Protein 2OUX (pdb70)

B-factor: mean 40.05, std 13.07, range [13.4, 87.48]

Foldseek 3Di:
DVVLLVVLVVCLVVVHVVNCVSLVVDQVVVNLVSLVVDDLVSVVSVLVVDALLRVVNCLPRPLVVVCLVSLVSPLLRSLNCLNWLLSSLSNLVSDPVSSVSSLVSDDCVSCVQNVVLNPADPQFQSNQGAFEAEEAFQDFLLVCCCVVPNRCGPDDQKYFHAHPQQATQFIDGVVQSVVDDRGDTNNVRTGRPADAEERGHGLVVVLVVCVVVVDQKHFYDHPRRHTGHIHGPVSSVVVVVVVVVD/DVVLLVVLVVCLVVVHVVNCVSLVVDQVVVNLVSLVVDDLVSVVSVLVVDQLLRVVNCLPNDAVPPPLVSLVSDLLRSLVCLNWLLSSLVNLVRDPVVSVSSLVSDDCVSCPSNVVLNPQDPQFQSNQGAQAAEAAQFDFLLVCVSLVVSVVGPDQQKYFYAHPVQAGQFIDGVVQSVPDDRGDTSNVRTGRPADAEERGHGLVVVLVVCVVVVDQKHFYAHPRRHTRHIHGPVSSVVVVVVVPD

Structure (mmCIF, N/CA/C/O backbone):
data_2OUX
#
_entry.id   2OUX
#
_cell.length_a   77.215
_cell.length_b   79.662
_cell.length_c   105.886
_cell.angle_alpha   90.00
_cell.angle_beta   90.00
_cell.angle_gamma   90.00
#
_symmetry.space_group_name_H-M   'P 21 21 21'
#
loop_
_entity.id
_entity.type
_entity.pdbx_description
1 polymer 'Magnesium transporter'
2 non-polymer 'MAGNESIUM ION'
3 water water
#
loop_
_atom_site.group_PDB
_atom_site.id
_atom_site.type_symbol
_atom_site.label_atom_id
_atom_site.label_alt_id
_atom_site.label_comp_id
_atom_site.label_asym_id
_atom_site.label_entity_id
_atom_site.label_seq_id
_atom_site.pdbx_PDB_ins_code
_atom_site.Cartn_x
_atom_site.Cartn_y
_atom_site.Cartn_z
_atom_site.occupancy
_atom_site.B_iso_or_equiv
_atom_site.auth_seq_id
_atom_site.auth_comp_id
_atom_site.auth_asym_id
_atom_site.auth_atom_id
_atom_site.pdbx_PDB_model_num
ATOM 1 N N . GLU A 1 7 ? 84.869 33.011 10.887 1.00 82.00 6 GLU A N 1
ATOM 2 C CA . GLU A 1 7 ? 83.411 32.848 10.622 1.00 82.17 6 GLU A CA 1
ATOM 3 C C . GLU A 1 7 ? 83.004 31.384 10.706 1.00 81.11 6 GLU A C 1
ATOM 4 O O . GLU A 1 7 ? 83.621 30.586 11.415 1.00 80.45 6 GLU A O 1
ATOM 18 N N . GLU A 1 9 ? 83.324 28.930 8.638 1.00 75.73 8 GLU A N 1
ATOM 19 C CA . GLU A 1 9 ? 84.390 28.015 8.270 1.00 73.67 8 GLU A CA 1
ATOM 20 C C . GLU A 1 9 ? 85.256 27.630 9.468 1.00 70.63 8 GLU A C 1
ATOM 21 O O . GLU A 1 9 ? 85.373 26.453 9.801 1.00 69.12 8 GLU A O 1
ATOM 27 N N . GLU A 1 10 ? 85.847 28.627 10.116 1.00 68.10 9 GLU A N 1
ATOM 28 C CA . GLU A 1 10 ? 86.701 28.394 11.273 1.00 65.84 9 GLU A CA 1
ATOM 29 C C . GLU A 1 10 ? 86.058 27.447 12.283 1.00 63.64 9 GLU A C 1
ATOM 30 O O . GLU A 1 10 ? 86.629 26.412 12.627 1.00 63.02 9 GLU A O 1
ATOM 36 N N . GLN A 1 11 ? 84.870 27.807 12.757 1.00 60.35 10 GLN A N 1
ATOM 37 C CA . GLN A 1 11 ? 84.161 26.992 13.736 1.00 56.63 10 GLN A CA 1
ATOM 38 C C . GLN A 1 11 ? 83.951 25.550 13.276 1.00 52.96 10 GLN A C 1
ATOM 39 O O . GLN A 1 11 ? 84.223 24.611 14.025 1.00 52.09 10 GLN A O 1
ATOM 45 N N . PHE A 1 12 ? 83.464 25.377 12.051 1.00 48.18 11 PHE A N 1
ATOM 46 C CA . PHE A 1 12 ? 83.226 24.046 11.510 1.00 45.61 11 PHE A CA 1
ATOM 47 C C . PHE A 1 12 ? 84.504 23.207 11.505 1.00 44.21 11 PHE A C 1
ATOM 48 O O . PHE A 1 12 ? 84.471 22.019 11.818 1.00 42.66 11 PHE A O 1
ATOM 56 N N . ALA A 1 13 ? 85.626 23.836 11.161 1.00 44.01 12 ALA A N 1
ATOM 57 C CA . ALA A 1 13 ? 86.919 23.154 11.113 1.00 44.00 12 ALA A CA 1
ATOM 58 C C . ALA A 1 13 ? 87.309 22.589 12.477 1.00 43.76 12 ALA A C 1
ATOM 59 O O . ALA A 1 13 ? 87.772 21.450 12.575 1.00 44.36 12 ALA A O 1
ATOM 61 N N . LEU A 1 14 ? 87.137 23.393 13.523 1.00 42.60 13 LEU A N 1
ATOM 62 C CA . LEU A 1 14 ? 87.444 22.954 14.879 1.00 42.44 13 LEU A CA 1
ATOM 63 C C . LEU A 1 14 ? 86.502 21.808 15.219 1.00 41.88 13 LEU A C 1
ATOM 64 O O . LEU A 1 14 ? 86.912 20.790 15.775 1.00 40.01 13 LEU A O 1
ATOM 69 N N . LEU A 1 15 ? 85.230 21.991 14.875 1.00 41.63 14 LEU A N 1
ATOM 70 C CA . LEU A 1 15 ? 84.201 20.989 15.126 1.00 41.83 14 LEU A CA 1
ATOM 71 C C . LEU A 1 15 ? 84.550 19.655 14.472 1.00 40.71 14 LEU A C 1
ATOM 72 O O . LEU A 1 15 ? 84.446 18.607 15.105 1.00 39.88 14 LEU A O 1
ATOM 77 N N . LEU A 1 16 ? 84.948 19.698 13.203 1.00 41.24 15 LEU A N 1
ATOM 78 C CA . LEU A 1 16 ? 85.317 18.483 12.466 1.00 44.16 15 LEU A CA 1
ATOM 79 C C . LEU A 1 16 ? 86.459 17.737 13.151 1.00 44.79 15 LEU A C 1
ATOM 80 O O . LEU A 1 16 ? 86.505 16.509 13.148 1.00 42.21 15 LEU A O 1
ATOM 85 N N . GLU A 1 17 ? 87.385 18.491 13.730 1.00 47.02 16 GLU A N 1
ATOM 86 C CA . GLU A 1 17 ? 88.517 17.885 14.406 1.00 49.20 16 GLU A CA 1
ATOM 87 C C . GLU A 1 17 ? 88.120 17.196 15.706 1.00 48.75 16 GLU A C 1
ATOM 88 O O . GLU A 1 17 ? 88.563 16.079 15.970 1.00 48.18 16 GLU A O 1
ATOM 94 N N . THR A 1 18 ? 87.287 17.842 16.515 1.00 48.33 17 THR A N 1
ATOM 95 C CA . THR A 1 18 ? 86.872 17.223 17.767 1.00 49.76 17 THR A CA 1
ATOM 96 C C . THR A 1 18 ? 86.102 15.962 17.411 1.00 51.41 17 THR A C 1
ATOM 97 O O . THR A 1 18 ? 86.106 14.983 18.156 1.00 52.09 17 THR A O 1
ATOM 101 N N . LEU A 1 19 ? 85.446 15.995 16.256 1.00 51.83 18 LEU A N 1
ATOM 102 C CA . LEU A 1 19 ? 84.666 14.864 15.784 1.00 52.31 18 LEU A CA 1
ATOM 103 C C . LEU A 1 19 ? 85.582 13.697 15.448 1.00 53.73 18 LEU A C 1
ATOM 104 O O . LEU A 1 19 ? 85.390 12.583 15.939 1.00 52.62 18 LEU A O 1
ATOM 109 N N . LYS A 1 20 ? 86.583 13.958 14.610 1.00 54.85 19 LYS A N 1
ATOM 110 C CA . LYS A 1 20 ? 87.529 12.921 14.213 1.00 56.09 19 LYS A CA 1
ATOM 111 C C . LYS A 1 20 ? 88.286 12.377 15.427 1.00 56.61 19 LYS A C 1
ATOM 112 O O . LYS A 1 20 ? 88.346 11.165 15.633 1.00 55.82 19 LYS A O 1
ATOM 118 N N . ASN A 1 21 ? 88.848 13.270 16.239 1.00 56.89 20 ASN A N 1
ATOM 119 C CA . ASN A 1 21 ? 89.577 12.852 17.434 1.00 56.80 20 ASN A CA 1
ATOM 120 C C . ASN A 1 21 ? 88.643 12.226 18.460 1.00 56.16 20 ASN A C 1
ATOM 121 O O . ASN A 1 21 ? 89.059 11.902 19.568 1.00 56.27 20 ASN A O 1
ATOM 126 N N . GLN A 1 22 ? 87.380 12.069 18.084 1.00 54.82 21 GLN A N 1
ATOM 127 C CA . GLN A 1 22 ? 86.375 11.484 18.960 1.00 54.21 21 GLN A CA 1
ATOM 128 C C . GLN A 1 22 ? 86.358 12.067 20.372 1.00 54.08 21 GLN A C 1
ATOM 129 O O . GLN A 1 22 ? 86.314 11.337 21.364 1.00 53.56 21 GLN A O 1
ATOM 135 N N . GLN A 1 23 ? 86.380 13.394 20.444 1.00 53.39 22 GLN A N 1
ATOM 136 C CA . GLN A 1 23 ? 86.350 14.122 21.709 1.00 54.60 22 GLN A CA 1
ATOM 137 C C . GLN A 1 23 ? 84.883 14.475 21.976 1.00 54.47 22 GLN A C 1
ATOM 138 O O . GLN A 1 23 ? 84.482 15.635 21.859 1.00 54.72 22 GLN A O 1
ATOM 152 N N . ASN A 1 25 ? 82.740 15.157 24.475 1.00 51.74 24 ASN A N 1
ATOM 153 C CA . ASN A 1 25 ? 82.358 16.344 25.235 1.00 50.01 24 ASN A CA 1
ATOM 154 C C . ASN A 1 25 ? 82.740 17.677 24.583 1.00 47.84 24 ASN A C 1
ATOM 155 O O . ASN A 1 25 ? 81.963 18.639 24.629 1.00 44.14 24 ASN A O 1
ATOM 160 N N . GLU A 1 26 ? 83.925 17.742 23.979 1.00 45.58 25 GLU A N 1
ATOM 161 C CA . GLU A 1 26 ? 84.357 18.969 23.312 1.00 42.93 25 GLU A CA 1
ATOM 162 C C . GLU A 1 26 ? 83.414 19.206 22.132 1.00 40.09 25 GLU A C 1
ATOM 163 O O . GLU A 1 26 ? 82.981 20.329 21.876 1.00 37.22 25 GLU A O 1
ATOM 169 N N . PHE A 1 27 ? 83.106 18.125 21.421 1.00 37.91 26 PHE A N 1
ATOM 170 C CA . PHE A 1 27 ? 82.214 18.169 20.276 1.00 35.77 26 PHE A CA 1
ATOM 171 C C . PHE A 1 27 ? 80.854 18.717 20.687 1.00 35.98 26 PHE A C 1
ATOM 172 O O . PHE A 1 27 ? 80.380 19.704 20.133 1.00 35.78 26 PHE A O 1
ATOM 180 N N . ARG A 1 28 ? 80.233 18.059 21.661 1.00 35.00 27 ARG A N 1
ATOM 181 C CA . ARG A 1 28 ? 78.929 18.461 22.157 1.00 35.36 27 ARG A CA 1
ATOM 182 C C . ARG A 1 28 ? 78.860 19.932 22.519 1.00 36.04 27 ARG A C 1
ATOM 183 O O . ARG A 1 28 ? 77.928 20.626 22.105 1.00 35.31 27 ARG A O 1
ATOM 191 N N . GLU A 1 29 ? 79.838 20.400 23.297 1.00 36.94 28 GLU A N 1
ATOM 192 C CA . GLU A 1 29 ? 79.889 21.805 23.720 1.00 38.30 28 GLU A CA 1
ATOM 193 C C . GLU A 1 29 ? 79.842 22.751 22.530 1.00 37.08 28 GLU A C 1
ATOM 194 O O . GLU A 1 29 ? 79.086 23.721 22.529 1.00 36.81 28 GLU A O 1
ATOM 200 N N . LEU A 1 30 ? 80.680 22.476 21.533 1.00 35.62 29 LEU A N 1
ATOM 201 C CA . LEU A 1 30 ? 80.757 23.306 20.336 1.00 34.76 29 LEU A CA 1
ATOM 202 C C . LEU A 1 30 ? 79.488 23.203 19.491 1.00 32.12 29 LEU A C 1
ATOM 203 O O . LEU A 1 30 ? 78.828 24.204 19.230 1.00 32.39 29 LEU A O 1
ATOM 208 N N . PHE A 1 31 ? 79.155 21.983 19.085 1.00 29.22 30 PHE A N 1
ATOM 209 C CA . PHE A 1 31 ? 77.982 21.721 18.265 1.00 29.01 30 PHE A CA 1
ATOM 210 C C . PHE A 1 31 ? 76.725 22.347 18.859 1.00 28.46 30 PHE A C 1
ATOM 211 O O . PHE A 1 31 ? 76.018 23.097 18.186 1.00 27.82 30 PHE A O 1
ATOM 219 N N . LEU A 1 32 ? 76.461 22.041 20.125 1.00 29.13 31 LEU A N 1
ATOM 220 C CA . LEU A 1 32 ? 75.278 22.542 20.809 1.00 29.07 31 LEU A CA 1
ATOM 221 C C . LEU A 1 32 ? 75.307 24.046 21.053 1.00 28.72 31 LEU A C 1
ATOM 222 O O . LEU A 1 32 ? 74.328 24.616 21.492 1.00 29.89 31 LEU A O 1
ATOM 227 N N . ALA A 1 33 ? 76.433 24.692 20.772 1.00 30.75 32 ALA A N 1
ATOM 228 C CA . ALA A 1 33 ? 76.535 26.142 20.946 1.00 30.32 32 ALA A CA 1
ATOM 229 C C . ALA A 1 33 ? 76.082 26.820 19.646 1.00 29.13 32 ALA A C 1
ATOM 230 O O . ALA A 1 33 ? 75.809 28.019 19.609 1.00 28.27 32 ALA A O 1
ATOM 232 N N . LEU A 1 34 ? 76.023 26.037 18.578 1.00 29.66 33 LEU A N 1
ATOM 233 C CA . LEU A 1 34 ? 75.595 26.538 17.277 1.00 29.25 33 LEU A CA 1
ATOM 234 C C . LEU A 1 34 ? 74.067 26.558 17.211 1.00 26.97 33 LEU A C 1
ATOM 235 O O . LEU A 1 34 ? 73.402 25.729 17.824 1.00 23.68 33 LEU A O 1
ATOM 240 N N . HIS A 1 35 ? 73.531 27.514 16.458 1.00 27.09 34 HIS A N 1
ATOM 241 C CA . HIS A 1 35 ? 72.092 27.637 16.233 1.00 27.10 34 HIS A CA 1
ATOM 242 C C . HIS A 1 35 ? 71.727 26.400 15.397 1.00 24.63 34 HIS A C 1
ATOM 243 O O . HIS A 1 35 ? 72.536 25.950 14.596 1.00 23.94 34 HIS A O 1
ATOM 250 N N . ILE A 1 36 ? 70.527 25.857 15.571 1.00 24.35 35 ILE A N 1
ATOM 251 C CA . ILE A 1 36 ? 70.134 24.663 14.828 1.00 24.49 35 ILE A CA 1
ATOM 252 C C . ILE A 1 36 ? 70.318 24.728 13.313 1.00 25.55 35 ILE A C 1
ATOM 253 O O . ILE A 1 36 ? 70.521 23.697 12.683 1.00 25.53 35 ILE A O 1
ATOM 258 N N . TYR A 1 37 ? 70.252 25.921 12.723 1.00 24.95 36 TYR A N 1
ATOM 259 C CA . TYR A 1 37 ? 70.453 26.043 11.278 1.00 25.75 36 TYR A CA 1
ATOM 260 C C . TYR A 1 37 ? 71.924 25.828 10.930 1.00 25.82 36 TYR A C 1
ATOM 261 O O . TYR A 1 37 ? 72.244 25.259 9.890 1.00 25.55 36 TYR A O 1
ATOM 270 N N . GLU A 1 38 ? 72.813 26.319 11.784 1.00 25.18 37 GLU A N 1
ATOM 271 C CA . GLU A 1 38 ? 74.243 26.140 11.547 1.00 29.11 37 GLU A CA 1
ATOM 272 C C . GLU A 1 38 ? 74.562 24.656 11.784 1.00 28.19 37 GLU A C 1
ATOM 273 O O . GLU A 1 38 ? 75.406 24.065 11.099 1.00 26.53 37 GLU A O 1
ATOM 279 N N . GLN A 1 39 ? 73.869 24.057 12.750 1.00 27.64 38 GLN A N 1
ATOM 280 C CA . GLN A 1 39 ? 74.049 22.637 13.040 1.00 27.33 38 GLN A CA 1
ATOM 281 C C . GLN A 1 39 ? 73.704 21.854 11.776 1.00 28.32 38 GLN A C 1
ATOM 282 O O . GLN A 1 39 ? 74.379 20.884 11.427 1.00 27.77 38 GLN A O 1
ATOM 288 N N . GLY A 1 40 ? 72.649 22.285 11.091 1.00 27.84 39 GLY A N 1
ATOM 289 C CA . GLY A 1 40 ? 72.241 21.609 9.873 1.00 29.31 39 GLY A CA 1
ATOM 290 C C . GLY A 1 40 ? 73.272 21.706 8.758 1.00 30.45 39 GLY A C 1
ATOM 291 O O . GLY A 1 40 ? 73.529 20.734 8.047 1.00 31.69 39 GLY A O 1
ATOM 292 N N . GLN A 1 41 ? 73.866 22.881 8.594 1.00 30.96 40 GLN A N 1
ATOM 293 C CA . GLN A 1 41 ? 74.870 23.074 7.559 1.00 31.54 40 GLN A CA 1
ATOM 294 C C . GLN A 1 41 ? 76.105 22.228 7.848 1.00 32.62 40 GLN A C 1
ATOM 295 O O . GLN A 1 41 ? 76.634 21.563 6.956 1.00 33.16 40 GLN A O 1
ATOM 301 N N . PHE A 1 42 ? 76.564 22.260 9.095 1.00 33.51 41 PHE A N 1
ATOM 302 C CA . PHE A 1 42 ? 77.720 21.471 9.493 1.00 33.80 41 PHE A CA 1
ATOM 303 C C . PHE A 1 42 ? 77.439 20.015 9.146 1.00 34.54 41 PHE A C 1
ATOM 304 O O . PHE A 1 42 ? 78.209 19.384 8.429 1.00 35.79 41 PHE A O 1
ATOM 312 N N . TYR A 1 43 ? 76.318 19.500 9.641 1.00 34.42 42 TYR A N 1
ATOM 313 C CA . TYR A 1 43 ? 75.915 18.116 9.398 1.00 34.29 42 TYR A CA 1
ATOM 314 C C . TYR A 1 43 ? 75.784 17.734 7.927 1.00 36.45 42 TYR A C 1
ATOM 315 O O . TYR A 1 43 ? 76.142 16.624 7.538 1.00 37.37 42 TYR A O 1
ATOM 324 N N . GLN A 1 44 ? 75.270 18.645 7.111 1.00 37.97 43 GLN A N 1
ATOM 325 C CA . GLN A 1 44 ? 75.098 18.364 5.691 1.00 40.48 43 GLN A CA 1
ATOM 326 C C . GLN A 1 44 ? 76.408 18.448 4.910 1.00 41.07 43 GLN A C 1
ATOM 327 O O . GLN A 1 44 ? 76.423 18.268 3.696 1.00 40.96 43 GLN A O 1
ATOM 333 N N . SER A 1 45 ? 77.505 18.726 5.607 1.00 41.60 44 SER A N 1
ATOM 334 C CA . SER A 1 45 ? 78.805 18.815 4.954 1.00 42.64 44 SER A CA 1
ATOM 335 C C . SER A 1 45 ? 79.582 17.526 5.210 1.00 43.02 44 SER A C 1
ATOM 336 O O . SER A 1 45 ? 80.449 17.142 4.427 1.00 44.47 44 SER A O 1
ATOM 339 N N . LEU A 1 46 ? 79.250 16.858 6.310 1.00 42.30 45 LEU A N 1
ATOM 340 C CA . LEU A 1 46 ? 79.922 15.627 6.705 1.00 41.35 45 LEU A CA 1
ATOM 341 C C . LEU A 1 46 ? 79.736 14.461 5.743 1.00 42.55 45 LEU A C 1
ATOM 342 O O . LEU A 1 46 ? 78.681 14.318 5.116 1.00 43.01 45 LEU A O 1
ATOM 347 N N . ASP A 1 47 ? 80.773 13.628 5.641 1.00 42.03 46 ASP A N 1
ATOM 348 C CA . ASP A 1 47 ? 80.726 12.439 4.803 1.00 40.87 46 ASP A CA 1
ATOM 349 C C . ASP A 1 47 ? 79.939 11.417 5.614 1.00 41.12 46 ASP A C 1
ATOM 350 O O . ASP A 1 47 ? 79.616 11.667 6.773 1.00 38.98 46 ASP A O 1
ATOM 355 N N . GLU A 1 48 ? 79.624 10.273 5.023 1.00 42.79 47 GLU A N 1
ATOM 356 C CA . GLU A 1 48 ? 78.852 9.269 5.739 1.00 43.86 47 GLU A CA 1
ATOM 357 C C . GLU A 1 48 ? 79.513 8.793 7.028 1.00 43.69 47 GLU A C 1
ATOM 358 O O . GLU A 1 48 ? 78.831 8.451 7.997 1.00 42.31 47 GLU A O 1
ATOM 364 N N . LYS A 1 49 ? 80.839 8.778 7.041 1.00 43.78 48 LYS A N 1
ATOM 365 C CA . LYS A 1 49 ? 81.578 8.322 8.213 1.00 46.03 48 LYS A CA 1
ATOM 366 C C . LYS A 1 49 ? 81.363 9.244 9.410 1.00 44.12 48 LYS A C 1
ATOM 367 O O . LYS A 1 49 ? 80.995 8.799 10.499 1.00 42.04 48 LYS A O 1
ATOM 373 N N . ASP A 1 50 ? 81.588 10.535 9.203 1.00 43.40 49 ASP A N 1
ATOM 374 C CA . ASP A 1 50 ? 81.423 11.502 10.273 1.00 41.81 49 ASP A CA 1
ATOM 375 C C . ASP A 1 50 ? 79.974 11.625 10.754 1.00 40.62 49 ASP A C 1
ATOM 376 O O . ASP A 1 50 ? 79.734 11.926 11.920 1.00 40.54 49 ASP A O 1
ATOM 381 N N . ARG A 1 51 ? 79.006 11.379 9.875 1.00 40.35 50 ARG A N 1
ATOM 382 C CA . ARG A 1 51 ? 77.605 11.459 10.288 1.00 40.08 50 ARG A CA 1
ATOM 383 C C . ARG A 1 51 ? 77.358 10.401 11.352 1.00 39.00 50 ARG A C 1
ATOM 384 O O . ARG A 1 51 ? 76.680 10.647 12.351 1.00 36.53 50 ARG A O 1
ATOM 392 N N . GLN A 1 52 ? 77.918 9.218 11.123 1.00 40.22 51 GLN A N 1
ATOM 393 C CA . GLN A 1 52 ? 77.772 8.104 12.049 1.00 40.81 51 GLN A CA 1
ATOM 394 C C . GLN A 1 52 ? 78.260 8.458 13.453 1.00 40.97 51 GLN A C 1
ATOM 395 O O . GLN A 1 52 ? 77.568 8.194 14.442 1.00 41.04 51 GLN A O 1
ATOM 401 N N . HIS A 1 53 ? 79.452 9.046 13.539 1.00 40.21 52 HIS A N 1
ATOM 402 C CA . HIS A 1 53 ? 80.009 9.446 14.830 1.00 40.91 52 HIS A CA 1
ATOM 403 C C . HIS A 1 53 ? 79.039 10.404 15.478 1.00 39.56 52 HIS A C 1
ATOM 404 O O . HIS A 1 53 ? 78.743 10.306 16.670 1.00 39.70 52 HIS A O 1
ATOM 411 N N . LEU A 1 54 ? 78.549 11.338 14.669 1.00 38.18 53 LEU A N 1
ATOM 412 C CA . LEU A 1 54 ? 77.628 12.350 15.147 1.00 36.56 53 LEU A CA 1
ATOM 413 C C . LEU A 1 54 ? 76.389 11.746 15.792 1.00 36.59 53 LEU A C 1
ATOM 414 O O . LEU A 1 54 ? 75.900 12.267 16.794 1.00 36.57 53 LEU A O 1
ATOM 419 N N . TYR A 1 55 ? 75.895 10.644 15.234 1.00 36.55 54 TYR A N 1
ATOM 420 C CA . TYR A 1 55 ? 74.722 9.968 15.786 1.00 36.93 54 TYR A CA 1
ATOM 421 C C . TYR A 1 55 ? 75.050 9.392 17.160 1.00 38.80 54 TYR A C 1
ATOM 422 O O . TYR A 1 55 ? 74.166 9.219 17.998 1.00 38.15 54 TYR A O 1
ATOM 431 N N . ASN A 1 56 ? 76.327 9.099 17.391 1.00 40.17 55 ASN A N 1
ATOM 432 C CA . ASN A 1 56 ? 76.752 8.539 18.670 1.00 41.45 55 ASN A CA 1
ATOM 433 C C . ASN A 1 56 ? 76.908 9.587 19.779 1.00 42.03 55 ASN A C 1
ATOM 434 O O . ASN A 1 56 ? 76.880 9.249 20.961 1.00 42.43 55 ASN A O 1
ATOM 439 N N . TYR A 1 57 ? 77.067 10.854 19.411 1.00 41.78 56 TYR A N 1
ATOM 440 C CA . TYR A 1 57 ? 77.246 11.900 20.413 1.00 42.12 56 TYR A CA 1
ATOM 441 C C . TYR A 1 57 ? 76.007 12.742 20.682 1.00 40.90 56 TYR A C 1
ATOM 442 O O . TYR A 1 57 ? 76.005 13.577 21.587 1.00 40.07 56 TYR A O 1
ATOM 451 N N . LEU A 1 58 ? 74.955 12.529 19.901 1.00 39.38 57 LEU A N 1
ATOM 452 C CA . LEU A 1 58 ? 73.729 13.295 20.076 1.00 39.01 57 LEU A CA 1
ATOM 453 C C . LEU A 1 58 ? 72.535 12.393 20.318 1.00 38.55 57 LEU A C 1
ATOM 454 O O . LEU A 1 58 ? 72.398 11.347 19.692 1.00 39.09 57 LEU A O 1
ATOM 459 N N . SER A 1 59 ? 71.683 12.807 21.245 1.00 38.15 58 SER A N 1
ATOM 460 C CA . SER A 1 59 ? 70.486 12.055 21.578 1.00 38.06 58 SER A CA 1
ATOM 461 C C . SER A 1 59 ? 69.453 12.279 20.478 1.00 38.01 58 SER A C 1
ATOM 462 O O . SER A 1 59 ? 69.585 13.196 19.673 1.00 39.11 58 SER A O 1
ATOM 465 N N . PRO A 1 60 ? 68.418 11.431 20.424 1.00 37.10 59 PRO A N 1
ATOM 466 C CA . PRO A 1 60 ? 67.393 11.608 19.396 1.00 37.00 59 PRO A CA 1
ATOM 467 C C . PRO A 1 60 ? 66.736 12.984 19.503 1.00 36.62 59 PRO A C 1
ATOM 468 O O . PRO A 1 60 ? 66.416 13.599 18.485 1.00 38.71 59 PRO A O 1
ATOM 472 N N . LYS A 1 61 ? 66.535 13.464 20.729 1.00 35.48 60 LYS A N 1
ATOM 473 C CA . LYS A 1 61 ? 65.939 14.782 20.926 1.00 35.05 60 LYS A CA 1
ATOM 474 C C . LYS A 1 61 ? 66.843 15.831 20.307 1.00 32.47 60 LYS A C 1
ATOM 475 O O . LYS A 1 61 ? 66.393 16.666 19.529 1.00 34.21 60 LYS A O 1
ATOM 481 N N . GLU A 1 62 ? 68.121 15.788 20.657 1.00 27.69 61 GLU A N 1
ATOM 482 C CA . GLU A 1 62 ? 69.076 16.751 20.128 1.00 28.03 61 GLU A CA 1
ATOM 483 C C . GLU A 1 62 ? 69.176 16.705 18.598 1.00 27.55 61 GLU A C 1
ATOM 484 O O . GLU A 1 62 ? 69.282 17.738 17.941 1.00 26.43 61 GLU A O 1
ATOM 490 N N . LEU A 1 63 ? 69.134 15.511 18.023 1.00 27.42 62 LEU A N 1
ATOM 491 C CA . LEU A 1 63 ? 69.221 15.408 16.574 1.00 26.92 62 LEU A CA 1
ATOM 492 C C . LEU A 1 63 ? 67.932 15.932 15.937 1.00 24.35 62 LEU A C 1
ATOM 493 O O . LEU A 1 63 ? 67.948 16.494 14.849 1.00 25.72 62 LEU A O 1
ATOM 498 N N . ALA A 1 64 ? 66.822 15.752 16.632 1.00 23.93 63 ALA A N 1
ATOM 499 C CA . ALA A 1 64 ? 65.534 16.222 16.137 1.00 26.28 63 ALA A CA 1
ATOM 500 C C . ALA A 1 64 ? 65.488 17.757 16.068 1.00 24.92 63 ALA A C 1
ATOM 501 O O . ALA A 1 64 ? 64.914 18.326 15.143 1.00 25.21 63 ALA A O 1
ATOM 503 N N . ASP A 1 65 ? 66.095 18.425 17.042 1.00 26.57 64 ASP A N 1
ATOM 504 C CA . ASP A 1 65 ? 66.096 19.884 17.042 1.00 28.50 64 ASP A CA 1
ATOM 505 C C . ASP A 1 65 ? 66.716 20.390 15.746 1.00 28.09 64 ASP A C 1
ATOM 506 O O . ASP A 1 65 ? 66.322 21.427 15.207 1.00 25.90 64 ASP A O 1
ATOM 519 N N . PHE A 1 67 ? 67.056 18.447 12.762 1.00 29.94 66 PHE A N 1
ATOM 520 C CA . PHE A 1 67 ? 66.268 18.032 11.608 1.00 30.78 66 PHE A CA 1
ATOM 521 C C . PHE A 1 67 ? 65.065 18.930 11.370 1.00 31.23 66 PHE A C 1
ATOM 522 O O . PHE A 1 67 ? 64.729 19.211 10.222 1.00 32.72 66 PHE A O 1
ATOM 530 N N . ASP A 1 68 ? 64.434 19.397 12.445 1.00 29.97 67 ASP A N 1
ATOM 531 C CA . ASP A 1 68 ? 63.294 20.298 12.316 1.00 28.50 67 ASP A CA 1
ATOM 532 C C . ASP A 1 68 ? 63.555 21.346 11.238 1.00 27.42 67 ASP A C 1
ATOM 533 O O . ASP A 1 68 ? 62.636 21.780 10.562 1.00 28.79 67 ASP A O 1
ATOM 538 N N . VAL A 1 69 ? 64.801 21.768 11.070 1.00 26.67 68 VAL A N 1
ATOM 539 C CA . VAL A 1 69 ? 65.053 22.802 10.080 1.00 26.89 68 VAL A CA 1
ATOM 540 C C . VAL A 1 69 ? 65.736 22.394 8.787 1.00 28.83 68 VAL A C 1
ATOM 541 O O . VAL A 1 69 ? 65.856 23.206 7.871 1.00 28.72 68 VAL A O 1
ATOM 545 N N . ILE A 1 70 ? 66.195 21.150 8.706 1.00 29.54 69 ILE A N 1
ATOM 546 C CA . ILE A 1 70 ? 66.821 20.672 7.481 1.00 31.44 69 ILE A CA 1
ATOM 547 C C . ILE A 1 70 ? 65.672 20.549 6.465 1.00 30.93 69 ILE A C 1
ATOM 548 O O . ILE A 1 70 ? 64.599 20.032 6.789 1.00 27.95 69 ILE A O 1
ATOM 553 N N . GLU A 1 71 ? 65.886 21.030 5.248 1.00 34.75 70 GLU A N 1
ATOM 554 C CA . GLU A 1 71 ? 64.847 20.955 4.225 1.00 41.54 70 GLU A CA 1
ATOM 555 C C . GLU A 1 71 ? 64.477 19.504 3.932 1.00 43.30 70 GLU A C 1
ATOM 556 O O . GLU A 1 71 ? 65.287 18.752 3.405 1.00 44.07 70 GLU A O 1
ATOM 562 N N . GLU A 1 72 ? 63.251 19.118 4.282 1.00 46.33 71 GLU A N 1
ATOM 563 C CA . GLU A 1 72 ? 62.784 17.746 4.080 1.00 50.01 71 GLU A CA 1
ATOM 564 C C . GLU A 1 72 ? 62.768 17.322 2.613 1.00 53.15 71 GLU A C 1
ATOM 565 O O . GLU A 1 72 ? 62.605 16.142 2.300 1.00 52.97 71 GLU A O 1
ATOM 571 N N . ASP A 1 73 ? 62.917 18.289 1.718 1.00 56.79 72 ASP A N 1
ATOM 572 C CA . ASP A 1 73 ? 62.928 18.015 0.290 1.00 61.06 72 ASP A CA 1
ATOM 573 C C . ASP A 1 73 ? 64.370 17.805 -0.138 1.00 63.51 72 ASP A C 1
ATOM 574 O O . ASP A 1 73 ? 64.645 17.428 -1.275 1.00 63.54 72 ASP A O 1
ATOM 579 N N . ASN A 1 74 ? 65.276 18.084 0.795 1.00 66.59 73 ASN A N 1
ATOM 580 C CA . ASN A 1 74 ? 66.719 17.920 0.621 1.00 69.81 73 ASN A CA 1
ATOM 581 C C . ASN A 1 74 ? 66.944 16.884 -0.472 1.00 72.52 73 ASN A C 1
ATOM 582 O O . ASN A 1 74 ? 67.615 17.134 -1.475 1.00 72.78 73 ASN A O 1
ATOM 587 N N . GLU A 1 75 ? 66.369 15.711 -0.221 1.00 74.72 74 GLU A N 1
ATOM 588 C CA . GLU A 1 75 ? 66.384 14.546 -1.095 1.00 76.95 74 GLU A CA 1
ATOM 589 C C . GLU A 1 75 ? 67.421 13.529 -0.684 1.00 76.72 74 GLU A C 1
ATOM 590 O O . GLU A 1 75 ? 67.325 12.354 -1.066 1.00 76.32 74 GLU A O 1
ATOM 596 N N . ASN A 1 76 ? 68.404 13.968 0.102 1.00 76.45 75 ASN A N 1
ATOM 597 C CA . ASN A 1 76 ? 69.396 13.026 0.571 1.00 76.08 75 ASN A CA 1
ATOM 598 C C . ASN A 1 76 ? 68.789 12.444 1.835 1.00 75.06 75 ASN A C 1
ATOM 599 O O . ASN A 1 76 ? 69.467 11.734 2.592 1.00 74.44 75 ASN A O 1
ATOM 612 N N . LYS A 1 78 ? 65.747 10.001 3.195 1.00 68.55 77 LYS A N 1
ATOM 613 C CA . LYS A 1 78 ? 65.707 8.589 2.852 1.00 66.33 77 LYS A CA 1
ATOM 614 C C . LYS A 1 78 ? 66.941 7.882 3.427 1.00 63.41 77 LYS A C 1
ATOM 615 O O . LYS A 1 78 ? 66.830 7.110 4.385 1.00 62.45 77 LYS A O 1
ATOM 621 N N . ASP A 1 79 ? 68.114 8.137 2.844 1.00 60.11 78 ASP A N 1
ATOM 622 C CA . ASP A 1 79 ? 69.330 7.512 3.345 1.00 57.99 78 ASP A CA 1
ATOM 623 C C . ASP A 1 79 ? 69.893 8.127 4.629 1.00 54.95 78 ASP A C 1
ATOM 624 O O . ASP A 1 79 ? 70.627 7.443 5.346 1.00 55.07 78 ASP A O 1
ATOM 629 N N . TYR A 1 80 ? 69.586 9.393 4.935 1.00 49.44 79 TYR A N 1
ATOM 630 C CA . TYR A 1 80 ? 70.074 9.945 6.205 1.00 44.98 79 TYR A CA 1
ATOM 631 C C . TYR A 1 80 ? 69.428 9.044 7.242 1.00 43.78 79 TYR A C 1
ATOM 632 O O . TYR A 1 80 ? 70.081 8.534 8.150 1.00 41.92 79 TYR A O 1
ATOM 641 N N . LEU A 1 81 ? 68.124 8.845 7.081 1.00 43.03 80 LEU A N 1
ATOM 642 C CA . LEU A 1 81 ? 67.365 8.010 7.994 1.00 44.54 80 LEU A CA 1
ATOM 643 C C . LEU A 1 81 ? 67.747 6.534 7.889 1.00 44.59 80 LEU A C 1
ATOM 644 O O . LEU A 1 81 ? 67.802 5.831 8.897 1.00 43.55 80 LEU A O 1
ATOM 649 N N . ALA A 1 82 ? 68.006 6.071 6.669 1.00 44.70 81 ALA A N 1
ATOM 650 C CA . ALA A 1 82 ? 68.375 4.679 6.441 1.00 45.20 81 ALA A CA 1
ATOM 651 C C . ALA A 1 82 ? 69.647 4.300 7.194 1.00 44.48 81 ALA A C 1
ATOM 652 O O . ALA A 1 82 ? 69.684 3.273 7.871 1.00 43.15 81 ALA A O 1
ATOM 654 N N . GLU A 1 83 ? 70.680 5.134 7.081 1.00 44.59 82 GLU A N 1
ATOM 655 C CA . GLU A 1 83 ? 71.949 4.870 7.752 1.00 44.23 82 GLU A CA 1
ATOM 656 C C . GLU A 1 83 ? 71.803 4.843 9.272 1.00 45.79 82 GLU A C 1
ATOM 657 O O . GLU A 1 83 ? 72.671 4.335 9.979 1.00 46.76 82 GLU A O 1
ATOM 671 N N . ARG A 1 85 ? 70.070 3.685 12.898 1.00 48.65 84 ARG A N 1
ATOM 672 C CA . ARG A 1 85 ? 69.473 2.464 13.403 1.00 48.88 84 ARG A CA 1
ATOM 673 C C . ARG A 1 85 ? 67.990 2.777 13.500 1.00 48.96 84 ARG A C 1
ATOM 674 O O . ARG A 1 85 ? 67.595 3.738 14.165 1.00 49.37 84 ARG A O 1
ATOM 682 N N . PRO A 1 86 ? 67.153 1.977 12.828 1.00 47.79 85 PRO A N 1
ATOM 683 C CA . PRO A 1 86 ? 65.702 2.159 12.826 1.00 47.35 85 PRO A CA 1
ATOM 684 C C . PRO A 1 86 ? 65.138 2.674 14.145 1.00 46.57 85 PRO A C 1
ATOM 685 O O . PRO A 1 86 ? 64.340 3.607 14.156 1.00 46.99 85 PRO A O 1
ATOM 689 N N . SER A 1 87 ? 65.550 2.076 15.256 1.00 44.85 86 SER A N 1
ATOM 690 C CA . SER A 1 87 ? 65.053 2.506 16.555 1.00 45.14 86 SER A CA 1
ATOM 691 C C . SER A 1 87 ? 65.455 3.950 16.855 1.00 44.56 86 SER A C 1
ATOM 692 O O . SER A 1 87 ? 64.660 4.729 17.379 1.00 45.94 86 SER A O 1
ATOM 695 N N . TYR A 1 88 ? 66.693 4.298 16.522 1.00 42.73 87 TYR A N 1
ATOM 696 C CA . TYR A 1 88 ? 67.205 5.643 16.753 1.00 41.66 87 TYR A CA 1
ATOM 697 C C . TYR A 1 88 ? 66.430 6.651 15.900 1.00 41.86 87 TYR A C 1
ATOM 698 O O . TYR A 1 88 ? 66.019 7.703 16.394 1.00 41.08 87 TYR A O 1
ATOM 707 N N . ALA A 1 89 ? 66.236 6.325 14.623 1.00 40.42 88 ALA A N 1
ATOM 708 C CA . ALA A 1 89 ? 65.502 7.197 13.706 1.00 39.93 88 ALA A CA 1
ATOM 709 C C . ALA A 1 89 ? 64.092 7.460 14.222 1.00 40.67 88 ALA A C 1
ATOM 710 O O . ALA A 1 89 ? 63.635 8.608 14.270 1.00 38.79 88 ALA A O 1
ATOM 712 N N . ALA A 1 90 ? 63.409 6.392 14.620 1.00 40.48 89 ALA A N 1
ATOM 713 C CA . ALA A 1 90 ? 62.051 6.508 15.129 1.00 41.81 89 ALA A CA 1
ATOM 714 C C . ALA A 1 90 ? 61.977 7.449 16.332 1.00 41.63 89 ALA A C 1
ATOM 715 O O . ALA A 1 90 ? 61.111 8.320 16.394 1.00 42.15 89 ALA A O 1
ATOM 717 N N . ASP A 1 91 ? 62.879 7.274 17.290 1.00 41.45 90 ASP A N 1
ATOM 718 C CA . ASP A 1 91 ? 62.880 8.131 18.470 1.00 41.01 90 ASP A CA 1
ATOM 719 C C . ASP A 1 91 ? 63.089 9.594 18.090 1.00 40.03 90 ASP A C 1
ATOM 720 O O . ASP A 1 91 ? 62.535 10.506 18.717 1.00 37.97 90 ASP A O 1
ATOM 733 N N . LEU A 1 93 ? 62.251 10.929 15.127 1.00 35.33 92 LEU A N 1
ATOM 734 C CA . LEU A 1 93 ? 61.064 11.423 14.436 1.00 34.20 92 LEU A CA 1
ATOM 735 C C . LEU A 1 93 ? 60.020 11.802 15.476 1.00 32.79 92 LEU A C 1
ATOM 736 O O . LEU A 1 93 ? 59.280 12.770 15.301 1.00 30.25 92 LEU A O 1
ATOM 741 N N . ALA A 1 94 ? 59.983 11.040 16.564 1.00 30.37 93 ALA A N 1
ATOM 742 C CA . ALA A 1 94 ? 59.035 11.282 17.642 1.00 30.79 93 ALA A CA 1
ATOM 743 C C . ALA A 1 94 ? 59.369 12.533 18.455 1.00 31.26 93 ALA A C 1
ATOM 744 O O . ALA A 1 94 ? 58.536 13.020 19.218 1.00 31.25 93 ALA A O 1
ATOM 746 N N . GLU A 1 95 ? 60.581 13.054 18.294 1.00 32.47 94 GLU A N 1
ATOM 747 C CA . GLU A 1 95 ? 60.995 14.242 19.036 1.00 34.00 94 GLU A CA 1
ATOM 748 C C . GLU A 1 95 ? 60.901 15.531 18.228 1.00 32.49 94 GLU A C 1
ATOM 749 O O . GLU A 1 95 ? 60.913 16.616 18.794 1.00 33.94 94 GLU A O 1
ATOM 763 N N . TYR A 1 97 ? 59.197 18.462 15.797 1.00 23.78 96 TYR A N 1
ATOM 764 C CA . TYR A 1 97 ? 57.881 19.082 15.894 1.00 23.84 96 TYR A CA 1
ATOM 765 C C . TYR A 1 97 ? 57.032 18.338 14.877 1.00 23.41 96 TYR A C 1
ATOM 766 O O . TYR A 1 97 ? 57.488 18.039 13.765 1.00 23.00 96 TYR A O 1
ATOM 775 N N . THR A 1 98 ? 55.807 18.021 15.268 1.00 24.08 97 THR A N 1
ATOM 776 C CA . THR A 1 98 ? 54.905 17.280 14.408 1.00 22.50 97 THR A CA 1
ATOM 777 C C . THR A 1 98 ? 54.840 17.738 12.952 1.00 24.54 97 THR A C 1
ATOM 778 O O . THR A 1 98 ? 54.923 16.925 12.044 1.00 26.46 97 THR A O 1
ATOM 782 N N . ASP A 1 99 ? 54.706 19.029 12.706 1.00 25.81 98 ASP A N 1
ATOM 783 C CA . ASP A 1 99 ? 54.621 19.464 11.322 1.00 27.25 98 ASP A CA 1
ATOM 784 C C . ASP A 1 99 ? 55.843 18.988 10.539 1.00 28.63 98 ASP A C 1
ATOM 785 O O . ASP A 1 99 ? 55.719 18.508 9.408 1.00 28.36 98 ASP A O 1
ATOM 790 N N . ASN A 1 100 ? 57.018 19.092 11.151 1.00 28.21 99 ASN A N 1
ATOM 791 C CA . ASN A 1 100 ? 58.246 18.675 10.495 1.00 28.11 99 ASN A CA 1
ATOM 792 C C . ASN A 1 100 ? 58.326 17.163 10.360 1.00 28.32 99 ASN A C 1
ATOM 793 O O . ASN A 1 100 ? 58.856 16.656 9.375 1.00 29.31 99 ASN A O 1
ATOM 798 N N . ALA A 1 101 ? 57.808 16.443 11.347 1.00 27.21 100 ALA A N 1
ATOM 799 C CA . ALA A 1 101 ? 57.833 14.988 11.288 1.00 29.51 100 ALA A CA 1
ATOM 800 C C . ALA A 1 101 ? 56.968 14.508 10.117 1.00 28.23 100 ALA A C 1
ATOM 801 O O . ALA A 1 101 ? 57.423 13.723 9.282 1.00 27.72 100 ALA A O 1
ATOM 803 N N . VAL A 1 102 ? 55.726 14.986 10.066 1.00 28.51 101 VAL A N 1
ATOM 804 C CA . VAL A 1 102 ? 54.808 14.616 8.997 1.00 28.52 101 VAL A CA 1
ATOM 805 C C . VAL A 1 102 ? 55.445 14.872 7.630 1.00 29.20 101 VAL A C 1
ATOM 806 O O . VAL A 1 102 ? 55.346 14.037 6.731 1.00 28.97 101 VAL A O 1
ATOM 810 N N . ASP A 1 103 ? 56.111 16.012 7.472 1.00 28.96 102 ASP A N 1
ATOM 811 C CA . ASP A 1 103 ? 56.746 16.321 6.199 1.00 29.77 102 ASP A CA 1
ATOM 812 C C . ASP A 1 103 ? 57.836 15.316 5.851 1.00 32.07 102 ASP A C 1
ATOM 813 O O . ASP A 1 103 ? 57.907 14.834 4.717 1.00 34.54 102 ASP A O 1
ATOM 818 N N . LEU A 1 104 ? 58.694 15.010 6.818 1.00 32.63 103 LEU A N 1
ATOM 819 C CA . LEU A 1 104 ? 59.777 14.065 6.595 1.00 32.35 103 LEU A CA 1
ATOM 820 C C . LEU A 1 104 ? 59.160 12.759 6.096 1.00 33.28 103 LEU A C 1
ATOM 821 O O . LEU A 1 104 ? 59.518 12.254 5.033 1.00 33.15 103 LEU A O 1
ATOM 826 N N . LEU A 1 105 ? 58.222 12.223 6.865 1.00 33.46 104 LEU A N 1
ATOM 827 C CA . LEU A 1 105 ? 57.564 10.977 6.504 1.00 34.82 104 LEU A CA 1
ATOM 828 C C . LEU A 1 105 ? 56.982 10.975 5.093 1.00 37.47 104 LEU A C 1
ATOM 829 O O . LEU A 1 105 ? 57.175 10.017 4.343 1.00 38.75 104 LEU A O 1
ATOM 834 N N . ASN A 1 106 ? 56.287 12.043 4.719 1.00 38.76 105 ASN A N 1
ATOM 835 C CA . ASN A 1 106 ? 55.708 12.116 3.383 1.00 41.25 105 ASN A CA 1
ATOM 836 C C . ASN A 1 106 ? 56.762 12.180 2.286 1.00 43.69 105 ASN A C 1
ATOM 837 O O . ASN A 1 106 ? 56.436 12.110 1.103 1.00 43.23 105 ASN A O 1
ATOM 850 N N . LEU A 1 108 ? 59.821 10.218 2.588 1.00 56.29 107 LEU A N 1
ATOM 851 C CA . LEU A 1 108 ? 60.406 8.889 2.517 1.00 57.44 107 LEU A CA 1
ATOM 852 C C . LEU A 1 108 ? 59.522 8.018 1.638 1.00 58.92 107 LEU A C 1
ATOM 853 O O . LEU A 1 108 ? 58.362 8.352 1.390 1.00 59.41 107 LEU A O 1
ATOM 858 N N . ASP A 1 109 ? 60.077 6.906 1.164 1.00 60.24 108 ASP A N 1
ATOM 859 C CA . ASP A 1 109 ? 59.333 5.972 0.327 1.00 60.15 108 ASP A CA 1
ATOM 860 C C . ASP A 1 109 ? 58.186 5.400 1.155 1.00 59.64 108 ASP A C 1
ATOM 861 O O . ASP A 1 109 ? 58.290 5.294 2.375 1.00 59.34 108 ASP A O 1
ATOM 866 N N . LYS A 1 110 ? 57.093 5.038 0.494 1.00 59.70 109 LYS A N 1
ATOM 867 C CA . LYS A 1 110 ? 55.932 4.499 1.193 1.00 60.60 109 LYS A CA 1
ATOM 868 C C . LYS A 1 110 ? 56.276 3.405 2.206 1.00 60.63 109 LYS A C 1
ATOM 869 O O . LYS A 1 110 ? 55.570 3.243 3.202 1.00 60.39 109 LYS A O 1
ATOM 875 N N . SER A 1 111 ? 57.358 2.668 1.954 1.00 59.94 110 SER A N 1
ATOM 876 C CA . SER A 1 111 ? 57.792 1.595 2.853 1.00 59.14 110 SER A CA 1
ATOM 877 C C . SER A 1 111 ? 58.399 2.125 4.151 1.00 57.84 110 SER A C 1
ATOM 878 O O . SER A 1 111 ? 57.942 1.777 5.243 1.00 56.36 110 SER A O 1
ATOM 881 N N . GLN A 1 112 ? 59.434 2.956 4.027 1.00 57.43 111 GLN A N 1
ATOM 882 C CA . GLN A 1 112 ? 60.095 3.533 5.197 1.00 56.15 111 GLN A CA 1
ATOM 883 C C . GLN A 1 112 ? 59.072 4.178 6.124 1.00 53.98 111 GLN A C 1
ATOM 884 O O . GLN A 1 112 ? 59.065 3.928 7.329 1.00 52.51 111 GLN A O 1
ATOM 890 N N . LYS A 1 113 ? 58.202 4.998 5.543 1.00 52.16 112 LYS A N 1
ATOM 891 C CA . LYS A 1 113 ? 57.164 5.704 6.285 1.00 51.05 112 LYS A CA 1
ATOM 892 C C . LYS A 1 113 ? 56.382 4.806 7.250 1.00 49.73 112 LYS A C 1
ATOM 893 O O . LYS A 1 113 ? 56.143 5.179 8.398 1.00 47.79 112 LYS A O 1
ATOM 899 N N . ALA A 1 114 ? 55.989 3.620 6.795 1.00 48.60 113 ALA A N 1
ATOM 900 C CA . ALA A 1 114 ? 55.242 2.711 7.659 1.00 48.23 113 ALA A CA 1
ATOM 901 C C . ALA A 1 114 ? 56.163 2.030 8.658 1.00 47.16 113 ALA A C 1
ATOM 902 O O . ALA A 1 114 ? 55.804 1.842 9.820 1.00 46.54 113 ALA A O 1
ATOM 904 N N . LYS A 1 115 ? 57.356 1.666 8.203 1.00 46.67 114 LYS A N 1
ATOM 905 C CA . LYS A 1 115 ? 58.311 0.988 9.067 1.00 48.17 114 LYS A CA 1
ATOM 906 C C . LYS A 1 115 ? 58.710 1.853 10.270 1.00 47.53 114 LYS A C 1
ATOM 907 O O . LYS A 1 115 ? 58.680 1.383 11.408 1.00 47.75 114 LYS A O 1
ATOM 913 N N . TYR A 1 116 ? 59.073 3.113 10.025 1.00 46.40 115 TYR A N 1
ATOM 914 C CA . TYR A 1 116 ? 59.461 4.005 11.116 1.00 44.90 115 TYR A CA 1
ATOM 915 C C . TYR A 1 116 ? 58.255 4.277 11.993 1.00 44.25 115 TYR A C 1
ATOM 916 O O . TYR A 1 116 ? 58.352 4.317 13.216 1.00 44.48 115 TYR A O 1
ATOM 925 N N . LEU A 1 117 ? 57.115 4.457 11.346 1.00 44.99 116 LEU A N 1
ATOM 926 C CA . LEU A 1 117 ? 55.867 4.723 12.038 1.00 45.75 116 LEU A CA 1
ATOM 927 C C . LEU A 1 117 ? 55.495 3.530 12.917 1.00 46.40 116 LEU A C 1
ATOM 928 O O . LEU A 1 117 ? 54.915 3.689 13.989 1.00 47.43 116 LEU A O 1
ATOM 933 N N . SER A 1 118 ? 55.840 2.331 12.461 1.00 45.89 117 SER A N 1
ATOM 934 C CA . SER A 1 118 ? 55.539 1.125 13.217 1.00 46.41 117 SER A CA 1
ATOM 935 C C . SER A 1 118 ? 56.395 1.048 14.480 1.00 46.35 117 SER A C 1
ATOM 936 O O . SER A 1 118 ? 55.964 0.514 15.500 1.00 45.96 117 SER A O 1
ATOM 939 N N . LEU A 1 119 ? 57.605 1.592 14.405 1.00 45.60 118 LEU A N 1
ATOM 940 C CA . LEU A 1 119 ? 58.534 1.573 15.533 1.00 45.25 118 LEU A CA 1
ATOM 941 C C . LEU A 1 119 ? 58.127 2.483 16.691 1.00 45.37 118 LEU A C 1
ATOM 942 O O . LEU A 1 119 ? 58.770 2.475 17.744 1.00 44.26 118 LEU A O 1
ATOM 947 N N . LEU A 1 120 ? 57.058 3.257 16.501 1.00 45.99 119 LEU A N 1
ATOM 948 C CA . LEU A 1 120 ? 56.589 4.181 17.532 1.00 45.44 119 LEU A CA 1
ATOM 949 C C . LEU A 1 120 ? 55.402 3.653 18.316 1.00 45.78 119 LEU A C 1
ATOM 950 O O . LEU A 1 120 ? 54.544 2.961 17.772 1.00 45.96 119 LEU A O 1
ATOM 955 N N . SER A 1 121 ? 55.346 4.005 19.596 1.00 47.06 120 SER A N 1
ATOM 956 C CA . SER A 1 121 ? 54.240 3.587 20.447 1.00 47.63 120 SER A CA 1
ATOM 957 C C . SER A 1 121 ? 52.998 4.366 20.017 1.00 50.06 120 SER A C 1
ATOM 958 O O . SER A 1 121 ? 53.054 5.194 19.102 1.00 50.01 120 SER A O 1
ATOM 961 N N . SER A 1 122 ? 51.883 4.110 20.691 1.00 50.80 121 SER A N 1
ATOM 962 C CA . SER A 1 122 ? 50.635 4.780 20.369 1.00 52.52 121 SER A CA 1
ATOM 963 C C . SER A 1 122 ? 50.701 6.274 20.675 1.00 52.52 121 SER A C 1
ATOM 964 O O . SER A 1 122 ? 50.268 7.101 19.875 1.00 52.16 121 SER A O 1
ATOM 967 N N . GLU A 1 123 ? 51.242 6.611 21.839 1.00 52.33 122 GLU A N 1
ATOM 968 C CA . GLU A 1 123 ? 51.357 8.003 22.248 1.00 52.26 122 GLU A CA 1
ATOM 969 C C . GLU A 1 123 ? 52.383 8.776 21.418 1.00 50.05 122 GLU A C 1
ATOM 970 O O . GLU A 1 123 ? 52.218 9.967 21.167 1.00 48.95 122 GLU A O 1
ATOM 976 N N . GLU A 1 124 ? 53.443 8.094 20.998 1.00 48.12 123 GLU A N 1
ATOM 977 C CA . GLU A 1 124 ? 54.499 8.727 20.216 1.00 45.99 123 GLU A CA 1
ATOM 978 C C . GLU A 1 124 ? 54.077 9.070 18.793 1.00 43.90 123 GLU A C 1
ATOM 979 O O . GLU A 1 124 ? 54.575 10.029 18.205 1.00 41.73 123 GLU A O 1
ATOM 985 N N . ALA A 1 125 ? 53.161 8.289 18.236 1.00 42.52 124 ALA A N 1
ATOM 986 C CA . ALA A 1 125 ? 52.720 8.529 16.870 1.00 41.09 124 ALA A CA 1
ATOM 987 C C . ALA A 1 125 ? 51.388 9.266 16.782 1.00 40.66 124 ALA A C 1
ATOM 988 O O . ALA A 1 125 ? 51.008 9.740 15.707 1.00 41.30 124 ALA A O 1
ATOM 990 N N . GLY A 1 126 ? 50.692 9.368 17.911 1.00 39.53 125 GLY A N 1
ATOM 991 C CA . GLY A 1 126 ? 49.395 10.030 17.950 1.00 38.92 125 GLY A CA 1
ATOM 992 C C . GLY A 1 126 ? 49.205 11.303 17.138 1.00 39.04 125 GLY A C 1
ATOM 993 O O . GLY A 1 126 ? 48.421 11.320 16.191 1.00 37.31 125 GLY A O 1
ATOM 994 N N . GLU A 1 127 ? 49.905 12.375 17.506 1.00 40.39 126 GLU A N 1
ATOM 995 C CA . GLU A 1 127 ? 49.775 13.645 16.794 1.00 41.38 126 GLU A CA 1
ATOM 996 C C . GLU A 1 127 ? 50.220 13.546 15.338 1.00 40.13 126 GLU A C 1
ATOM 997 O O . GLU A 1 127 ? 49.613 14.149 14.453 1.00 38.74 126 GLU A O 1
ATOM 1003 N N . ILE A 1 128 ? 51.284 12.789 15.093 1.00 38.53 127 ILE A N 1
ATOM 1004 C CA . ILE A 1 128 ? 51.788 12.622 13.737 1.00 38.05 127 ILE A CA 1
ATOM 1005 C C . ILE A 1 128 ? 50.706 11.979 12.857 1.00 39.68 127 ILE A C 1
ATOM 1006 O O . ILE A 1 128 ? 50.551 12.325 11.675 1.00 37.47 127 ILE A O 1
ATOM 1011 N N . LYS A 1 129 ? 49.961 11.038 13.430 1.00 39.57 128 LYS A N 1
ATOM 1012 C CA . LYS A 1 129 ? 48.926 10.356 12.667 1.00 42.04 128 LYS A CA 1
ATOM 1013 C C . LYS A 1 129 ? 47.745 11.248 12.321 1.00 40.97 128 LYS A C 1
ATOM 1014 O O . LYS A 1 129 ? 47.171 11.118 11.242 1.00 39.86 128 LYS A O 1
ATOM 1020 N N . GLU A 1 130 ? 47.392 12.166 13.214 1.00 41.17 129 GLU A N 1
ATOM 1021 C CA . GLU A 1 130 ? 46.277 13.065 12.943 1.00 40.50 129 GLU A CA 1
ATOM 1022 C C . GLU A 1 130 ? 46.597 13.979 11.766 1.00 39.82 129 GLU A C 1
ATOM 1023 O O . GLU A 1 130 ? 45.890 13.992 10.755 1.00 39.39 129 GLU A O 1
ATOM 1029 N N . LEU A 1 131 ? 47.683 14.732 11.898 1.00 39.23 130 LEU A N 1
ATOM 1030 C CA . LEU A 1 131 ? 48.072 15.693 10.874 1.00 37.16 130 LEU A CA 1
ATOM 1031 C C . LEU A 1 131 ? 48.433 15.132 9.506 1.00 36.58 130 LEU A C 1
ATOM 1032 O O . LEU A 1 131 ? 48.499 15.881 8.531 1.00 35.01 130 LEU A O 1
ATOM 1037 N N . LEU A 1 132 ? 48.675 13.828 9.429 1.00 38.54 131 LEU A N 1
ATOM 1038 C CA . LEU A 1 132 ? 49.003 13.198 8.150 1.00 40.86 131 LEU A CA 1
ATOM 1039 C C . LEU A 1 132 ? 47.764 13.165 7.269 1.00 41.61 131 LEU A C 1
ATOM 1040 O O . LEU A 1 132 ? 47.863 13.083 6.046 1.00 41.45 131 LEU A O 1
ATOM 1045 N N . HIS A 1 133 ? 46.602 13.232 7.911 1.00 44.39 132 HIS A N 1
ATOM 1046 C CA . HIS A 1 133 ? 45.310 13.201 7.227 1.00 46.93 132 HIS A CA 1
ATOM 1047 C C . HIS A 1 133 ? 45.011 14.443 6.401 1.00 46.11 132 HIS A C 1
ATOM 1048 O O . HIS A 1 133 ? 44.289 14.371 5.409 1.00 46.69 132 HIS A O 1
ATOM 1055 N N . TYR A 1 134 ? 45.557 15.582 6.814 1.00 44.53 133 TYR A N 1
ATOM 1056 C CA . TYR A 1 134 ? 45.308 16.841 6.120 1.00 41.55 133 TYR A CA 1
ATOM 1057 C C . TYR A 1 134 ? 45.905 16.941 4.730 1.00 41.70 133 TYR A C 1
ATOM 1058 O O . TYR A 1 134 ? 47.050 16.554 4.498 1.00 39.69 133 TYR A O 1
ATOM 1067 N N . GLU A 1 135 ? 45.100 17.470 3.813 1.00 43.32 134 GLU A N 1
ATOM 1068 C CA . GLU A 1 135 ? 45.478 17.647 2.415 1.00 43.64 134 GLU A CA 1
ATOM 1069 C C . GLU A 1 135 ? 46.636 18.621 2.285 1.00 42.40 134 GLU A C 1
ATOM 1070 O O . GLU A 1 135 ? 46.666 19.661 2.939 1.00 42.07 134 GLU A O 1
ATOM 1076 N N . ASP A 1 136 ? 47.580 18.287 1.421 1.00 40.97 135 ASP A N 1
ATOM 1077 C CA . ASP A 1 136 ? 48.722 19.140 1.189 1.00 41.24 135 ASP A CA 1
ATOM 1078 C C . ASP A 1 136 ? 48.274 20.556 0.800 1.00 41.19 135 ASP A C 1
ATOM 1079 O O . ASP A 1 136 ? 47.335 20.731 0.020 1.00 41.30 135 ASP A O 1
ATOM 1084 N N . GLU A 1 137 ? 48.948 21.552 1.370 1.00 38.33 136 GLU A N 1
ATOM 1085 C CA . GLU A 1 137 ? 48.701 22.965 1.102 1.00 35.71 136 GLU A CA 1
ATOM 1086 C C . GLU A 1 137 ? 47.538 23.611 1.836 1.00 34.51 136 GLU A C 1
ATOM 1087 O O . GLU A 1 137 ? 47.146 24.732 1.517 1.00 31.89 136 GLU A O 1
ATOM 1093 N N . THR A 1 138 ? 46.999 22.904 2.825 1.00 34.91 137 THR A N 1
ATOM 1094 C CA . THR A 1 138 ? 45.920 23.425 3.658 1.00 34.02 137 THR A CA 1
ATOM 1095 C C . THR A 1 138 ? 46.527 23.709 5.035 1.00 35.26 137 THR A C 1
ATOM 1096 O O . THR A 1 138 ? 47.584 23.178 5.376 1.00 34.09 137 THR A O 1
ATOM 1100 N N . ALA A 1 139 ? 45.845 24.525 5.830 1.00 34.19 138 ALA A N 1
ATOM 1101 C CA . ALA A 1 139 ? 46.323 24.864 7.162 1.00 31.42 138 ALA A CA 1
ATOM 1102 C C . ALA A 1 139 ? 46.721 23.639 7.981 1.00 32.08 138 ALA A C 1
ATOM 1103 O O . ALA A 1 139 ? 47.726 23.665 8.693 1.00 32.51 138 ALA A O 1
ATOM 1105 N N . GLY A 1 140 ? 45.928 22.575 7.899 1.00 30.08 139 GLY A N 1
ATOM 1106 C CA . GLY A 1 140 ? 46.241 21.382 8.664 1.00 30.60 139 GLY A CA 1
ATOM 1107 C C . GLY A 1 140 ? 47.567 20.776 8.247 1.00 29.80 139 GLY A C 1
ATOM 1108 O O . GLY A 1 140 ? 48.254 20.144 9.041 1.00 31.47 139 GLY A O 1
ATOM 1109 N N . ALA A 1 141 ? 47.923 20.990 6.988 1.00 30.34 140 ALA A N 1
ATOM 1110 C CA . ALA A 1 141 ? 49.151 20.468 6.441 1.00 29.20 140 ALA A CA 1
ATOM 1111 C C . ALA A 1 141 ? 50.368 21.294 6.825 1.00 29.09 140 ALA A C 1
ATOM 1112 O O . ALA A 1 141 ? 51.470 20.795 6.746 1.00 29.05 140 ALA A O 1
ATOM 1114 N N . ILE A 1 142 ? 50.195 22.549 7.235 1.00 27.09 141 ILE A N 1
ATOM 1115 C CA . ILE A 1 142 ? 51.363 23.345 7.602 1.00 27.08 141 ILE A CA 1
ATOM 1116 C C . ILE A 1 142 ? 51.362 23.781 9.064 1.00 26.20 141 ILE A C 1
ATOM 1117 O O . ILE A 1 142 ? 52.258 24.493 9.500 1.00 23.69 141 ILE A O 1
ATOM 1130 N N . THR A 1 144 ? 51.149 22.954 13.363 1.00 24.34 143 THR A N 1
ATOM 1131 C CA . THR A 1 144 ? 51.805 22.015 14.258 1.00 22.08 143 THR A CA 1
ATOM 1132 C C . THR A 1 144 ? 51.064 22.032 15.587 1.00 22.78 143 THR A C 1
ATOM 1133 O O . THR A 1 144 ? 50.368 22.995 15.913 1.00 21.03 143 THR A O 1
ATOM 1137 N N . THR A 1 145 ? 51.220 20.962 16.351 1.00 21.29 144 THR A N 1
ATOM 1138 C CA . THR A 1 145 ? 50.490 20.790 17.599 1.00 22.06 144 THR A CA 1
ATOM 1139 C C . THR A 1 145 ? 51.065 21.316 18.909 1.00 23.90 144 THR A C 1
ATOM 1140 O O . THR A 1 145 ? 50.356 21.385 19.909 1.00 24.17 144 THR A O 1
ATOM 1144 N N . GLU A 1 146 ? 52.336 21.684 18.926 1.00 25.49 145 GLU A N 1
ATOM 1145 C CA . GLU A 1 146 ? 52.931 22.130 20.174 1.00 26.14 145 GLU A CA 1
ATOM 1146 C C . GLU A 1 146 ? 52.688 23.594 20.537 1.00 25.77 145 GLU A C 1
ATOM 1147 O O . GLU A 1 146 ? 53.589 24.420 20.447 1.00 27.33 145 GLU A O 1
ATOM 1153 N N . PHE A 1 147 ? 51.462 23.894 20.957 1.00 26.20 146 PHE A N 1
ATOM 1154 C CA . PHE A 1 147 ? 51.063 25.248 21.346 1.00 28.00 146 PHE A CA 1
ATOM 1155 C C . PHE A 1 147 ? 50.680 25.260 22.829 1.00 29.54 146 PHE A C 1
ATOM 1156 O O . PHE A 1 147 ? 50.444 24.209 23.430 1.00 29.72 146 PHE A O 1
ATOM 1164 N N . VAL A 1 148 ? 50.603 26.452 23.408 1.00 28.91 147 VAL A N 1
ATOM 1165 C CA . VAL A 1 148 ? 50.241 26.578 24.812 1.00 29.45 147 VAL A CA 1
ATOM 1166 C C . VAL A 1 148 ? 48.792 27.013 24.985 1.00 28.05 147 VAL A C 1
ATOM 1167 O O . VAL A 1 148 ? 48.379 28.046 24.466 1.00 28.22 147 VAL A O 1
ATOM 1171 N N . SER A 1 149 ? 48.023 26.230 25.726 1.00 27.09 148 SER A N 1
ATOM 1172 C CA . SER A 1 149 ? 46.635 26.586 25.976 1.00 29.02 148 SER A CA 1
ATOM 1173 C C . SER A 1 149 ? 46.322 26.498 27.470 1.00 28.70 148 SER A C 1
ATOM 1174 O O . SER A 1 149 ? 46.851 25.641 28.178 1.00 29.48 148 SER A O 1
ATOM 1177 N N . ILE A 1 150 ? 45.475 27.401 27.944 1.00 27.80 149 ILE A N 1
ATOM 1178 C CA . ILE A 1 150 ? 45.079 27.432 29.347 1.00 28.78 149 ILE A CA 1
ATOM 1179 C C . ILE A 1 150 ? 43.593 27.753 29.427 1.00 29.49 149 ILE A C 1
ATOM 1180 O O . ILE A 1 150 ? 42.967 28.075 28.414 1.00 27.65 149 ILE A O 1
ATOM 1185 N N . VAL A 1 151 ? 43.034 27.656 30.631 1.00 32.52 150 VAL A N 1
ATOM 1186 C CA . VAL A 1 151 ? 41.625 27.971 30.844 1.00 34.25 150 VAL A CA 1
ATOM 1187 C C . VAL A 1 151 ? 41.540 29.386 31.384 1.00 35.84 150 VAL A C 1
ATOM 1188 O O . VAL A 1 151 ? 42.494 29.887 31.987 1.00 35.70 150 VAL A O 1
ATOM 1192 N N . ALA A 1 152 ? 40.385 30.010 31.180 1.00 36.65 151 ALA A N 1
ATOM 1193 C CA . ALA A 1 152 ? 40.138 31.378 31.618 1.00 38.43 151 ALA A CA 1
ATOM 1194 C C . ALA A 1 152 ? 40.200 31.653 33.126 1.00 40.75 151 ALA A C 1
ATOM 1195 O O . ALA A 1 152 ? 40.920 32.554 33.552 1.00 41.33 151 ALA A O 1
ATOM 1197 N N . ASN A 1 153 ? 39.444 30.894 33.923 1.00 41.90 152 ASN A N 1
ATOM 1198 C CA . ASN A 1 153 ? 39.389 31.099 35.375 1.00 42.49 152 ASN A CA 1
ATOM 1199 C C . ASN A 1 153 ? 40.651 30.672 36.105 1.00 42.55 152 ASN A C 1
ATOM 1200 O O . ASN A 1 153 ? 40.614 29.938 37.084 1.00 44.01 152 ASN A O 1
ATOM 1205 N N . GLN A 1 154 ? 41.777 31.160 35.617 1.00 43.70 153 GLN A N 1
ATOM 1206 C CA . GLN A 1 154 ? 43.072 30.860 36.192 1.00 42.14 153 GLN A CA 1
ATOM 1207 C C . GLN A 1 154 ? 43.787 32.195 36.375 1.00 41.43 153 GLN A C 1
ATOM 1208 O O . GLN A 1 154 ? 43.432 33.183 35.734 1.00 39.72 153 GLN A O 1
ATOM 1214 N N . THR A 1 155 ? 44.778 32.231 37.257 1.00 40.72 154 THR A N 1
ATOM 1215 C CA . THR A 1 155 ? 45.533 33.454 37.495 1.00 39.01 154 THR A CA 1
ATOM 1216 C C . THR A 1 155 ? 46.773 33.485 36.605 1.00 38.38 154 THR A C 1
ATOM 1217 O O . THR A 1 155 ? 47.201 32.448 36.092 1.00 36.29 154 THR A O 1
ATOM 1221 N N . VAL A 1 156 ? 47.362 34.670 36.438 1.00 36.88 155 VAL A N 1
ATOM 1222 C CA . VAL A 1 156 ? 48.556 34.790 35.611 1.00 35.54 155 VAL A CA 1
ATOM 1223 C C . VAL A 1 156 ? 49.671 34.010 36.303 1.00 35.43 155 VAL A C 1
ATOM 1224 O O . VAL A 1 156 ? 50.514 33.384 35.651 1.00 33.50 155 VAL A O 1
ATOM 1228 N N . ARG A 1 157 ? 49.663 34.041 37.631 1.00 34.12 156 ARG A N 1
ATOM 1229 C CA . ARG A 1 157 ? 50.660 33.320 38.408 1.00 35.99 156 ARG A CA 1
ATOM 1230 C C . ARG A 1 157 ? 50.639 31.852 37.994 1.00 35.25 156 ARG A C 1
ATOM 1231 O O . ARG A 1 157 ? 51.679 31.217 37.838 1.00 34.79 156 ARG A O 1
ATOM 1239 N N . SER A 1 158 ? 49.432 31.328 37.818 1.00 34.97 157 SER A N 1
ATOM 1240 C CA . SER A 1 158 ? 49.226 29.945 37.426 1.00 34.74 157 SER A CA 1
ATOM 1241 C C . SER A 1 158 ? 49.614 29.728 35.959 1.00 34.45 157 SER A C 1
ATOM 1242 O O . SER A 1 158 ? 50.231 28.724 35.608 1.00 34.66 157 SER A O 1
ATOM 1245 N N . ALA A 1 159 ? 49.249 30.671 35.102 1.00 34.97 158 ALA A N 1
ATOM 1246 C CA . ALA A 1 159 ? 49.587 30.575 33.687 1.00 35.19 158 ALA A CA 1
ATOM 1247 C C . ALA A 1 159 ? 51.109 30.629 33.533 1.00 36.57 158 ALA A C 1
ATOM 1248 O O . ALA A 1 159 ? 51.702 29.871 32.756 1.00 35.57 158 ALA A O 1
ATOM 1258 N N . TYR A 1 161 ? 53.236 29.665 35.560 1.00 43.71 160 TYR A N 1
ATOM 1259 C CA . TYR A 1 161 ? 53.881 28.478 36.107 1.00 43.16 160 TYR A CA 1
ATOM 1260 C C . TYR A 1 161 ? 54.019 27.449 34.996 1.00 43.55 160 TYR A C 1
ATOM 1261 O O . TYR A 1 161 ? 55.044 26.770 34.884 1.00 41.93 160 TYR A O 1
ATOM 1270 N N . VAL A 1 162 ? 52.977 27.333 34.177 1.00 43.99 161 VAL A N 1
ATOM 1271 C CA . VAL A 1 162 ? 53.000 26.397 33.064 1.00 45.22 161 VAL A CA 1
ATOM 1272 C C . VAL A 1 162 ? 54.168 26.774 32.163 1.00 45.75 161 VAL A C 1
ATOM 1273 O O . VAL A 1 162 ? 54.989 25.937 31.798 1.00 46.52 161 VAL A O 1
ATOM 1277 N N . LEU A 1 163 ? 54.237 28.051 31.818 1.00 45.86 162 LEU A N 1
ATOM 1278 C CA . LEU A 1 163 ? 55.287 28.549 30.950 1.00 46.13 162 LEU A CA 1
ATOM 1279 C C . LEU A 1 163 ? 56.683 28.228 31.456 1.00 46.29 162 LEU A C 1
ATOM 1280 O O . LEU A 1 163 ? 57.492 27.655 30.731 1.00 47.16 162 LEU A O 1
ATOM 1285 N N . LYS A 1 164 ? 56.966 28.586 32.705 1.00 46.89 163 LYS A N 1
ATOM 1286 C CA . LYS A 1 164 ? 58.284 28.343 33.272 1.00 47.49 163 LYS A CA 1
ATOM 1287 C C . LYS A 1 164 ? 58.661 26.880 33.483 1.00 48.99 163 LYS A C 1
ATOM 1288 O O . LYS A 1 164 ? 59.783 26.481 33.165 1.00 48.06 163 LYS A O 1
ATOM 1294 N N . ASN A 1 165 ? 57.739 26.084 34.018 1.00 49.21 164 ASN A N 1
ATOM 1295 C CA . ASN A 1 165 ? 58.038 24.684 34.305 1.00 50.31 164 ASN A CA 1
ATOM 1296 C C . ASN A 1 165 ? 57.324 23.636 33.456 1.00 50.81 164 ASN A C 1
ATOM 1297 O O . ASN A 1 165 ? 57.596 22.443 33.606 1.00 51.40 164 ASN A O 1
ATOM 1302 N N . GLN A 1 166 ? 56.428 24.056 32.568 1.00 49.39 165 GLN A N 1
ATOM 1303 C CA . GLN A 1 166 ? 55.698 23.085 31.757 1.00 48.69 165 GLN A CA 1
ATOM 1304 C C . GLN A 1 166 ? 55.488 23.475 30.291 1.00 47.58 165 GLN A C 1
ATOM 1305 O O . GLN A 1 166 ? 54.509 23.050 29.676 1.00 47.60 165 GLN A O 1
ATOM 1311 N N . ALA A 1 167 ? 56.395 24.262 29.723 1.00 46.47 166 ALA A N 1
ATOM 1312 C CA . ALA A 1 167 ? 56.255 24.680 28.331 1.00 44.91 166 ALA A CA 1
ATOM 1313 C C . ALA A 1 167 ? 57.537 24.502 27.521 1.00 45.15 166 ALA A C 1
ATOM 1314 O O . ALA A 1 167 ? 57.811 25.265 26.603 1.00 44.77 166 ALA A O 1
ATOM 1316 N N . ASP A 1 168 ? 58.326 23.492 27.861 1.00 46.78 167 ASP A N 1
ATOM 1317 C CA . ASP A 1 168 ? 59.578 23.247 27.153 1.00 45.60 167 ASP A CA 1
ATOM 1318 C C . ASP A 1 168 ? 59.323 22.583 25.805 1.00 43.49 167 ASP A C 1
ATOM 1319 O O . ASP A 1 168 ? 60.123 22.701 24.886 1.00 40.05 167 ASP A O 1
ATOM 1332 N N . ALA A 1 170 ? 56.634 23.221 23.840 1.00 34.46 169 ALA A N 1
ATOM 1333 C CA . ALA A 1 170 ? 55.947 24.146 22.935 1.00 32.05 169 ALA A CA 1
ATOM 1334 C C . ALA A 1 170 ? 56.757 24.802 21.820 1.00 30.57 169 ALA A C 1
ATOM 1335 O O . ALA A 1 170 ? 57.899 25.208 22.031 1.00 29.87 169 ALA A O 1
ATOM 1337 N N . GLU A 1 171 ? 56.152 24.900 20.632 1.00 30.60 170 GLU A N 1
ATOM 1338 C CA . GLU A 1 171 ? 56.781 25.559 19.475 1.00 30.72 170 GLU A CA 1
ATOM 1339 C C . GLU A 1 171 ? 57.095 26.975 19.941 1.00 29.46 170 GLU A C 1
ATOM 1340 O O . GLU A 1 171 ? 58.234 27.426 19.903 1.00 32.99 170 GLU A O 1
ATOM 1346 N N . THR A 1 172 ? 56.054 27.674 20.370 1.00 26.57 171 THR A N 1
ATOM 1347 C CA . THR A 1 172 ? 56.195 29.038 20.843 1.00 25.72 171 THR A CA 1
ATOM 1348 C C . THR A 1 172 ? 55.279 29.253 22.040 1.00 26.25 171 THR A C 1
ATOM 1349 O O . THR A 1 172 ? 54.243 28.603 22.167 1.00 28.12 171 THR A O 1
ATOM 1353 N N . ILE A 1 173 ? 55.671 30.169 22.913 1.00 25.37 172 ILE A N 1
ATOM 1354 C CA . ILE A 1 173 ? 54.887 30.491 24.086 1.00 23.08 172 ILE A CA 1
ATOM 1355 C C . ILE A 1 173 ? 54.570 31.972 24.026 1.00 20.80 172 ILE A C 1
ATOM 1356 O O . ILE A 1 173 ? 54.003 32.520 24.957 1.00 20.22 172 ILE A O 1
ATOM 1361 N N . TYR A 1 174 ? 54.933 32.620 22.923 1.00 20.06 173 TYR A N 1
ATOM 1362 C CA . TYR A 1 174 ? 54.702 34.052 22.802 1.00 21.00 173 TYR A CA 1
ATOM 1363 C C . TYR A 1 174 ? 53.246 34.435 22.653 1.00 22.62 173 TYR A C 1
ATOM 1364 O O . TYR A 1 174 ? 52.887 35.605 22.714 1.00 23.38 173 TYR A O 1
ATOM 1373 N N . TYR A 1 175 ? 52.408 33.426 22.465 1.00 24.73 174 TYR A N 1
ATOM 1374 C CA . TYR A 1 175 ? 50.970 33.621 22.405 1.00 26.43 174 TYR A CA 1
ATOM 1375 C C . TYR A 1 175 ? 50.443 32.496 23.272 1.00 25.91 174 TYR A C 1
ATOM 1376 O O . TYR A 1 175 ? 50.906 31.360 23.163 1.00 27.36 174 TYR A O 1
ATOM 1385 N N . VAL A 1 176 ? 49.504 32.807 24.153 1.00 27.02 175 VAL A N 1
ATOM 1386 C CA . VAL A 1 176 ? 48.912 31.782 25.006 1.00 26.36 175 VAL A CA 1
ATOM 1387 C C . VAL A 1 176 ? 47.435 31.734 24.662 1.00 27.01 175 VAL A C 1
ATOM 1388 O O . VAL A 1 176 ? 46.723 32.724 24.812 1.00 26.43 175 VAL A O 1
ATOM 1392 N N . TYR A 1 177 ? 46.973 30.585 24.191 1.00 27.15 176 TYR A N 1
ATOM 1393 C CA . TYR A 1 177 ? 45.571 30.451 23.819 1.00 27.62 176 TYR A CA 1
ATOM 1394 C C . TYR A 1 177 ? 44.704 30.009 24.993 1.00 27.36 176 TYR A C 1
ATOM 1395 O O . TYR A 1 177 ? 45.127 29.217 25.833 1.00 29.27 176 TYR A O 1
ATOM 1404 N N . VAL A 1 178 ? 43.492 30.546 25.061 1.00 27.29 177 VAL A N 1
ATOM 1405 C CA . VAL A 1 178 ? 42.587 30.203 26.144 1.00 26.67 177 VAL A CA 1
ATOM 1406 C C . VAL A 1 178 ? 41.459 29.348 25.599 1.00 27.36 177 VAL A C 1
ATOM 1407 O O . VAL A 1 178 ? 40.813 29.725 24.634 1.00 30.37 177 VAL A O 1
ATOM 1411 N N . VAL A 1 179 ? 41.240 28.188 26.205 1.00 28.09 178 VAL A N 1
ATOM 1412 C CA . VAL A 1 179 ? 40.169 27.294 25.772 1.00 28.78 178 VAL A CA 1
ATOM 1413 C C . VAL A 1 179 ? 39.285 26.942 26.957 1.00 30.17 178 VAL A C 1
ATOM 1414 O O . VAL A 1 179 ? 39.644 27.203 28.099 1.00 29.90 178 VAL A O 1
ATOM 1418 N N . ASP A 1 180 ? 38.124 26.361 26.675 1.00 34.04 179 ASP A N 1
ATOM 1419 C CA . ASP A 1 180 ? 37.224 25.922 27.734 1.00 34.93 179 ASP A CA 1
ATOM 1420 C C . ASP A 1 180 ? 37.490 24.428 27.911 1.00 36.64 179 ASP A C 1
ATOM 1421 O O . ASP A 1 180 ? 38.450 23.908 27.342 1.00 36.29 179 ASP A O 1
ATOM 1426 N N . GLN A 1 181 ? 36.654 23.735 28.682 1.00 39.89 180 GLN A N 1
ATOM 1427 C CA . GLN A 1 181 ? 36.855 22.304 28.918 1.00 42.15 180 GLN A CA 1
ATOM 1428 C C . GLN A 1 181 ? 36.841 21.463 27.652 1.00 42.72 180 GLN A C 1
ATOM 1429 O O . GLN A 1 181 ? 37.625 20.523 27.510 1.00 44.89 180 GLN A O 1
ATOM 1435 N N . GLU A 1 182 ? 35.940 21.794 26.736 1.00 43.53 181 GLU A N 1
ATOM 1436 C CA . GLU A 1 182 ? 35.818 21.054 25.488 1.00 44.08 181 GLU A CA 1
ATOM 1437 C C . GLU A 1 182 ? 36.877 21.440 24.466 1.00 42.89 181 GLU A C 1
ATOM 1438 O O . GLU A 1 182 ? 36.800 21.061 23.300 1.00 42.45 181 GLU A O 1
ATOM 1444 N N . ASN A 1 183 ? 37.876 22.184 24.919 1.00 41.32 182 ASN A N 1
ATOM 1445 C CA . ASN A 1 183 ? 38.958 22.622 24.054 1.00 38.98 182 ASN A CA 1
ATOM 1446 C C . ASN A 1 183 ? 38.489 23.573 22.957 1.00 37.55 182 ASN A C 1
ATOM 1447 O O . ASN A 1 183 ? 39.019 23.574 21.843 1.00 37.03 182 ASN A O 1
ATOM 1452 N N . HIS A 1 184 ? 37.476 24.366 23.279 1.00 35.99 183 HIS A N 1
ATOM 1453 C CA . HIS A 1 184 ? 36.950 25.369 22.363 1.00 36.16 183 HIS A CA 1
ATOM 1454 C C . HIS A 1 184 ? 37.853 26.591 22.527 1.00 35.80 183 HIS A C 1
ATOM 1455 O O . HIS A 1 184 ? 38.162 26.982 23.659 1.00 35.44 183 HIS A O 1
ATOM 1462 N N . LEU A 1 185 ? 38.288 27.177 21.411 1.00 33.63 184 LEU A N 1
ATOM 1463 C CA . LEU A 1 185 ? 39.142 28.364 21.453 1.00 30.48 184 LEU A CA 1
ATOM 1464 C C . LEU A 1 185 ? 38.264 29.553 21.805 1.00 28.34 184 LEU A C 1
ATOM 1465 O O . LEU A 1 185 ? 37.410 29.955 21.015 1.00 24.38 184 LEU A O 1
ATOM 1470 N N . VAL A 1 186 ? 38.470 30.119 22.988 1.00 29.97 185 VAL A N 1
ATOM 1471 C CA . VAL A 1 186 ? 37.651 31.247 23.426 1.00 29.15 185 VAL A CA 1
ATOM 1472 C C . VAL A 1 186 ? 38.399 32.552 23.689 1.00 29.34 185 VAL A C 1
ATOM 1473 O O . VAL A 1 186 ? 37.787 33.558 24.037 1.00 29.11 185 VAL A O 1
ATOM 1477 N N . GLY A 1 187 ? 39.717 32.546 23.525 1.00 29.03 186 GLY A N 1
ATOM 1478 C CA . GLY A 1 187 ? 40.468 33.760 23.776 1.00 27.31 186 GLY A CA 1
ATOM 1479 C C . GLY A 1 187 ? 41.957 33.606 23.569 1.00 28.72 186 GLY A C 1
ATOM 1480 O O . GLY A 1 187 ? 42.449 32.519 23.249 1.00 25.95 186 GLY A O 1
ATOM 1481 N N . VAL A 1 188 ? 42.683 34.701 23.758 1.00 28.41 187 VAL A N 1
ATOM 1482 C CA . VAL A 1 188 ? 44.129 34.690 23.581 1.00 26.42 187 VAL A CA 1
ATOM 1483 C C . VAL A 1 188 ? 44.767 35.847 24.340 1.00 27.01 187 VAL A C 1
ATOM 1484 O O . VAL A 1 188 ? 44.115 36.864 24.594 1.00 26.85 187 VAL A O 1
ATOM 1488 N N . ILE A 1 189 ? 46.033 35.672 24.713 1.00 26.46 188 ILE A N 1
ATOM 1489 C CA . ILE A 1 189 ? 46.792 36.710 25.396 1.00 26.14 188 ILE A CA 1
ATOM 1490 C C . ILE A 1 189 ? 48.258 36.548 25.018 1.00 23.79 188 ILE A C 1
ATOM 1491 O O . ILE A 1 189 ? 48.804 35.457 25.100 1.00 24.18 188 ILE A O 1
ATOM 1496 N N . SER A 1 190 ? 48.879 37.632 24.567 1.00 22.15 189 SER A N 1
ATOM 1497 C CA . SER A 1 190 ? 50.285 37.595 24.183 1.00 22.99 189 SER A CA 1
ATOM 1498 C C . SER A 1 190 ? 51.115 37.527 25.452 1.00 23.47 189 SER A C 1
ATOM 1499 O O . SER A 1 190 ? 50.681 37.982 26.510 1.00 23.46 189 SER A O 1
ATOM 1502 N N . LEU A 1 191 ? 52.307 36.959 25.356 1.00 22.26 190 LEU A N 1
ATOM 1503 C CA . LEU A 1 191 ? 53.148 36.858 26.535 1.00 24.58 190 LEU A CA 1
ATOM 1504 C C . LEU A 1 191 ? 53.529 38.254 27.032 1.00 26.50 190 LEU A C 1
ATOM 1505 O O . LEU A 1 191 ? 53.620 38.490 28.241 1.00 24.57 190 LEU A O 1
ATOM 1510 N N . ARG A 1 192 ? 53.735 39.179 26.098 1.00 25.99 191 ARG A N 1
ATOM 1511 C CA . ARG A 1 192 ? 54.101 40.538 26.466 1.00 30.21 191 ARG A CA 1
ATOM 1512 C C . ARG A 1 192 ? 53.003 41.270 27.245 1.00 30.07 191 ARG A C 1
ATOM 1513 O O . ARG A 1 192 ? 53.291 42.212 27.973 1.00 31.35 191 ARG A O 1
ATOM 1521 N N . ASP A 1 193 ? 51.752 40.851 27.089 1.00 31.24 192 ASP A N 1
ATOM 1522 C CA . ASP A 1 193 ? 50.659 41.480 27.831 1.00 31.96 192 ASP A CA 1
ATOM 1523 C C . ASP A 1 193 ? 50.569 40.781 29.167 1.00 32.88 192 ASP A C 1
ATOM 1524 O O . ASP A 1 193 ? 50.261 41.384 30.198 1.00 33.24 192 ASP A O 1
ATOM 1529 N N . LEU A 1 194 ? 50.864 39.491 29.131 1.00 31.97 193 LEU A N 1
ATOM 1530 C CA . LEU A 1 194 ? 50.833 38.659 30.315 1.00 32.20 193 LEU A CA 1
ATOM 1531 C C . LEU A 1 194 ? 51.838 39.093 31.381 1.00 32.76 193 LEU A C 1
ATOM 1532 O O . LEU A 1 194 ? 51.461 39.350 32.523 1.00 33.85 193 LEU A O 1
ATOM 1537 N N . ILE A 1 195 ? 53.112 39.186 31.015 1.00 30.89 194 ILE A N 1
ATOM 1538 C CA . ILE A 1 195 ? 54.139 39.540 31.988 1.00 32.10 194 ILE A CA 1
ATOM 1539 C C . ILE A 1 195 ? 53.979 40.877 32.704 1.00 32.24 194 ILE A C 1
ATOM 1540 O O . ILE A 1 195 ? 54.605 41.091 33.751 1.00 35.04 194 ILE A O 1
ATOM 1545 N N . VAL A 1 196 ? 53.159 41.776 32.168 1.00 30.08 195 VAL A N 1
ATOM 1546 C CA . VAL A 1 196 ? 52.979 43.070 32.821 1.00 29.86 195 VAL A CA 1
ATOM 1547 C C . VAL A 1 196 ? 51.739 43.085 33.713 1.00 31.93 195 VAL A C 1
ATOM 1548 O O . VAL A 1 196 ? 51.295 44.142 34.149 1.00 31.98 195 VAL A O 1
ATOM 1552 N N . ASN A 1 197 ? 51.169 41.916 33.976 1.00 29.83 196 ASN A N 1
ATOM 1553 C CA . ASN A 1 197 ? 49.987 41.860 34.819 1.00 31.08 196 ASN A CA 1
ATOM 1554 C C . ASN A 1 197 ? 50.326 41.276 36.185 1.00 31.53 196 ASN A C 1
ATOM 1555 O O . ASN A 1 197 ? 51.310 40.546 36.333 1.00 30.44 196 ASN A O 1
ATOM 1560 N N . ASP A 1 198 ? 49.517 41.607 37.185 1.00 33.96 197 ASP A N 1
ATOM 1561 C CA . ASP A 1 198 ? 49.761 41.120 38.536 1.00 37.98 197 ASP A CA 1
ATOM 1562 C C . ASP A 1 198 ? 49.532 39.627 38.681 1.00 38.37 197 ASP A C 1
ATOM 1563 O O . ASP A 1 198 ? 48.666 39.055 38.029 1.00 38.10 197 ASP A O 1
ATOM 1568 N N . ASP A 1 199 ? 50.309 39.007 39.559 1.00 40.81 198 ASP A N 1
ATOM 1569 C CA . ASP A 1 199 ? 50.204 37.574 39.809 1.00 43.29 198 ASP A CA 1
ATOM 1570 C C . ASP A 1 199 ? 48.778 37.114 40.072 1.00 42.90 198 ASP A C 1
ATOM 1571 O O . ASP A 1 199 ? 48.351 36.087 39.556 1.00 44.10 198 ASP A O 1
ATOM 1576 N N . ASP A 1 200 ? 48.045 37.879 40.871 1.00 42.04 199 ASP A N 1
ATOM 1577 C CA . ASP A 1 200 ? 46.678 37.521 41.229 1.00 40.05 199 ASP A CA 1
ATOM 1578 C C . ASP A 1 200 ? 45.605 37.780 40.170 1.00 39.44 199 ASP A C 1
ATOM 1579 O O . ASP A 1 200 ? 44.504 37.242 40.254 1.00 38.90 199 ASP A O 1
ATOM 1584 N N . THR A 1 201 ? 45.912 38.587 39.168 1.00 38.85 200 THR A N 1
ATOM 1585 C CA . THR A 1 201 ? 44.925 38.871 38.133 1.00 39.03 200 THR A CA 1
ATOM 1586 C C . THR A 1 201 ? 44.423 37.592 37.448 1.00 37.64 200 THR A C 1
ATOM 1587 O O . THR A 1 201 ? 45.184 36.645 37.226 1.00 36.80 200 THR A O 1
ATOM 1591 N N . LEU A 1 202 ? 43.138 37.569 37.116 1.00 36.34 201 LEU A N 1
ATOM 1592 C CA . LEU A 1 202 ? 42.551 36.410 36.452 1.00 37.00 201 LEU A CA 1
ATOM 1593 C C . LEU A 1 202 ? 42.670 36.501 34.936 1.00 36.03 201 LEU A C 1
ATOM 1594 O O . LEU A 1 202 ? 42.267 37.496 34.328 1.00 36.16 201 LEU A O 1
ATOM 1599 N N . ILE A 1 203 ? 43.227 35.450 34.338 1.00 33.65 202 ILE A N 1
ATOM 1600 C CA . ILE A 1 203 ? 43.415 35.377 32.897 1.00 32.88 202 ILE A CA 1
ATOM 1601 C C . ILE A 1 203 ? 42.167 35.875 32.180 1.00 33.01 202 ILE A C 1
ATOM 1602 O O . ILE A 1 203 ? 42.255 36.635 31.220 1.00 31.46 202 ILE A O 1
ATOM 1607 N N . ALA A 1 204 ? 41.003 35.450 32.667 1.00 34.04 203 ALA A N 1
ATOM 1608 C CA . ALA A 1 204 ? 39.723 35.827 32.076 1.00 34.34 203 ALA A CA 1
ATOM 1609 C C . ALA A 1 204 ? 39.495 37.329 32.056 1.00 35.00 203 ALA A C 1
ATOM 1610 O O . ALA A 1 204 ? 38.704 37.832 31.256 1.00 34.49 203 ALA A O 1
ATOM 1612 N N . ASP A 1 205 ? 40.184 38.051 32.932 1.00 35.35 204 ASP A N 1
ATOM 1613 C CA . ASP A 1 205 ? 40.015 39.494 32.989 1.00 36.63 204 ASP A CA 1
ATOM 1614 C C . ASP A 1 205 ? 40.929 40.283 32.063 1.00 37.02 204 ASP A C 1
ATOM 1615 O O . ASP A 1 205 ? 40.652 41.445 31.772 1.00 37.30 204 ASP A O 1
ATOM 1620 N N . ILE A 1 206 ? 42.005 39.661 31.593 1.00 34.01 205 ILE A N 1
ATOM 1621 C CA . ILE A 1 206 ? 42.927 40.359 30.714 1.00 34.94 205 ILE A CA 1
ATOM 1622 C C . ILE A 1 206 ? 43.082 39.736 29.327 1.00 35.05 205 ILE A C 1
ATOM 1623 O O . ILE A 1 206 ? 43.783 40.288 28.478 1.00 36.95 205 ILE A O 1
ATOM 1628 N N . LEU A 1 207 ? 42.421 38.602 29.094 1.00 32.02 206 LEU A N 1
ATOM 1629 C CA . LEU A 1 207 ? 42.502 37.913 27.807 1.00 29.61 206 LEU A CA 1
ATOM 1630 C C . LEU A 1 207 ? 41.797 38.702 26.704 1.00 29.04 206 LEU A C 1
ATOM 1631 O O . LEU A 1 207 ? 40.974 39.575 26.980 1.00 27.06 206 LEU A O 1
ATOM 1636 N N . ASN A 1 208 ? 42.124 38.407 25.449 1.00 30.01 207 ASN A N 1
ATOM 1637 C CA . ASN A 1 208 ? 41.479 39.098 24.337 1.00 30.38 207 ASN A CA 1
ATOM 1638 C C . ASN A 1 208 ? 40.383 38.198 23.799 1.00 31.30 207 ASN A C 1
ATOM 1639 O O . ASN A 1 208 ? 40.644 37.052 23.433 1.00 31.19 207 ASN A O 1
ATOM 1644 N N . GLU A 1 209 ? 39.160 38.714 23.744 1.00 35.06 208 GLU A N 1
ATOM 1645 C CA . GLU A 1 209 ? 38.035 37.934 23.238 1.00 37.87 208 GLU A CA 1
ATOM 1646 C C . GLU A 1 209 ? 38.053 37.836 21.726 1.00 37.03 208 GLU A C 1
ATOM 1647 O O . GLU A 1 209 ? 37.584 36.850 21.170 1.00 39.36 208 GLU A O 1
ATOM 1653 N N . ARG A 1 210 ? 38.578 38.858 21.058 1.00 36.61 209 ARG A N 1
ATOM 1654 C CA . ARG A 1 210 ? 38.632 38.859 19.596 1.00 35.82 209 ARG A CA 1
ATOM 1655 C C . ARG A 1 210 ? 39.852 38.120 19.042 1.00 34.63 209 ARG A C 1
ATOM 1656 O O . ARG A 1 210 ? 40.680 38.696 18.337 1.00 35.75 209 ARG A O 1
ATOM 1664 N N . VAL A 1 211 ? 39.957 36.836 19.362 1.00 33.37 210 VAL A N 1
ATOM 1665 C CA . VAL A 1 211 ? 41.071 36.037 18.881 1.00 34.31 210 VAL A CA 1
ATOM 1666 C C . VAL A 1 211 ? 40.856 35.661 17.419 1.00 33.17 210 VAL A C 1
ATOM 1667 O O . VAL A 1 211 ? 39.791 35.187 17.036 1.00 33.30 210 VAL A O 1
ATOM 1671 N N . ILE A 1 212 ? 41.877 35.914 16.610 1.00 34.29 211 ILE A N 1
ATOM 1672 C CA . ILE A 1 212 ? 41.858 35.627 15.182 1.00 31.76 211 ILE A CA 1
ATOM 1673 C C . ILE A 1 212 ? 42.388 34.211 14.966 1.00 33.15 211 ILE A C 1
ATOM 1674 O O . ILE A 1 212 ? 43.411 33.828 15.538 1.00 30.39 211 ILE A O 1
ATOM 1679 N N . SER A 1 213 ? 41.687 33.439 14.142 1.00 31.95 212 SER A N 1
ATOM 1680 C CA . SER A 1 213 ? 42.094 32.075 13.847 1.00 32.44 212 SER A CA 1
ATOM 1681 C C . SER A 1 213 ? 41.685 31.723 12.428 1.00 31.47 212 SER A C 1
ATOM 1682 O O . SER A 1 213 ? 40.959 32.479 11.781 1.00 30.27 212 SER A O 1
ATOM 1685 N N . VAL A 1 214 ? 42.164 30.575 11.957 1.00 31.14 213 VAL A N 1
ATOM 1686 C CA . VAL A 1 214 ? 41.864 30.083 10.620 1.00 29.68 213 VAL A CA 1
ATOM 1687 C C . VAL A 1 214 ? 41.306 28.672 10.756 1.00 31.00 213 VAL A C 1
ATOM 1688 O O . VAL A 1 214 ? 41.483 28.028 11.797 1.00 30.46 213 VAL A O 1
ATOM 1692 N N . HIS A 1 215 ? 40.634 28.198 9.708 1.00 31.32 214 HIS A N 1
ATOM 1693 C CA . HIS A 1 215 ? 40.041 26.863 9.704 1.00 32.56 214 HIS A CA 1
ATOM 1694 C C . HIS A 1 215 ? 41.060 25.872 9.150 1.00 31.20 214 HIS A C 1
ATOM 1695 O O . HIS A 1 215 ? 41.795 26.189 8.223 1.00 31.95 214 HIS A O 1
ATOM 1702 N N . VAL A 1 216 ? 41.093 24.670 9.708 1.00 31.45 215 VAL A N 1
ATOM 1703 C CA . VAL A 1 216 ? 42.061 23.666 9.275 1.00 33.63 215 VAL A CA 1
ATOM 1704 C C . VAL A 1 216 ? 42.082 23.376 7.761 1.00 33.88 215 VAL A C 1
ATOM 1705 O O . VAL A 1 216 ? 43.106 22.959 7.211 1.00 32.11 215 VAL A O 1
ATOM 1709 N N . GLY A 1 217 ? 40.966 23.628 7.083 1.00 34.54 216 GLY A N 1
ATOM 1710 C CA . GLY A 1 217 ? 40.910 23.374 5.655 1.00 34.46 216 GLY A CA 1
ATOM 1711 C C . GLY A 1 217 ? 41.205 24.573 4.771 1.00 35.64 216 GLY A C 1
ATOM 1712 O O . GLY A 1 217 ? 41.189 24.448 3.546 1.00 35.06 216 GLY A O 1
ATOM 1713 N N . ASP A 1 218 ? 41.482 25.731 5.368 1.00 35.22 217 ASP A N 1
ATOM 1714 C CA . ASP A 1 218 ? 41.758 26.922 4.574 1.00 35.32 217 ASP A CA 1
ATOM 1715 C C . ASP A 1 218 ? 43.035 26.788 3.770 1.00 35.71 217 ASP A C 1
ATOM 1716 O O . ASP A 1 218 ? 43.932 26.034 4.133 1.00 37.20 217 ASP A O 1
ATOM 1721 N N . ASP A 1 219 ? 43.109 27.536 2.676 1.00 36.19 218 ASP A N 1
ATOM 1722 C CA . ASP A 1 219 ? 44.263 27.501 1.794 1.00 37.07 218 ASP A CA 1
ATOM 1723 C C . ASP A 1 219 ? 45.458 28.263 2.341 1.00 37.45 218 ASP A C 1
ATOM 1724 O O . ASP A 1 219 ? 45.339 29.431 2.707 1.00 37.50 218 ASP A O 1
ATOM 1729 N N . GLN A 1 220 ? 46.619 27.613 2.356 1.00 35.41 219 GLN A N 1
ATOM 1730 C CA . GLN A 1 220 ? 47.822 28.251 2.874 1.00 35.15 219 GLN A CA 1
ATOM 1731 C C . GLN A 1 220 ? 47.974 29.706 2.437 1.00 34.28 219 GLN A C 1
ATOM 1732 O O . GLN A 1 220 ? 48.376 30.550 3.229 1.00 35.71 219 GLN A O 1
ATOM 1738 N N . GLU A 1 221 ? 47.650 30.022 1.191 1.00 35.59 220 GLU A N 1
ATOM 1739 C CA . GLU A 1 221 ? 47.783 31.409 0.756 1.00 36.57 220 GLU A CA 1
ATOM 1740 C C . GLU A 1 221 ? 46.917 32.345 1.599 1.00 34.53 220 GLU A C 1
ATOM 1741 O O . GLU A 1 221 ? 47.316 33.474 1.896 1.00 32.68 220 GLU A O 1
ATOM 1747 N N . ASP A 1 222 ? 45.733 31.879 1.987 1.00 33.83 221 ASP A N 1
ATOM 1748 C CA . ASP A 1 222 ? 44.845 32.701 2.801 1.00 34.04 221 ASP A CA 1
ATOM 1749 C C . ASP A 1 222 ? 45.442 32.833 4.193 1.00 32.03 221 ASP A C 1
ATOM 1750 O O . ASP A 1 222 ? 45.391 33.902 4.805 1.00 30.96 221 ASP A O 1
ATOM 1755 N N . VAL A 1 223 ? 46.016 31.739 4.680 1.00 29.61 222 VAL A N 1
ATOM 1756 C CA . VAL A 1 223 ? 46.639 31.737 5.989 1.00 28.33 222 VAL A CA 1
ATOM 1757 C C . VAL A 1 223 ? 47.780 32.737 5.973 1.00 26.98 222 VAL A C 1
ATOM 1758 O O . VAL A 1 223 ? 47.902 33.566 6.868 1.00 27.33 222 VAL A O 1
ATOM 1762 N N . ALA A 1 224 ? 48.605 32.665 4.938 1.00 25.59 223 ALA A N 1
ATOM 1763 C CA . ALA A 1 224 ? 49.733 33.571 4.791 1.00 23.24 223 ALA A CA 1
ATOM 1764 C C . ALA A 1 224 ? 49.252 35.020 4.786 1.00 25.07 223 ALA A C 1
ATOM 1765 O O . ALA A 1 224 ? 49.899 35.895 5.365 1.00 24.99 223 ALA A O 1
ATOM 1767 N N . GLN A 1 225 ? 48.115 35.273 4.137 1.00 24.06 224 GLN A N 1
ATOM 1768 C CA . GLN A 1 225 ? 47.587 36.633 4.056 1.00 25.13 224 GLN A CA 1
ATOM 1769 C C . GLN A 1 225 ? 47.200 37.153 5.439 1.00 26.40 224 GLN A C 1
ATOM 1770 O O . GLN A 1 225 ? 47.398 38.330 5.749 1.00 28.25 224 GLN A O 1
ATOM 1776 N N . THR A 1 226 ? 46.646 36.271 6.266 1.00 26.63 225 THR A N 1
ATOM 1777 C CA . THR A 1 226 ? 46.252 36.640 7.615 1.00 25.50 225 THR A CA 1
ATOM 1778 C C . THR A 1 226 ? 47.497 37.022 8.413 1.00 25.92 225 THR A C 1
ATOM 1779 O O . THR A 1 226 ? 47.500 38.000 9.160 1.00 27.68 225 THR A O 1
ATOM 1783 N N . ILE A 1 227 ? 48.565 36.254 8.235 1.00 26.74 226 ILE A N 1
ATOM 1784 C CA . ILE A 1 227 ? 49.805 36.504 8.956 1.00 25.58 226 ILE A CA 1
ATOM 1785 C C . ILE A 1 227 ? 50.409 37.816 8.494 1.00 25.74 226 ILE A C 1
ATOM 1786 O O . ILE A 1 227 ? 51.003 38.564 9.272 1.00 24.07 226 ILE A O 1
ATOM 1791 N N . ARG A 1 228 ? 50.250 38.078 7.204 1.00 26.54 227 ARG A N 1
ATOM 1792 C CA . ARG A 1 228 ? 50.767 39.277 6.565 1.00 28.03 227 ARG A CA 1
ATOM 1793 C C . ARG A 1 228 ? 49.999 40.493 7.067 1.00 27.12 227 ARG A C 1
ATOM 1794 O O . ARG A 1 228 ? 50.583 41.486 7.459 1.00 25.31 227 ARG A O 1
ATOM 1802 N N . ASP A 1 229 ? 48.677 40.407 7.076 1.00 27.66 228 ASP A N 1
ATOM 1803 C CA . ASP A 1 229 ? 47.856 41.528 7.536 1.00 27.63 228 ASP A CA 1
ATOM 1804 C C . ASP A 1 229 ? 47.953 41.841 9.026 1.00 27.57 228 ASP A C 1
ATOM 1805 O O . ASP A 1 229 ? 48.104 42.992 9.409 1.00 28.36 228 ASP A O 1
ATOM 1810 N N . TYR A 1 230 ? 47.851 40.817 9.866 1.00 27.81 229 TYR A N 1
ATOM 1811 C CA . TYR A 1 230 ? 47.887 41.021 11.316 1.00 27.34 229 TYR A CA 1
ATOM 1812 C C . TYR A 1 230 ? 49.275 41.046 11.944 1.00 26.17 229 TYR A C 1
ATOM 1813 O O . TYR A 1 230 ? 49.407 41.256 13.142 1.00 23.70 229 TYR A O 1
ATOM 1822 N N . ASP A 1 231 ? 50.308 40.837 11.132 1.00 28.43 230 ASP A N 1
ATOM 1823 C CA . ASP A 1 231 ? 51.682 40.824 11.634 1.00 26.63 230 ASP A CA 1
ATOM 1824 C C . ASP A 1 231 ? 51.834 39.886 12.845 1.00 26.43 230 ASP A C 1
ATOM 1825 O O . ASP A 1 231 ? 52.470 40.239 13.838 1.00 26.27 230 ASP A O 1
ATOM 1830 N N . PHE A 1 232 ? 51.235 38.699 12.766 1.00 26.08 231 PHE A N 1
ATOM 1831 C CA . PHE A 1 232 ? 51.316 37.722 13.852 1.00 25.74 231 PHE A CA 1
ATOM 1832 C C . PHE A 1 232 ? 52.502 36.789 13.628 1.00 27.45 231 PHE A C 1
ATOM 1833 O O . PHE A 1 232 ? 52.882 36.532 12.481 1.00 28.31 231 PHE A O 1
ATOM 1841 N N . LEU A 1 233 ? 53.070 36.269 14.715 1.00 25.17 232 LEU A N 1
ATOM 1842 C CA . LEU A 1 233 ? 54.190 35.340 14.606 1.00 23.78 232 LEU A CA 1
ATOM 1843 C C . LEU A 1 233 ? 53.619 33.926 14.616 1.00 23.45 232 LEU A C 1
ATOM 1844 O O . LEU A 1 233 ? 54.332 32.945 14.417 1.00 23.38 232 LEU A O 1
ATOM 1849 N N . ALA A 1 234 ? 52.313 33.835 14.843 1.00 23.86 233 ALA A N 1
ATOM 1850 C CA . ALA A 1 234 ? 51.617 32.553 14.843 1.00 25.14 233 ALA A CA 1
ATOM 1851 C C . ALA A 1 234 ? 50.111 32.791 14.782 1.00 24.86 233 ALA A C 1
ATOM 1852 O O . ALA A 1 234 ? 49.634 33.872 15.134 1.00 24.33 233 ALA A O 1
ATOM 1854 N N . VAL A 1 235 ? 49.368 31.787 14.319 1.00 24.43 234 VAL A N 1
ATOM 1855 C CA . VAL A 1 235 ? 47.922 31.892 14.236 1.00 23.88 234 VAL A CA 1
ATOM 1856 C C . VAL A 1 235 ? 47.287 30.541 14.521 1.00 24.71 234 VAL A C 1
ATOM 1857 O O . VAL A 1 235 ? 47.697 29.521 13.970 1.00 25.56 234 VAL A O 1
ATOM 1861 N N . PRO A 1 236 ? 46.280 30.515 15.409 1.00 25.69 235 PRO A N 1
ATOM 1862 C CA . PRO A 1 236 ? 45.600 29.268 15.766 1.00 27.65 235 PRO A CA 1
ATOM 1863 C C . PRO A 1 236 ? 44.730 28.678 14.666 1.00 28.29 235 PRO A C 1
ATOM 1864 O O . PRO A 1 236 ? 44.213 29.391 13.809 1.00 27.22 235 PRO A O 1
ATOM 1868 N N . VAL A 1 237 ? 44.591 27.357 14.704 1.00 30.20 236 VAL A N 1
ATOM 1869 C CA . VAL A 1 237 ? 43.812 26.615 13.723 1.00 32.09 236 VAL A CA 1
ATOM 1870 C C . VAL A 1 237 ? 42.717 25.817 14.424 1.00 32.47 236 VAL A C 1
ATOM 1871 O O . VAL A 1 237 ? 42.960 25.182 15.447 1.00 31.89 236 VAL A O 1
ATOM 1875 N N . THR A 1 238 ? 41.511 25.842 13.868 1.00 34.68 237 THR A N 1
ATOM 1876 C CA . THR A 1 238 ? 40.389 25.124 14.472 1.00 35.91 237 THR A CA 1
ATOM 1877 C C . THR A 1 238 ? 39.557 24.398 13.424 1.00 37.58 237 THR A C 1
ATOM 1878 O O . THR A 1 238 ? 39.800 24.523 12.223 1.00 37.10 237 THR A O 1
ATOM 1882 N N . ASP A 1 239 ? 38.581 23.625 13.892 1.00 38.78 238 ASP A N 1
ATOM 1883 C CA . ASP A 1 239 ? 37.662 22.940 12.994 1.00 41.06 238 ASP A CA 1
ATOM 1884 C C . ASP A 1 239 ? 36.422 23.836 12.958 1.00 42.86 238 ASP A C 1
ATOM 1885 O O . ASP A 1 239 ? 36.409 24.900 13.576 1.00 41.01 238 ASP A O 1
ATOM 1890 N N . TYR A 1 240 ? 35.379 23.422 12.247 1.00 45.70 239 TYR A N 1
ATOM 1891 C CA . TYR A 1 240 ? 34.178 24.246 12.181 1.00 47.90 239 TYR A CA 1
ATOM 1892 C C . TYR A 1 240 ? 33.553 24.462 13.555 1.00 47.07 239 TYR A C 1
ATOM 1893 O O . TYR A 1 240 ? 32.805 25.412 13.755 1.00 46.81 239 TYR A O 1
ATOM 1902 N N . ASP A 1 241 ? 33.873 23.589 14.502 1.00 47.79 240 ASP A N 1
ATOM 1903 C CA . ASP A 1 241 ? 33.328 23.695 15.849 1.00 48.20 240 ASP A CA 1
ATOM 1904 C C . ASP A 1 241 ? 34.174 24.566 16.771 1.00 48.50 240 ASP A C 1
ATOM 1905 O O . ASP A 1 241 ? 33.868 24.712 17.959 1.00 47.39 240 ASP A O 1
ATOM 1910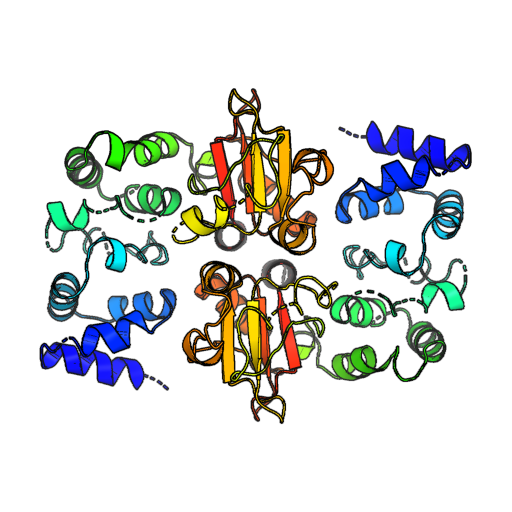 N N . ASP A 1 242 ? 35.241 25.136 16.221 1.00 47.61 241 ASP A N 1
ATOM 1911 C CA . ASP A 1 242 ? 36.133 25.997 16.987 1.00 47.42 241 ASP A CA 1
ATOM 1912 C C . ASP A 1 242 ? 37.001 25.280 18.013 1.00 45.80 241 ASP A C 1
ATOM 1913 O O . ASP A 1 242 ? 37.321 25.839 19.061 1.00 47.07 241 ASP A O 1
ATOM 1918 N N . HIS A 1 243 ? 37.371 24.041 17.716 1.00 43.35 242 HIS A N 1
ATOM 1919 C CA . HIS A 1 243 ? 38.245 23.280 18.597 1.00 41.31 242 HIS A CA 1
ATOM 1920 C C . HIS A 1 243 ? 39.664 23.642 18.168 1.00 38.79 242 HIS A C 1
ATOM 1921 O O . HIS A 1 243 ? 39.987 23.579 16.978 1.00 38.58 242 HIS A O 1
ATOM 1928 N N . LEU A 1 244 ? 40.502 24.027 19.125 1.00 34.79 243 LEU A N 1
ATOM 1929 C CA . LEU A 1 244 ? 41.883 24.406 18.820 1.00 32.50 243 LEU A CA 1
ATOM 1930 C C . LEU A 1 244 ? 42.700 23.182 18.412 1.00 29.87 243 LEU A C 1
ATOM 1931 O O . LEU A 1 244 ? 42.981 22.311 19.237 1.00 28.63 243 LEU A O 1
ATOM 1936 N N . LEU A 1 245 ? 43.088 23.124 17.142 1.00 29.47 244 LEU A N 1
ATOM 1937 C CA . LEU A 1 245 ? 43.847 21.986 16.637 1.00 29.58 244 LEU A CA 1
ATOM 1938 C C . LEU A 1 245 ? 45.345 22.209 16.563 1.00 29.59 244 LEU A C 1
ATOM 1939 O O . LEU A 1 245 ? 46.128 21.285 16.785 1.00 28.96 244 LEU A O 1
ATOM 1944 N N . GLY A 1 246 ? 45.748 23.428 16.231 1.00 27.94 245 GLY A N 1
ATOM 1945 C CA . GLY A 1 246 ? 47.165 23.709 16.136 1.00 25.29 245 GLY A CA 1
ATOM 1946 C C 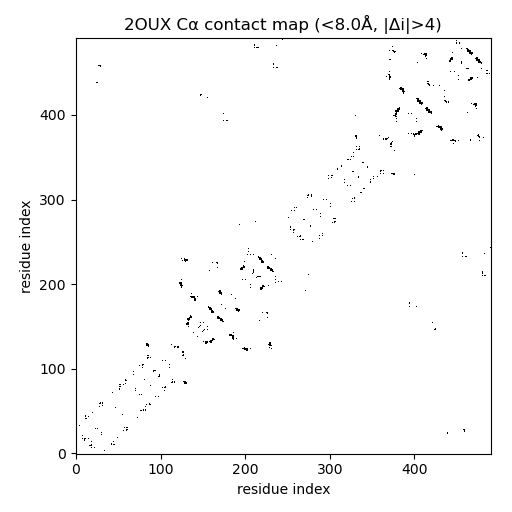. GLY A 1 246 ? 47.450 25.158 15.798 1.00 25.45 245 GLY A C 1
ATOM 1947 O O . GLY A 1 246 ? 46.565 26.018 15.861 1.00 24.11 245 GLY A O 1
ATOM 1948 N N . ILE A 1 247 ? 48.700 25.429 15.447 1.00 23.63 246 ILE A N 1
ATOM 1949 C CA . ILE A 1 247 ? 49.114 26.771 15.088 1.00 22.65 246 ILE A CA 1
ATOM 1950 C C . ILE A 1 247 ? 50.011 26.725 13.874 1.00 19.93 246 ILE A C 1
ATOM 1951 O O . ILE A 1 247 ? 50.702 25.735 13.637 1.00 19.28 246 ILE A O 1
ATOM 1956 N N . VAL A 1 248 ? 49.996 27.812 13.119 1.00 18.73 247 VAL A N 1
ATOM 1957 C CA . VAL A 1 248 ? 50.830 27.956 11.939 1.00 18.25 247 VAL A CA 1
ATOM 1958 C C . VAL A 1 248 ? 51.736 29.132 12.289 1.00 17.72 247 VAL A C 1
ATOM 1959 O O . VAL A 1 248 ? 51.252 30.213 12.610 1.00 17.28 247 VAL A O 1
ATOM 1963 N N . THR A 1 249 ? 53.045 28.912 12.222 1.00 19.01 248 THR A N 1
ATOM 1964 C CA . THR A 1 249 ? 54.024 29.927 12.575 1.00 18.89 248 THR A CA 1
ATOM 1965 C C . THR A 1 249 ? 54.565 30.731 11.402 1.00 18.59 248 THR A C 1
ATOM 1966 O O . THR A 1 249 ? 54.629 30.239 10.284 1.00 21.64 248 THR A O 1
ATOM 1970 N N . VAL A 1 250 ? 54.978 31.968 11.673 1.00 17.93 249 VAL A N 1
ATOM 1971 C CA . VAL A 1 250 ? 55.474 32.838 10.619 1.00 21.02 249 VAL A CA 1
ATOM 1972 C C . VAL A 1 250 ? 56.672 32.296 9.847 1.00 22.51 249 VAL A C 1
ATOM 1973 O O . VAL A 1 250 ? 56.828 32.587 8.665 1.00 24.92 249 VAL A O 1
ATOM 1977 N N . ASP A 1 251 ? 57.529 31.522 10.502 1.00 22.78 250 ASP A N 1
ATOM 1978 C CA . ASP A 1 251 ? 58.697 30.992 9.803 1.00 23.14 250 ASP A CA 1
ATOM 1979 C C . ASP A 1 251 ? 58.301 30.024 8.691 1.00 22.02 250 ASP A C 1
ATOM 1980 O O . ASP A 1 251 ? 58.943 29.992 7.640 1.00 21.49 250 ASP A O 1
ATOM 1985 N N . ASP A 1 252 ? 57.252 29.238 8.920 1.00 19.87 251 ASP A N 1
ATOM 1986 C CA . ASP A 1 252 ? 56.789 28.307 7.897 1.00 22.11 251 ASP A CA 1
ATOM 1987 C C . ASP A 1 252 ? 56.006 29.048 6.811 1.00 24.16 251 ASP A C 1
ATOM 1988 O O . ASP A 1 252 ? 56.054 28.682 5.637 1.00 23.79 251 ASP A O 1
ATOM 1993 N N . ILE A 1 253 ? 55.294 30.099 7.204 1.00 24.63 252 ILE A N 1
ATOM 1994 C CA . ILE A 1 253 ? 54.535 30.877 6.239 1.00 25.86 252 ILE A CA 1
ATOM 1995 C C . ILE A 1 253 ? 55.483 31.514 5.245 1.00 24.46 252 ILE A C 1
ATOM 1996 O O . ILE A 1 253 ? 55.154 31.668 4.073 1.00 24.27 252 ILE A O 1
ATOM 2001 N N . ILE A 1 254 ? 56.667 31.890 5.706 1.00 23.58 253 ILE A N 1
ATOM 2002 C CA . ILE A 1 254 ? 57.616 32.480 4.793 1.00 24.72 253 ILE A CA 1
ATOM 2003 C C . ILE A 1 254 ? 57.979 31.461 3.713 1.00 26.21 253 ILE A C 1
ATOM 2004 O O . ILE A 1 254 ? 58.088 31.817 2.538 1.00 24.80 253 ILE A O 1
ATOM 2009 N N . ASP A 1 255 ? 58.148 30.196 4.101 1.00 25.82 254 ASP A N 1
ATOM 2010 C CA . ASP A 1 255 ? 58.486 29.160 3.124 1.00 28.18 254 ASP A CA 1
ATOM 2011 C C . ASP A 1 255 ? 57.317 28.986 2.165 1.00 30.06 254 ASP A C 1
ATOM 2012 O O . ASP A 1 255 ? 57.504 28.806 0.966 1.00 32.23 254 ASP A O 1
ATOM 2017 N N . VAL A 1 256 ? 56.108 29.026 2.707 1.00 30.91 255 VAL A N 1
ATOM 2018 C CA . VAL A 1 256 ? 54.918 28.910 1.890 1.00 29.72 255 VAL A CA 1
ATOM 2019 C C . VAL A 1 256 ? 54.923 30.054 0.878 1.00 29.76 255 VAL A C 1
ATOM 2020 O O . VAL A 1 256 ? 54.723 29.834 -0.315 1.00 29.21 255 VAL A O 1
ATOM 2024 N N . ILE A 1 257 ? 55.166 31.270 1.359 1.00 30.37 256 ILE A N 1
ATOM 2025 C CA . ILE A 1 257 ? 55.206 32.442 0.484 1.00 30.67 256 ILE A CA 1
ATOM 2026 C C . ILE A 1 257 ? 56.284 32.259 -0.584 1.00 32.24 256 ILE A C 1
ATOM 2027 O O . ILE A 1 257 ? 56.091 32.630 -1.745 1.00 32.89 256 ILE A O 1
ATOM 2032 N N . ASP A 1 258 ? 57.423 31.695 -0.192 1.00 32.66 257 ASP A N 1
ATOM 2033 C CA . ASP A 1 258 ? 58.505 31.475 -1.139 1.00 32.60 257 ASP A CA 1
ATOM 2034 C C . ASP A 1 258 ? 58.043 30.517 -2.233 1.00 33.64 257 ASP A C 1
ATOM 2035 O O . ASP A 1 258 ? 58.375 30.696 -3.409 1.00 32.73 257 ASP A O 1
ATOM 2040 N N . ASP A 1 259 ? 57.272 29.507 -1.844 1.00 33.88 258 ASP A N 1
ATOM 2041 C CA . ASP A 1 259 ? 56.775 28.530 -2.798 1.00 36.81 258 ASP A CA 1
ATOM 2042 C C . ASP A 1 259 ? 55.760 29.130 -3.767 1.00 38.83 258 ASP A C 1
ATOM 2043 O O . ASP A 1 259 ? 55.862 28.947 -4.977 1.00 40.80 258 ASP A O 1
ATOM 2048 N N . GLU A 1 260 ? 54.781 29.851 -3.242 1.00 39.82 259 GLU A N 1
ATOM 2049 C CA . GLU A 1 260 ? 53.771 30.462 -4.093 1.00 40.55 259 GLU A CA 1
ATOM 2050 C C . GLU A 1 260 ? 54.378 31.374 -5.157 1.00 42.07 259 GLU A C 1
ATOM 2051 O O . GLU A 1 260 ? 53.910 31.414 -6.302 1.00 43.61 259 GLU A O 1
ATOM 2057 N N . ALA A 1 261 ? 55.418 32.106 -4.780 1.00 43.42 260 ALA A N 1
ATOM 2058 C CA . ALA A 1 261 ? 56.091 33.012 -5.703 1.00 44.88 260 ALA A CA 1
ATOM 2059 C C . ALA A 1 261 ? 56.771 32.229 -6.818 1.00 48.02 260 ALA A C 1
ATOM 2060 O O . ALA A 1 261 ? 56.473 32.425 -7.999 1.00 48.93 260 ALA A O 1
ATOM 2062 N N . ALA A 1 262 ? 57.687 31.343 -6.439 1.00 49.78 261 ALA A N 1
ATOM 2063 C CA . ALA A 1 262 ? 58.413 30.532 -7.411 1.00 51.77 261 ALA A CA 1
ATOM 2064 C C . ALA A 1 262 ? 57.434 29.813 -8.335 1.00 52.19 261 ALA A C 1
ATOM 2065 O O . ALA A 1 262 ? 57.736 29.556 -9.504 1.00 53.82 261 ALA A O 1
ATOM 2067 N N . SER A 1 263 ? 56.257 29.494 -7.805 1.00 51.37 262 SER A N 1
ATOM 2068 C CA . SER A 1 263 ? 55.236 28.814 -8.591 1.00 54.88 262 SER A CA 1
ATOM 2069 C C . SER A 1 263 ? 54.814 29.660 -9.784 1.00 55.59 262 SER A C 1
ATOM 2070 O O . SER A 1 263 ? 54.995 29.180 -10.922 1.00 58.86 262 SER A O 1
ATOM 2073 N N . GLU B 1 7 ? 29.753 39.844 9.812 1.00 80.43 6 GLU B N 1
ATOM 2074 C CA . GLU B 1 7 ? 30.669 39.481 10.932 1.00 80.77 6 GLU B CA 1
ATOM 2075 C C . GLU B 1 7 ? 31.630 40.636 11.170 1.00 80.27 6 GLU B C 1
ATOM 2076 O O . GLU B 1 7 ? 31.763 41.140 12.287 1.00 80.70 6 GLU B O 1
ATOM 2090 N N . GLU B 1 9 ? 31.554 43.066 8.722 1.00 76.27 8 GLU B N 1
ATOM 2091 C CA . GLU B 1 9 ? 30.702 44.072 8.110 1.00 74.92 8 GLU B CA 1
ATOM 2092 C C . GLU B 1 9 ? 29.744 44.617 9.163 1.00 72.74 8 GLU B C 1
ATOM 2093 O O . GLU B 1 9 ? 29.335 45.774 9.106 1.00 71.73 8 GLU B O 1
ATOM 2099 N N . GLU B 1 10 ? 29.386 43.770 10.123 1.00 70.84 9 GLU B N 1
ATOM 2100 C CA . GLU B 1 10 ? 28.480 44.170 11.190 1.00 69.06 9 GLU B CA 1
ATOM 2101 C C . GLU B 1 10 ? 29.189 45.101 12.171 1.00 66.19 9 GLU B C 1
ATOM 2102 O O . GLU B 1 10 ? 28.700 46.192 12.458 1.00 65.66 9 GLU B O 1
ATOM 2108 N N . GLN B 1 11 ? 30.338 44.663 12.682 1.00 62.87 10 GLN B N 1
ATOM 2109 C CA . GLN B 1 11 ? 31.118 45.459 13.621 1.00 59.19 10 GLN B CA 1
ATOM 2110 C C . GLN B 1 11 ? 31.313 46.867 13.072 1.00 57.08 10 GLN B C 1
ATOM 2111 O O . GLN B 1 11 ? 31.125 47.853 13.784 1.00 55.71 10 GLN B O 1
ATOM 2117 N N . PHE B 1 12 ? 31.682 46.951 11.797 1.00 54.07 11 PHE B N 1
ATOM 2118 C CA . PHE B 1 12 ? 31.902 48.238 11.148 1.00 52.13 11 PHE B CA 1
ATOM 2119 C C . PHE B 1 12 ? 30.635 49.091 11.118 1.00 51.09 11 PHE B C 1
ATOM 2120 O O . PHE B 1 12 ? 30.701 50.318 11.218 1.00 50.50 11 PHE B O 1
ATOM 2128 N N . ALA B 1 13 ? 29.485 48.436 10.981 1.00 50.73 12 ALA B N 1
ATOM 2129 C CA . ALA B 1 13 ? 28.197 49.126 10.944 1.00 49.97 12 ALA B CA 1
ATOM 2130 C C . ALA B 1 13 ? 27.924 49.792 12.290 1.00 49.13 12 ALA B C 1
ATOM 2131 O O . ALA B 1 13 ? 27.517 50.951 12.351 1.00 49.48 12 ALA B O 1
ATOM 2133 N N . LEU B 1 14 ? 28.157 49.055 13.369 1.00 48.16 13 LEU B N 1
ATOM 2134 C CA . LEU B 1 14 ? 27.946 49.583 14.706 1.00 47.92 13 LEU B CA 1
ATOM 2135 C C . LEU B 1 14 ? 28.919 50.716 14.994 1.00 48.07 13 LEU B C 1
ATOM 2136 O O . LEU B 1 14 ? 28.638 51.593 15.814 1.00 46.95 13 LEU B O 1
ATOM 2141 N N . LEU B 1 15 ? 30.066 50.692 14.321 1.00 47.71 14 LEU B N 1
ATOM 2142 C CA . LEU B 1 15 ? 31.066 51.733 14.502 1.00 49.13 14 LEU B CA 1
ATOM 2143 C C . LEU B 1 15 ? 30.654 52.980 13.746 1.00 50.74 14 LEU B C 1
ATOM 2144 O O . LEU B 1 15 ? 30.536 54.061 14.324 1.00 50.55 14 LEU B O 1
ATOM 2149 N N . LEU B 1 16 ? 30.431 52.820 12.447 1.00 53.06 15 LEU B N 1
ATOM 2150 C CA . LEU B 1 16 ? 30.023 53.929 11.606 1.00 55.22 15 LEU B CA 1
ATOM 2151 C C . LEU B 1 16 ? 28.826 54.612 12.268 1.00 57.29 15 LEU B C 1
ATOM 2152 O O . LEU B 1 16 ? 28.693 55.835 12.228 1.00 57.58 15 LEU B O 1
ATOM 2157 N N . GLU B 1 17 ? 27.963 53.818 12.895 1.00 58.82 16 GLU B N 1
ATOM 2158 C CA . GLU B 1 17 ? 26.795 54.366 13.573 1.00 60.55 16 GLU B CA 1
ATOM 2159 C C . GLU B 1 17 ? 27.174 55.294 14.721 1.00 60.02 16 GLU B C 1
ATOM 2160 O O . GLU B 1 17 ? 26.619 56.385 14.849 1.00 59.59 16 GLU B O 1
ATOM 2166 N N . THR B 1 18 ? 28.117 54.869 15.556 1.00 59.68 17 THR B N 1
ATOM 2167 C CA . THR B 1 18 ? 28.534 55.703 16.679 1.00 60.97 17 THR B CA 1
ATOM 2168 C C . THR B 1 18 ? 29.120 57.015 16.173 1.00 61.14 17 THR B C 1
ATOM 2169 O O . THR B 1 18 ? 29.238 57.978 16.930 1.00 61.26 17 THR B O 1
ATOM 2173 N N . LEU B 1 19 ? 29.485 57.046 14.893 1.00 61.08 18 LEU B N 1
ATOM 2174 C CA . LEU B 1 19 ? 30.049 58.249 14.287 1.00 60.96 18 LEU B CA 1
ATOM 2175 C C . LEU B 1 19 ? 28.939 59.189 13.842 1.00 61.38 18 LEU B C 1
ATOM 2176 O O . LEU B 1 19 ? 28.981 60.387 14.118 1.00 61.33 18 LEU B O 1
ATOM 2181 N N . LYS B 1 20 ? 27.949 58.642 13.142 1.00 61.67 19 LYS B N 1
ATOM 2182 C CA . LYS B 1 20 ? 26.825 59.439 12.675 1.00 61.50 19 LYS B CA 1
ATOM 2183 C C . LYS B 1 20 ? 26.058 59.966 13.886 1.00 61.29 19 LYS B C 1
ATOM 2184 O O . LYS B 1 20 ? 25.281 60.912 13.778 1.00 60.78 19 LYS B O 1
ATOM 2190 N N . ASN B 1 21 ? 26.299 59.344 15.039 1.00 60.74 20 ASN B N 1
ATOM 2191 C CA . ASN B 1 21 ? 25.663 59.722 16.299 1.00 59.93 20 ASN B CA 1
ATOM 2192 C C . ASN B 1 21 ? 26.605 60.536 17.168 1.00 59.54 20 ASN B C 1
ATOM 2193 O O . ASN B 1 21 ? 26.181 61.181 18.125 1.00 58.98 20 ASN B O 1
ATOM 2198 N N . GLN B 1 22 ? 27.891 60.481 16.845 1.00 58.46 21 GLN B N 1
ATOM 2199 C CA . GLN B 1 22 ? 28.898 61.209 17.597 1.00 58.30 21 GLN B CA 1
ATOM 2200 C C . GLN B 1 22 ? 28.946 60.826 19.077 1.00 58.22 21 GLN B C 1
ATOM 2201 O O . GLN B 1 22 ? 28.951 61.692 19.954 1.00 57.50 21 GLN B O 1
ATOM 2207 N N . GLN B 1 23 ? 28.996 59.521 19.339 1.00 58.47 22 GLN B N 1
ATOM 2208 C CA . GLN B 1 23 ? 29.068 58.989 20.700 1.00 59.59 22 GLN B CA 1
ATOM 2209 C C . GLN B 1 23 ? 30.508 58.556 20.962 1.00 59.77 22 GLN B C 1
ATOM 2210 O O . GLN B 1 23 ? 30.806 57.362 21.033 1.00 60.56 22 GLN B O 1
ATOM 2224 N N . ASN B 1 25 ? 32.583 58.000 23.380 1.00 56.43 24 ASN B N 1
ATOM 2225 C CA . ASN B 1 25 ? 32.891 56.893 24.277 1.00 55.85 24 ASN B CA 1
ATOM 2226 C C . ASN B 1 25 ? 32.551 55.510 23.731 1.00 54.19 24 ASN B C 1
ATOM 2227 O O . ASN B 1 25 ? 33.361 54.585 23.829 1.00 54.35 24 ASN B O 1
ATOM 2232 N N . GLU B 1 26 ? 31.361 55.363 23.161 1.00 51.89 25 GLU B N 1
ATOM 2233 C CA . GLU B 1 26 ? 30.960 54.080 22.604 1.00 49.46 25 GLU B CA 1
ATOM 2234 C C . GLU B 1 26 ? 31.869 53.712 21.431 1.00 47.50 25 GLU B C 1
ATOM 2235 O O . GLU B 1 26 ? 32.299 52.566 21.310 1.00 44.84 25 GLU B O 1
ATOM 2241 N N . PHE B 1 27 ? 32.162 54.694 20.579 1.00 44.89 26 PHE B N 1
ATOM 2242 C CA . PHE B 1 27 ? 33.035 54.493 19.425 1.00 42.79 26 PHE B CA 1
ATOM 2243 C C . PHE B 1 27 ? 34.408 53.966 19.849 1.00 41.28 26 PHE B C 1
ATOM 2244 O O . PHE B 1 27 ? 34.899 52.971 19.321 1.00 41.83 26 PHE B O 1
ATOM 2252 N N . ARG B 1 28 ? 35.026 54.645 20.806 1.00 39.87 27 ARG B N 1
ATOM 2253 C CA . ARG B 1 28 ? 36.349 54.260 21.281 1.00 38.83 27 ARG B CA 1
ATOM 2254 C C . ARG B 1 28 ? 36.435 52.861 21.880 1.00 40.17 27 ARG B C 1
ATOM 2255 O O . ARG B 1 28 ? 37.446 52.170 21.723 1.00 39.84 27 ARG B O 1
ATOM 2263 N N . GLU B 1 29 ? 35.383 52.442 22.570 1.00 40.36 28 GLU B N 1
ATOM 2264 C CA . GLU B 1 29 ? 35.387 51.131 23.197 1.00 42.10 28 GLU B CA 1
ATOM 2265 C C . GLU B 1 29 ? 35.296 50.016 22.154 1.00 40.43 28 GLU B C 1
ATOM 2266 O O . GLU B 1 29 ? 35.875 48.940 22.322 1.00 39.34 28 GLU B O 1
ATOM 2272 N N . LEU B 1 30 ? 34.579 50.277 21.069 1.00 38.14 29 LEU B N 1
ATOM 2273 C CA . LEU B 1 30 ? 34.444 49.284 20.017 1.00 38.30 29 LEU B CA 1
ATOM 2274 C C . LEU B 1 30 ? 35.661 49.314 19.106 1.00 36.71 29 LEU B C 1
ATOM 2275 O O . LEU B 1 30 ? 36.169 48.270 18.702 1.00 35.70 29 LEU B O 1
ATOM 2280 N N . PHE B 1 31 ? 36.121 50.523 18.796 1.00 35.19 30 PHE B N 1
ATOM 2281 C CA . PHE B 1 31 ? 37.261 50.721 17.912 1.00 34.70 30 PHE B CA 1
ATOM 2282 C C . PHE B 1 31 ? 38.565 50.200 18.487 1.00 34.37 30 PHE B C 1
ATOM 2283 O O . PHE B 1 31 ? 39.316 49.504 17.809 1.00 33.05 30 PHE B O 1
ATOM 2291 N N . LEU B 1 32 ? 38.837 50.544 19.739 1.00 35.04 31 LEU B N 1
ATOM 2292 C CA . LEU B 1 32 ? 40.079 50.130 20.378 1.00 34.51 31 LEU B CA 1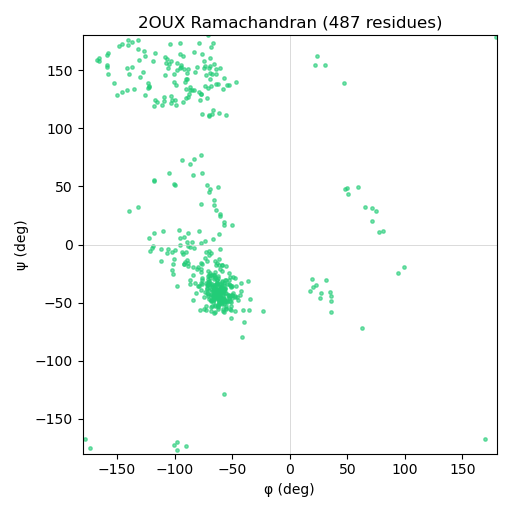
ATOM 2293 C C . LEU B 1 32 ? 40.103 48.646 20.717 1.00 35.78 31 LEU B C 1
ATOM 2294 O O . LEU B 1 32 ? 41.126 48.119 21.160 1.00 32.80 31 LEU B O 1
ATOM 2299 N N . ALA B 1 33 ? 38.972 47.975 20.510 1.00 35.78 32 ALA B N 1
ATOM 2300 C CA . ALA B 1 33 ? 38.889 46.546 20.789 1.00 36.16 32 ALA B CA 1
ATOM 2301 C C . ALA B 1 33 ? 39.413 45.786 19.579 1.00 35.43 32 ALA B C 1
ATOM 2302 O O . ALA B 1 33 ? 39.786 44.618 19.678 1.00 38.46 32 ALA B O 1
ATOM 2304 N N . LEU B 1 34 ? 39.445 46.466 18.439 1.00 34.59 33 LEU B N 1
ATOM 2305 C CA . LEU B 1 34 ? 39.914 45.868 17.195 1.00 31.73 33 LEU B CA 1
ATOM 2306 C C . LEU B 1 34 ? 41.435 45.852 17.099 1.00 30.58 33 LEU B C 1
ATOM 2307 O O . LEU B 1 34 ? 42.130 46.688 17.677 1.00 28.25 33 LEU B O 1
ATOM 2312 N N . HIS B 1 35 ? 41.940 44.888 16.346 1.00 29.03 34 HIS B N 1
ATOM 2313 C CA . HIS B 1 35 ? 43.364 44.767 16.117 1.00 28.24 34 HIS B CA 1
ATOM 2314 C C . HIS B 1 35 ? 43.676 45.929 15.169 1.00 27.11 34 HIS B C 1
ATOM 2315 O O . HIS B 1 35 ? 42.846 46.283 14.342 1.00 26.38 34 HIS B O 1
ATOM 2322 N N . ILE B 1 36 ? 44.856 46.525 15.283 1.00 25.84 35 ILE B N 1
ATOM 2323 C CA . ILE B 1 36 ? 45.194 47.654 14.428 1.00 26.68 35 ILE B CA 1
ATOM 2324 C C . ILE B 1 36 ? 44.956 47.464 12.934 1.00 26.08 35 ILE B C 1
ATOM 2325 O O . ILE B 1 36 ? 44.704 48.437 12.231 1.00 26.17 35 ILE B O 1
ATOM 2330 N N . TYR B 1 37 ? 45.028 46.233 12.438 1.00 23.77 36 TYR B N 1
ATOM 2331 C CA . TYR B 1 37 ? 44.788 46.013 11.020 1.00 24.12 36 TYR B CA 1
ATOM 2332 C C . TYR B 1 37 ? 43.327 46.280 10.679 1.00 25.93 36 TYR B C 1
ATOM 2333 O O . TYR B 1 37 ? 43.022 46.875 9.645 1.00 24.58 36 TYR B O 1
ATOM 2342 N N . GLU B 1 38 ? 42.424 45.818 11.537 1.00 25.55 37 GLU B N 1
ATOM 2343 C CA . GLU B 1 38 ? 41.010 46.028 11.283 1.00 30.08 37 GLU B CA 1
ATOM 2344 C C . GLU B 1 38 ? 40.683 47.504 11.492 1.00 30.42 37 GLU B C 1
ATOM 2345 O O . GLU B 1 38 ? 39.757 48.040 10.881 1.00 30.63 37 GLU B O 1
ATOM 2351 N N . GLN B 1 39 ? 41.460 48.159 12.348 1.00 30.15 38 GLN B N 1
ATOM 2352 C CA . GLN B 1 39 ? 41.273 49.584 12.578 1.00 31.07 38 GLN B CA 1
ATOM 2353 C C . GLN B 1 39 ? 41.596 50.286 11.263 1.00 32.30 38 GLN B C 1
ATOM 2354 O O . GLN B 1 39 ? 40.860 51.165 10.810 1.00 32.37 38 GLN B O 1
ATOM 2360 N N . GLY B 1 40 ? 42.699 49.869 10.646 1.00 32.51 39 GLY B N 1
ATOM 2361 C CA . GLY B 1 40 ? 43.115 50.451 9.386 1.00 32.90 39 GLY B CA 1
ATOM 2362 C C . GLY B 1 40 ? 42.086 50.306 8.285 1.00 33.63 39 GLY B C 1
ATOM 2363 O O . GLY B 1 40 ? 41.823 51.263 7.566 1.00 35.04 39 GLY B O 1
ATOM 2364 N N . GLN B 1 41 ? 41.511 49.115 8.133 1.00 35.57 40 GLN B N 1
ATOM 2365 C CA . GLN B 1 41 ? 40.500 48.906 7.101 1.00 36.10 40 GLN B CA 1
ATOM 2366 C C . GLN B 1 41 ? 39.295 49.813 7.356 1.00 37.51 40 GLN B C 1
ATOM 2367 O O . GLN B 1 41 ? 38.818 50.507 6.451 1.00 37.98 40 GLN B O 1
ATOM 2373 N N . PHE B 1 42 ? 38.795 49.802 8.588 1.00 37.52 41 PHE B N 1
ATOM 2374 C CA . PHE B 1 42 ? 37.646 50.634 8.923 1.00 39.08 41 PHE B CA 1
ATOM 2375 C C . PHE B 1 42 ? 37.912 52.077 8.487 1.00 38.61 41 PHE B C 1
ATOM 2376 O O . PHE B 1 42 ? 37.137 52.664 7.734 1.00 39.77 41 PHE B O 1
ATOM 2384 N N . TYR B 1 43 ? 39.020 52.630 8.967 1.00 38.04 42 TYR B N 1
ATOM 2385 C CA . TYR B 1 43 ? 39.440 53.990 8.641 1.00 38.50 42 TYR B CA 1
ATOM 2386 C C . TYR B 1 43 ? 39.440 54.241 7.132 1.00 40.25 42 TYR B C 1
ATOM 2387 O O . TYR B 1 43 ? 38.795 55.168 6.640 1.00 39.70 42 TYR B O 1
ATOM 2396 N N . GLN B 1 44 ? 40.175 53.404 6.409 1.00 41.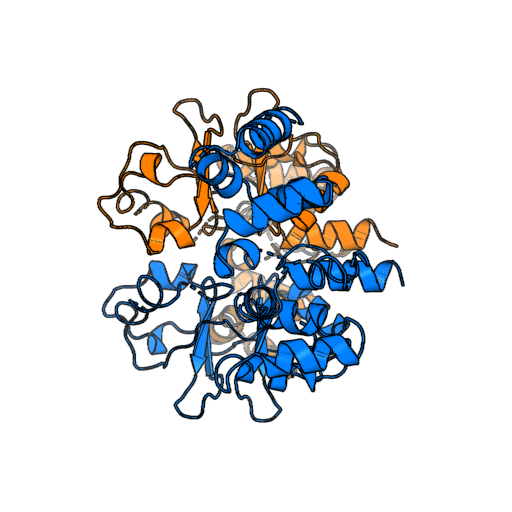41 43 GLN B N 1
ATOM 2397 C CA . GLN B 1 44 ? 40.303 53.525 4.961 1.00 42.97 43 GLN B CA 1
ATOM 2398 C C . GLN B 1 44 ? 39.019 53.405 4.140 1.00 43.22 43 GLN B C 1
ATOM 2399 O O . GLN B 1 44 ? 39.054 53.575 2.927 1.00 43.98 43 GLN B O 1
ATOM 2405 N N . SER B 1 45 ? 37.891 53.118 4.781 1.00 43.94 44 SER B N 1
ATOM 2406 C CA . SER B 1 45 ? 36.633 53.015 4.044 1.00 45.08 44 SER B CA 1
ATOM 2407 C C . SER B 1 45 ? 35.711 54.184 4.396 1.00 46.86 44 SER B C 1
ATOM 2408 O O . SER B 1 45 ? 34.532 54.184 4.049 1.00 46.35 44 SER B O 1
ATOM 2411 N N . LEU B 1 46 ? 36.259 55.183 5.080 1.00 47.96 45 LEU B N 1
ATOM 2412 C CA . LEU B 1 46 ? 35.481 56.343 5.492 1.00 49.04 45 LEU B CA 1
ATOM 2413 C C . LEU B 1 46 ? 35.594 57.513 4.528 1.00 50.29 45 LEU B C 1
ATOM 2414 O O . LEU B 1 46 ? 36.489 57.562 3.685 1.00 49.35 45 LEU B O 1
ATOM 2419 N N . ASP B 1 47 ? 34.671 58.459 4.655 1.00 51.31 46 ASP B N 1
ATOM 2420 C CA . ASP B 1 47 ? 34.701 59.645 3.816 1.00 51.85 46 ASP B CA 1
ATOM 2421 C C . ASP B 1 47 ? 35.418 60.716 4.625 1.00 50.99 46 ASP B C 1
ATOM 2422 O O . ASP B 1 47 ? 35.734 60.503 5.792 1.00 49.59 46 ASP B O 1
ATOM 2427 N N . GLU B 1 48 ? 35.681 61.858 4.006 1.00 51.60 47 GLU B N 1
ATOM 2428 C CA . GLU B 1 48 ? 36.375 62.951 4.674 1.00 52.28 47 GLU B CA 1
ATOM 2429 C C . GLU B 1 48 ? 35.861 63.316 6.068 1.00 51.49 47 GLU B C 1
ATOM 2430 O O . GLU B 1 48 ? 36.656 63.504 6.991 1.00 51.11 47 GLU B O 1
ATOM 2436 N N . LYS B 1 49 ? 34.544 63.400 6.232 1.00 51.27 48 LYS B N 1
ATOM 2437 C CA . LYS B 1 49 ? 33.981 63.812 7.517 1.00 52.35 48 LYS B CA 1
ATOM 2438 C C . LYS B 1 49 ? 33.944 62.820 8.684 1.00 51.04 48 LYS B C 1
ATOM 2439 O O . LYS B 1 49 ? 34.080 63.229 9.837 1.00 50.27 48 LYS B O 1
ATOM 2445 N N . ASP B 1 50 ? 33.753 61.533 8.423 1.00 50.06 49 ASP B N 1
ATOM 2446 C CA . ASP B 1 50 ? 33.759 60.586 9.537 1.00 48.15 49 ASP B CA 1
ATOM 2447 C C . ASP B 1 50 ? 35.215 60.403 9.934 1.00 46.27 49 ASP B C 1
ATOM 2448 O O . ASP B 1 50 ? 35.544 60.124 11.087 1.00 45.59 49 ASP B O 1
ATOM 2453 N N . ARG B 1 51 ? 36.089 60.571 8.953 1.00 44.01 50 ARG B N 1
ATOM 2454 C CA . ARG B 1 51 ? 37.513 60.455 9.183 1.00 42.96 50 ARG B CA 1
ATOM 2455 C C . ARG B 1 51 ? 37.892 61.585 10.142 1.00 41.77 50 ARG B C 1
ATOM 2456 O O . ARG B 1 51 ? 38.624 61.378 11.109 1.00 40.48 50 ARG B O 1
ATOM 2464 N N . GLN B 1 52 ? 37.374 62.782 9.871 1.00 42.28 51 GLN B N 1
ATOM 2465 C CA . GLN B 1 52 ? 37.641 63.946 10.713 1.00 40.38 51 GLN B CA 1
ATOM 2466 C C . GLN B 1 52 ? 37.131 63.701 12.128 1.00 40.59 51 GLN B C 1
ATOM 2467 O O . GLN B 1 52 ? 37.769 64.097 13.111 1.00 39.73 51 GLN B O 1
ATOM 2473 N N . HIS B 1 53 ? 35.980 63.047 12.232 1.00 41.09 52 HIS B N 1
ATOM 2474 C CA . HIS B 1 53 ? 35.412 62.745 13.541 1.00 43.03 52 HIS B CA 1
ATOM 2475 C C . HIS B 1 53 ? 36.368 61.830 14.284 1.00 43.27 52 HIS B C 1
ATOM 2476 O O . HIS B 1 53 ? 36.588 61.970 15.492 1.00 43.35 52 HIS B O 1
ATOM 2483 N N . LEU B 1 54 ? 36.934 60.895 13.533 1.00 42.57 53 LEU B N 1
ATOM 2484 C CA . LEU B 1 54 ? 37.864 59.923 14.073 1.00 42.29 53 LEU B CA 1
ATOM 2485 C C . LEU B 1 54 ? 39.078 60.610 14.684 1.00 40.52 53 LEU B C 1
ATOM 2486 O O . LEU B 1 54 ? 39.577 60.178 15.714 1.00 41.22 53 LEU B O 1
ATOM 2491 N N . TYR B 1 55 ? 39.543 61.688 14.059 1.00 39.86 54 TYR B N 1
ATOM 2492 C CA . TYR B 1 55 ? 40.696 62.426 14.577 1.00 38.54 54 TYR B CA 1
ATOM 2493 C C . TYR B 1 55 ? 40.345 63.110 15.896 1.00 39.53 54 TYR B C 1
ATOM 2494 O O . TYR B 1 55 ? 41.220 63.371 16.722 1.00 38.88 54 TYR B O 1
ATOM 2503 N N . ASN B 1 56 ? 39.064 63.409 16.092 1.00 39.72 55 ASN B N 1
ATOM 2504 C CA . ASN B 1 56 ? 38.624 64.058 17.324 1.00 39.96 55 ASN B CA 1
ATOM 2505 C C . ASN B 1 56 ? 38.515 63.081 18.489 1.00 40.11 55 ASN B C 1
ATOM 2506 O O . ASN B 1 56 ? 38.802 63.437 19.634 1.00 39.59 55 ASN B O 1
ATOM 2511 N N . TYR B 1 57 ? 38.103 61.852 18.190 1.00 39.59 56 TYR B N 1
ATOM 2512 C CA . TYR B 1 57 ? 37.919 60.839 19.224 1.00 39.89 56 TYR B CA 1
ATOM 2513 C C . TYR B 1 57 ? 39.151 60.001 19.519 1.00 39.12 56 TYR B C 1
ATOM 2514 O O . TYR B 1 57 ? 39.140 59.192 20.446 1.00 37.09 56 TYR B O 1
ATOM 2523 N N . LEU B 1 58 ? 40.209 60.181 18.737 1.00 37.50 57 LEU B N 1
ATOM 2524 C CA . LEU B 1 58 ? 41.427 59.414 18.957 1.00 36.03 57 LEU B CA 1
ATOM 2525 C C . LEU B 1 58 ? 42.656 60.276 19.195 1.00 34.22 57 LEU B C 1
ATOM 2526 O O . LEU B 1 58 ? 42.884 61.259 18.497 1.00 30.41 57 LEU B O 1
ATOM 2531 N N . SER B 1 59 ? 43.443 59.890 20.191 1.00 35.21 58 SER B N 1
ATOM 2532 C CA . SER B 1 59 ? 44.661 60.614 20.525 1.00 38.17 58 SER B CA 1
ATOM 2533 C C . SER B 1 59 ? 45.701 60.298 19.457 1.00 38.19 58 SER B C 1
ATOM 2534 O O . SER B 1 59 ? 45.602 59.278 18.769 1.00 36.98 58 SER B O 1
ATOM 2537 N N . PRO B 1 60 ? 46.706 61.174 19.301 1.00 37.99 59 PRO B N 1
ATOM 2538 C CA . PRO B 1 60 ? 47.755 60.958 18.301 1.00 38.01 59 PRO B CA 1
ATOM 2539 C C . PRO B 1 60 ? 48.436 59.592 18.387 1.00 37.38 59 PRO B C 1
ATOM 2540 O O . PRO B 1 60 ? 48.623 58.928 17.368 1.00 36.71 59 PRO B O 1
ATOM 2544 N N . LYS B 1 61 ? 48.808 59.162 19.590 1.00 37.74 60 LYS B N 1
ATOM 2545 C CA . LYS B 1 61 ? 49.480 57.881 19.695 1.00 38.58 60 LYS B CA 1
ATOM 2546 C C . LYS B 1 61 ? 48.556 56.722 19.399 1.00 37.63 60 LYS B C 1
ATOM 2547 O O . LYS B 1 61 ? 49.012 55.653 19.001 1.00 41.28 60 LYS B O 1
ATOM 2553 N N . GLU B 1 62 ? 47.258 56.924 19.581 1.00 34.26 61 GLU B N 1
ATOM 2554 C CA . GLU B 1 62 ? 46.307 55.870 19.280 1.00 31.81 61 GLU B CA 1
ATOM 2555 C C . GLU B 1 62 ? 46.193 55.787 17.762 1.00 32.20 61 GLU B C 1
ATOM 2556 O O . GLU B 1 62 ? 46.211 54.699 17.192 1.00 29.67 61 GLU B O 1
ATOM 2562 N N . LEU B 1 63 ? 46.077 56.942 17.108 1.00 30.71 62 LEU B N 1
ATOM 2563 C CA . LEU B 1 63 ? 45.989 56.968 15.653 1.00 30.44 62 LEU B CA 1
ATOM 2564 C C . LEU B 1 63 ? 47.305 56.421 15.085 1.00 29.47 62 LEU B C 1
ATOM 2565 O O . LEU B 1 63 ? 47.319 55.771 14.046 1.00 29.59 62 LEU B O 1
ATOM 2570 N N . ALA B 1 64 ? 48.408 56.692 15.775 1.00 27.89 63 ALA B N 1
ATOM 2571 C CA . ALA B 1 64 ? 49.714 56.212 15.339 1.00 26.87 63 ALA B CA 1
ATOM 2572 C C . ALA B 1 64 ? 49.736 54.679 15.354 1.00 29.40 63 ALA B C 1
ATOM 2573 O O . ALA B 1 64 ? 50.208 54.042 14.406 1.00 25.76 63 ALA B O 1
ATOM 2575 N N . ASP B 1 65 ? 49.211 54.086 16.425 1.00 29.75 64 ASP B N 1
ATOM 2576 C CA . ASP B 1 65 ? 49.188 52.633 16.521 1.00 31.00 64 ASP B CA 1
ATOM 2577 C C . ASP B 1 65 ? 48.610 52.031 15.243 1.00 29.65 64 ASP B C 1
ATOM 2578 O O . ASP B 1 65 ? 49.058 50.979 14.785 1.00 29.27 64 ASP B O 1
ATOM 2591 N N . PHE B 1 67 ? 48.255 53.794 12.075 1.00 28.01 66 PHE B N 1
ATOM 2592 C CA . PHE B 1 67 ? 49.023 54.151 10.886 1.00 31.82 66 PHE B CA 1
ATOM 2593 C C . PHE B 1 67 ? 50.259 53.256 10.729 1.00 31.48 66 PHE B C 1
ATOM 2594 O O . PHE B 1 67 ? 50.700 52.989 9.603 1.00 29.56 66 PHE B O 1
ATOM 2602 N N . ASP B 1 68 ? 50.795 52.772 11.853 1.00 29.52 67 ASP B N 1
ATOM 2603 C CA . ASP B 1 68 ? 51.954 51.888 11.815 1.00 29.10 67 ASP B CA 1
ATOM 2604 C C . ASP B 1 68 ? 51.751 50.793 10.767 1.00 28.07 67 ASP B C 1
ATOM 2605 O O . ASP B 1 68 ? 52.700 50.380 10.116 1.00 27.61 67 ASP B O 1
ATOM 2610 N N . VAL B 1 69 ? 50.519 50.323 10.603 1.00 28.51 68 VAL B N 1
ATOM 2611 C CA . VAL B 1 69 ? 50.266 49.258 9.638 1.00 29.91 68 VAL B CA 1
ATOM 2612 C C . VAL B 1 69 ? 49.578 49.713 8.360 1.00 31.15 68 VAL B C 1
ATOM 2613 O O . VAL B 1 69 ? 49.361 48.913 7.451 1.00 30.41 68 VAL B O 1
ATOM 2617 N N . ILE B 1 70 ? 49.220 50.991 8.283 1.00 33.37 69 ILE B N 1
ATOM 2618 C CA . ILE B 1 70 ? 48.612 51.493 7.064 1.00 35.60 69 ILE B CA 1
ATOM 2619 C C . ILE B 1 70 ? 49.745 51.536 6.052 1.00 36.99 69 ILE B C 1
ATOM 2620 O O . ILE B 1 70 ? 50.797 52.129 6.296 1.00 34.44 69 ILE B O 1
ATOM 2625 N N . GLU B 1 71 ? 49.527 50.890 4.921 1.00 41.22 70 GLU B N 1
ATOM 2626 C CA . GLU B 1 71 ? 50.548 50.839 3.904 1.00 47.84 70 GLU B CA 1
ATOM 2627 C C . GLU B 1 71 ? 50.831 52.177 3.277 1.00 50.32 70 GLU B C 1
ATOM 2628 O O . GLU B 1 71 ? 49.948 52.792 2.646 1.00 50.02 70 GLU B O 1
ATOM 2634 N N . GLU B 1 72 ? 52.051 52.675 3.462 1.00 51.86 71 GLU B N 1
ATOM 2635 C CA . GLU B 1 72 ? 52.401 53.939 2.803 1.00 55.26 71 GLU B CA 1
ATOM 2636 C C . GLU B 1 72 ? 52.396 53.370 1.363 1.00 58.58 71 GLU B C 1
ATOM 2637 O O . GLU B 1 72 ? 52.327 52.161 1.212 1.00 60.48 71 GLU B O 1
ATOM 2643 N N . ASP B 1 73 ? 52.473 54.283 0.381 1.00 61.83 72 ASP B N 1
ATOM 2644 C CA . ASP B 1 73 ? 52.486 54.137 -1.065 1.00 64.83 72 ASP B CA 1
ATOM 2645 C C . ASP B 1 73 ? 50.945 54.312 -1.432 1.00 66.36 72 ASP B C 1
ATOM 2646 O O . ASP B 1 73 ? 50.518 54.725 -2.532 1.00 66.90 72 ASP B O 1
ATOM 2651 N N . ASN B 1 74 ? 50.085 54.019 -0.458 1.00 67.99 73 ASN B N 1
ATOM 2652 C CA . ASN B 1 74 ? 48.604 54.199 -0.571 1.00 70.41 73 ASN B CA 1
ATOM 2653 C C . ASN B 1 74 ? 48.555 55.698 -0.961 1.00 72.61 73 ASN B C 1
ATOM 2654 O O . ASN B 1 74 ? 48.928 56.533 -0.128 1.00 72.11 73 ASN B O 1
ATOM 2659 N N . GLU B 1 75 ? 48.154 56.075 -2.183 1.00 75.46 74 GLU B N 1
ATOM 2660 C CA . GLU B 1 75 ? 48.181 57.516 -2.563 1.00 77.59 74 GLU B CA 1
ATOM 2661 C C . GLU B 1 75 ? 47.382 58.466 -1.675 1.00 76.44 74 GLU B C 1
ATOM 2662 O O . GLU B 1 75 ? 47.127 59.635 -2.020 1.00 77.33 74 GLU B O 1
ATOM 2668 N N . ASN B 1 76 ? 47.039 58.005 -0.488 1.00 73.96 75 ASN B N 1
ATOM 2669 C CA . ASN B 1 76 ? 46.258 58.880 0.340 1.00 72.54 75 ASN B CA 1
ATOM 2670 C C . ASN B 1 76 ? 46.952 59.544 1.489 1.00 71.61 75 ASN B C 1
ATOM 2671 O O . ASN B 1 76 ? 46.507 60.597 1.959 1.00 69.11 75 ASN B O 1
ATOM 2684 N N . LYS B 1 78 ? 49.282 61.498 1.585 1.00 63.26 77 LYS B N 1
ATOM 2685 C CA . LYS B 1 78 ? 49.457 62.920 1.298 1.00 61.68 77 LYS B CA 1
ATOM 2686 C C . LYS B 1 78 ? 48.206 63.655 1.713 1.00 59.87 77 LYS B C 1
ATOM 2687 O O . LYS B 1 78 ? 48.244 64.721 2.337 1.00 61.59 77 LYS B O 1
ATOM 2693 N N . ASP B 1 79 ? 47.079 63.064 1.348 1.00 61.31 78 ASP B N 1
ATOM 2694 C CA . ASP B 1 79 ? 45.793 63.660 1.669 1.00 61.65 78 ASP B CA 1
ATOM 2695 C C . ASP B 1 79 ? 45.356 63.407 3.116 1.00 59.52 78 ASP B C 1
ATOM 2696 O O . ASP B 1 79 ? 44.758 64.283 3.753 1.00 60.13 78 ASP B O 1
ATOM 27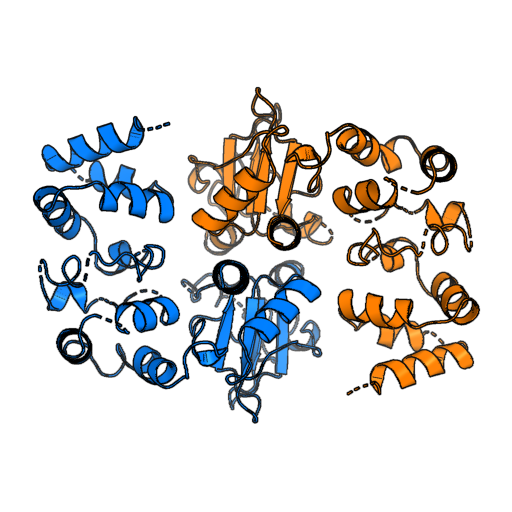01 N N . TYR B 1 80 ? 45.673 62.227 3.642 1.00 55.71 79 TYR B N 1
ATOM 2702 C CA . TYR B 1 80 ? 45.329 61.885 5.021 1.00 50.78 79 TYR B CA 1
ATOM 2703 C C . TYR B 1 80 ? 46.001 62.858 5.986 1.00 48.72 79 TYR B C 1
ATOM 2704 O O . TYR B 1 80 ? 45.358 63.398 6.889 1.00 45.85 79 TYR B O 1
ATOM 2713 N N . LEU B 1 81 ? 47.303 63.060 5.796 1.00 47.56 80 LEU B N 1
ATOM 2714 C CA . LEU B 1 81 ? 48.079 63.961 6.644 1.00 48.77 80 LEU B CA 1
ATOM 2715 C C . LEU B 1 81 ? 47.656 65.411 6.426 1.00 48.95 80 LEU B C 1
ATOM 2716 O O . LEU B 1 81 ? 47.495 66.177 7.377 1.00 46.43 80 LEU B O 1
ATOM 2721 N N . ALA B 1 82 ? 47.474 65.774 5.162 1.00 50.53 81 ALA B N 1
ATOM 2722 C CA . ALA B 1 82 ? 47.075 67.126 4.793 1.00 52.77 81 ALA B CA 1
ATOM 2723 C C . ALA B 1 82 ? 45.766 67.554 5.447 1.00 53.43 81 ALA B C 1
ATOM 2724 O O . ALA B 1 82 ? 45.671 68.653 5.991 1.00 54.01 81 ALA B O 1
ATOM 2726 N N . GLU B 1 83 ? 44.760 66.684 5.391 1.00 53.60 82 GLU B N 1
ATOM 2727 C CA . GLU B 1 83 ? 43.453 66.991 5.961 1.00 53.20 82 GLU B CA 1
ATOM 2728 C C . GLU B 1 83 ? 43.412 67.057 7.481 1.00 53.50 82 GLU B C 1
ATOM 2729 O O . GLU B 1 83 ? 42.406 67.478 8.046 1.00 53.61 82 GLU B O 1
ATOM 2743 N N . ARG B 1 85 ? 44.951 68.380 11.284 1.00 57.76 84 ARG B N 1
ATOM 2744 C CA . ARG B 1 85 ? 45.642 69.504 11.910 1.00 57.97 84 ARG B CA 1
ATOM 2745 C C . ARG B 1 85 ? 47.141 69.257 12.059 1.00 56.60 84 ARG B C 1
ATOM 2746 O O . ARG B 1 85 ? 47.559 68.322 12.735 1.00 57.71 84 ARG B O 1
ATOM 2754 N N . PRO B 1 86 ? 47.968 70.115 11.442 1.00 55.61 85 PRO B N 1
ATOM 2755 C CA . PRO B 1 86 ? 49.432 70.021 11.482 1.00 53.86 85 PRO B CA 1
ATOM 2756 C C . PRO B 1 86 ? 50.018 69.525 12.799 1.00 51.03 85 PRO B C 1
ATOM 2757 O O . PRO B 1 86 ? 50.757 68.544 12.818 1.00 51.73 85 PRO B O 1
ATOM 2761 N N . SER B 1 87 ? 49.702 70.205 13.895 1.00 47.70 86 SER B N 1
ATOM 2762 C CA . SER B 1 87 ? 50.230 69.805 15.194 1.00 45.89 86 SER B CA 1
ATOM 2763 C C . SER B 1 87 ? 49.796 68.385 15.535 1.00 44.88 86 SER B C 1
ATOM 2764 O O . SER B 1 87 ? 50.576 67.595 16.063 1.00 44.90 86 SER B O 1
ATOM 2767 N N . TYR B 1 88 ? 48.543 68.071 15.226 1.00 43.21 87 TYR B N 1
ATOM 2768 C CA . TYR B 1 88 ? 47.998 66.749 15.490 1.00 41.98 87 TYR B CA 1
ATOM 2769 C C . TYR B 1 88 ? 48.779 65.716 14.686 1.00 41.01 87 TYR B C 1
ATOM 2770 O O . TYR B 1 88 ? 49.264 64.729 15.234 1.00 40.61 87 TYR B O 1
ATOM 2779 N N . ALA B 1 89 ? 48.894 65.956 13.383 1.00 40.13 88 ALA B N 1
ATOM 2780 C CA . ALA B 1 89 ? 49.611 65.058 12.487 1.00 39.76 88 ALA B CA 1
ATOM 2781 C C . ALA B 1 89 ? 51.063 64.883 12.919 1.00 40.06 88 ALA B C 1
ATOM 2782 O O . ALA B 1 89 ? 51.595 63.776 12.882 1.00 39.88 88 ALA B O 1
ATOM 2784 N N . ALA B 1 90 ? 51.699 65.974 13.337 1.00 40.77 89 ALA B N 1
ATOM 2785 C CA . ALA B 1 90 ? 53.091 65.915 13.775 1.00 41.70 89 ALA B CA 1
ATOM 2786 C C . ALA B 1 90 ? 53.232 65.043 15.019 1.00 42.26 89 ALA B C 1
ATOM 2787 O O . ALA B 1 90 ? 54.171 64.244 15.133 1.00 41.27 89 ALA B O 1
ATOM 2789 N N . ASP B 1 91 ? 52.307 65.197 15.958 1.00 41.21 90 ASP B N 1
ATOM 2790 C CA . ASP B 1 91 ? 52.373 64.402 17.172 1.00 42.69 90 ASP B CA 1
ATOM 2791 C C . ASP B 1 91 ? 52.156 62.929 16.844 1.00 41.15 90 ASP B C 1
ATOM 2792 O O . ASP B 1 91 ? 52.686 62.047 17.512 1.00 39.03 90 ASP B O 1
ATOM 2805 N N . LEU B 1 93 ? 53.150 61.450 14.096 1.00 40.43 92 LEU B N 1
ATOM 2806 C CA . LEU B 1 93 ? 54.351 60.917 13.469 1.00 40.76 92 LEU B CA 1
ATOM 2807 C C . LEU B 1 93 ? 55.323 60.502 14.563 1.00 39.83 92 LEU B C 1
ATOM 2808 O O . LEU B 1 93 ? 55.959 59.448 14.488 1.00 39.84 92 LEU B O 1
ATOM 2813 N N . ALA B 1 94 ? 55.421 61.349 15.582 1.00 38.01 93 ALA B N 1
ATOM 2814 C CA . ALA B 1 94 ? 56.318 61.123 16.705 1.00 38.59 93 ALA B CA 1
ATOM 2815 C C . ALA B 1 94 ? 55.961 59.900 17.545 1.00 37.88 93 ALA B C 1
ATOM 2816 O O . ALA B 1 94 ? 56.769 59.443 18.356 1.00 37.72 93 ALA B O 1
ATOM 2818 N N . GLU B 1 95 ? 54.758 59.371 17.354 1.00 36.77 94 GLU B N 1
ATOM 2819 C CA . GLU B 1 95 ? 54.325 58.212 18.121 1.00 37.56 94 GLU B CA 1
ATOM 2820 C C . GLU B 1 95 ? 54.444 56.907 17.346 1.00 36.20 94 GLU B C 1
ATOM 2821 O O . GLU B 1 95 ? 54.542 55.838 17.940 1.00 35.23 94 GLU B O 1
ATOM 2835 N N . TYR B 1 97 ? 56.099 53.936 15.097 1.00 29.44 96 TYR B N 1
ATOM 2836 C CA . TYR B 1 97 ? 57.408 53.314 15.244 1.00 28.03 96 TYR B CA 1
ATOM 2837 C C . TYR B 1 97 ? 58.284 53.979 14.188 1.00 27.05 96 TYR B C 1
ATOM 2838 O O . TYR B 1 97 ? 57.830 54.229 13.070 1.00 25.67 96 TYR B O 1
ATOM 2847 N N . THR B 1 98 ? 59.529 54.269 14.555 1.00 25.76 97 THR B N 1
ATOM 2848 C CA . THR B 1 98 ? 60.454 54.961 13.671 1.00 27.16 97 THR B CA 1
ATOM 2849 C C . THR B 1 98 ? 60.539 54.492 12.227 1.00 27.67 97 THR B C 1
ATOM 2850 O O . THR B 1 98 ? 60.540 55.308 11.317 1.00 29.27 97 THR B O 1
ATOM 2854 N N . ASP B 1 99 ? 60.611 53.190 12.000 1.00 29.68 98 ASP B N 1
ATOM 2855 C CA . ASP B 1 99 ? 60.710 52.722 10.627 1.00 30.27 98 ASP B CA 1
ATOM 2856 C C . ASP B 1 99 ? 59.501 53.161 9.809 1.00 31.50 98 ASP B C 1
ATOM 2857 O O . ASP B 1 99 ? 59.650 53.583 8.664 1.00 33.06 98 ASP B O 1
ATOM 2862 N N . ASN B 1 100 ? 58.312 53.089 10.403 1.00 31.21 99 ASN B N 1
ATOM 2863 C CA . ASN B 1 100 ? 57.098 53.489 9.704 1.00 30.36 99 ASN B CA 1
ATOM 2864 C C . ASN B 1 100 ? 57.016 55.007 9.530 1.00 29.40 99 ASN B C 1
ATOM 2865 O O . ASN B 1 100 ? 56.565 55.498 8.495 1.00 29.38 99 ASN B O 1
ATOM 2870 N N . ALA B 1 101 ? 57.441 55.755 10.537 1.00 27.47 100 ALA B N 1
ATOM 2871 C CA . ALA B 1 101 ? 57.387 57.207 10.425 1.00 29.14 100 ALA B CA 1
ATOM 2872 C C . ALA B 1 101 ? 58.268 57.658 9.254 1.00 29.91 100 ALA B C 1
ATOM 2873 O O . ALA B 1 101 ? 57.869 58.515 8.460 1.00 31.81 100 ALA B O 1
ATOM 2875 N N . VAL B 1 102 ? 59.462 57.081 9.148 1.00 30.12 101 VAL B N 1
ATOM 2876 C CA . VAL B 1 102 ? 60.377 57.416 8.061 1.00 29.59 101 VAL B CA 1
ATOM 2877 C C . VAL B 1 102 ? 59.731 57.082 6.715 1.00 29.75 101 VAL B C 1
ATOM 2878 O O . VAL B 1 102 ? 59.792 57.867 5.775 1.00 29.72 101 VAL B O 1
ATOM 2882 N N . ASP B 1 103 ? 59.099 55.920 6.625 1.00 29.10 102 ASP B N 1
ATOM 2883 C CA . ASP B 1 103 ? 58.456 55.524 5.383 1.00 31.15 102 ASP B CA 1
ATOM 2884 C C . ASP B 1 103 ? 57.359 56.484 4.943 1.00 33.80 102 ASP B C 1
ATOM 2885 O O . ASP B 1 103 ? 57.229 56.780 3.753 1.00 34.51 102 ASP B O 1
ATOM 2890 N N . LEU B 1 104 ? 56.569 56.964 5.897 1.00 34.96 103 LEU B N 1
ATOM 2891 C CA . LEU B 1 104 ? 55.472 57.872 5.583 1.00 36.19 103 LEU B CA 1
ATOM 2892 C C . LEU B 1 104 ? 56.044 59.187 5.072 1.00 36.65 103 LEU B C 1
ATOM 2893 O O . LEU B 1 104 ? 55.638 59.689 4.022 1.00 35.78 103 LEU B O 1
ATOM 2898 N N . LEU B 1 105 ? 56.998 59.729 5.817 1.00 38.04 104 LEU B N 1
ATOM 2899 C CA . LEU B 1 105 ? 57.636 60.984 5.448 1.00 40.00 104 LEU B CA 1
ATOM 2900 C C . LEU B 1 105 ? 58.183 60.962 4.024 1.00 42.50 104 LEU B C 1
ATOM 2901 O O . LEU B 1 105 ? 57.993 61.918 3.273 1.00 43.52 104 LEU B O 1
ATOM 2906 N N . ASN B 1 106 ? 58.848 59.870 3.650 1.00 44.88 105 ASN B N 1
ATOM 2907 C CA . ASN B 1 106 ? 59.430 59.754 2.315 1.00 47.35 105 ASN B CA 1
ATOM 2908 C C . ASN B 1 106 ? 58.399 59.605 1.209 1.00 49.65 105 ASN B C 1
ATOM 2909 O O . ASN B 1 106 ? 58.743 59.579 0.028 1.00 49.40 105 ASN B O 1
ATOM 2922 N N . LEU B 1 108 ? 55.713 61.655 1.308 1.00 60.10 107 LEU B N 1
ATOM 2923 C CA . LEU B 1 108 ? 55.126 62.986 1.286 1.00 61.70 107 LEU B CA 1
ATOM 2924 C C . LEU B 1 108 ? 55.941 63.967 0.461 1.00 63.35 107 LEU B C 1
ATOM 2925 O O . LEU B 1 108 ? 57.150 63.801 0.299 1.00 63.18 107 LEU B O 1
ATOM 2930 N N . ASP B 1 109 ? 55.266 64.996 -0.045 1.00 65.00 108 ASP B N 1
ATOM 2931 C CA . ASP B 1 109 ? 55.913 66.020 -0.849 1.00 66.58 108 ASP B CA 1
ATOM 2932 C C . ASP B 1 109 ? 57.034 66.668 -0.053 1.00 66.63 108 ASP B C 1
ATOM 2933 O O . ASP B 1 109 ? 56.858 67.023 1.113 1.00 66.99 108 ASP B O 1
ATOM 2938 N N . LYS B 1 110 ? 58.186 66.813 -0.694 1.00 66.67 109 LYS B N 1
ATOM 2939 C CA . LYS B 1 110 ? 59.357 67.404 -0.067 1.00 67.23 109 LYS B CA 1
ATOM 2940 C C . LYS B 1 110 ? 59.022 68.548 0.879 1.00 67.21 109 LYS B C 1
ATOM 2941 O O . LYS B 1 110 ? 59.727 68.766 1.864 1.00 67.27 109 LYS B O 1
ATOM 2947 N N . SER B 1 111 ? 57.948 69.275 0.581 1.00 67.01 110 SER B N 1
ATOM 2948 C CA . SER B 1 111 ? 57.524 70.397 1.417 1.00 66.24 110 SER B CA 1
ATOM 2949 C C . SER B 1 111 ? 56.882 69.883 2.697 1.00 64.96 110 SER B C 1
ATOM 2950 O O . SER B 1 111 ? 57.294 70.234 3.805 1.00 64.87 110 SER B O 1
ATOM 2953 N N . GLN B 1 112 ? 55.865 69.046 2.528 1.00 63.38 111 GLN B N 1
ATOM 2954 C CA . GLN B 1 112 ? 55.144 68.470 3.651 1.00 61.56 111 GLN B CA 1
ATOM 2955 C C . GLN B 1 112 ? 56.101 67.791 4.627 1.00 59.81 111 GLN B C 1
ATOM 2956 O O . GLN B 1 112 ? 55.968 67.946 5.840 1.00 60.40 111 GLN B O 1
ATOM 2962 N N . LYS B 1 113 ? 57.065 67.042 4.101 1.00 57.61 112 LYS B N 1
ATOM 2963 C CA . LYS B 1 113 ? 58.033 66.358 4.952 1.00 55.98 112 LYS B CA 1
ATOM 2964 C C . LYS B 1 113 ? 58.697 67.373 5.877 1.00 54.43 112 LYS B C 1
ATOM 2965 O O . LYS B 1 113 ? 58.769 67.168 7.087 1.00 53.53 112 LYS B O 1
ATOM 2971 N N . ALA B 1 114 ? 59.171 68.474 5.300 1.00 53.11 113 ALA B N 1
ATOM 2972 C CA . ALA B 1 114 ? 59.822 69.535 6.064 1.00 51.82 113 ALA B CA 1
ATOM 2973 C C . ALA B 1 114 ? 58.840 70.146 7.061 1.00 50.75 113 ALA B C 1
ATOM 2974 O O . ALA B 1 114 ? 59.183 70.427 8.211 1.00 48.39 113 ALA B O 1
ATOM 2976 N N . LYS B 1 115 ? 57.615 70.345 6.590 1.00 50.39 114 LYS B N 1
ATOM 2977 C CA . LYS B 1 115 ? 56.527 70.920 7.374 1.00 50.06 114 LYS B CA 1
ATOM 2978 C C . LYS B 1 115 ? 56.351 70.212 8.721 1.00 49.94 114 LYS B C 1
ATOM 2979 O O . LYS B 1 115 ? 56.532 70.814 9.784 1.00 49.76 114 LYS B O 1
ATOM 2985 N N . TYR B 1 116 ? 56.004 68.930 8.674 1.00 48.18 115 TYR B N 1
ATOM 2986 C CA . TYR B 1 116 ? 55.792 68.166 9.901 1.00 46.89 115 TYR B CA 1
ATOM 2987 C C . TYR B 1 116 ? 57.090 67.968 10.671 1.00 46.28 115 TYR B C 1
ATOM 2988 O O . TYR B 1 116 ? 57.107 68.000 11.898 1.00 43.20 115 TYR B O 1
ATOM 2997 N N . LEU B 1 117 ? 58.176 67.770 9.935 1.00 47.77 116 LEU B N 1
ATOM 2998 C CA . LEU B 1 117 ? 59.488 67.568 10.533 1.00 49.05 116 LEU B CA 1
ATOM 2999 C C . LEU B 1 117 ? 59.853 68.735 11.445 1.00 50.21 116 LEU B C 1
ATOM 3000 O O . LEU B 1 117 ? 60.279 68.543 12.582 1.00 49.88 116 LEU B O 1
ATOM 3005 N N . SER B 1 118 ? 59.679 69.948 10.935 1.00 51.15 117 SER B N 1
ATOM 3006 C CA . SER B 1 118 ? 59.995 71.145 11.697 1.00 52.48 117 SER B CA 1
ATOM 3007 C C . SER B 1 118 ? 59.092 71.320 12.913 1.00 52.24 117 SER B C 1
ATOM 3008 O O . SER B 1 118 ? 59.508 71.889 13.920 1.00 52.91 117 SER B O 1
ATOM 3011 N N . LEU B 1 119 ? 57.860 70.828 12.814 1.00 52.32 118 LEU B N 1
ATOM 3012 C CA . LEU B 1 119 ? 56.894 70.924 13.910 1.00 51.24 118 LEU B CA 1
ATOM 3013 C C . LEU B 1 119 ? 57.207 69.975 15.069 1.00 51.05 118 LEU B C 1
ATOM 3014 O O . LEU B 1 119 ? 56.443 69.895 16.029 1.00 50.19 118 LEU B O 1
ATOM 3019 N N . LEU B 1 120 ? 58.324 69.254 14.974 1.00 51.30 119 LEU B N 1
ATOM 3020 C CA . LEU B 1 120 ? 58.730 68.315 16.021 1.00 50.57 119 LEU B CA 1
ATOM 3021 C C . LEU B 1 120 ? 59.935 68.812 16.801 1.00 50.45 119 LEU B C 1
ATOM 3022 O O . LEU B 1 120 ? 60.832 69.445 16.246 1.00 49.99 119 LEU B O 1
ATOM 3027 N N . SER B 1 121 ? 59.960 68.500 18.091 1.00 50.07 120 SER B N 1
ATOM 3028 C CA . SER B 1 121 ? 61.070 68.890 18.941 1.00 50.48 120 SER B CA 1
ATOM 3029 C C . SER B 1 121 ? 62.303 68.127 18.481 1.00 50.96 120 SER B C 1
ATOM 3030 O O . SER B 1 121 ? 62.218 67.253 17.618 1.00 51.87 120 SER B O 1
ATOM 3033 N N . SER B 1 122 ? 63.449 68.459 19.060 1.00 50.71 121 SER B N 1
ATOM 3034 C CA . SER B 1 122 ? 64.693 67.792 18.714 1.00 50.30 121 SER B CA 1
ATOM 3035 C C . SER B 1 122 ? 64.581 66.310 19.048 1.00 50.30 121 SER B C 1
ATOM 3036 O O . SER B 1 122 ? 64.978 65.452 18.257 1.00 47.75 121 SER B O 1
ATOM 3039 N N . GLU B 1 123 ? 64.033 66.014 20.223 1.00 50.72 122 GLU B N 1
ATOM 3040 C CA . GLU B 1 123 ? 63.895 64.632 20.648 1.00 51.50 122 GLU B CA 1
ATOM 3041 C C . GLU B 1 123 ? 62.838 63.863 19.859 1.00 49.49 122 GLU B C 1
ATOM 3042 O O . GLU B 1 123 ? 63.069 62.722 19.473 1.00 50.90 122 GLU B O 1
ATOM 3048 N N . GLU B 1 124 ? 61.690 64.483 19.607 1.00 47.08 123 GLU B N 1
ATOM 3049 C CA . GLU B 1 124 ? 60.624 63.815 18.866 1.00 46.53 123 GLU B CA 1
ATOM 3050 C C . GLU B 1 124 ? 61.083 63.335 17.495 1.00 45.13 123 GLU B C 1
ATOM 3051 O O . GLU B 1 124 ? 60.640 62.289 17.019 1.00 46.37 123 GLU B O 1
ATOM 3057 N N . ALA B 1 125 ? 61.970 64.102 16.866 1.00 43.65 124 ALA B N 1
ATOM 3058 C CA . ALA B 1 125 ? 62.455 63.784 15.523 1.00 41.56 124 ALA B CA 1
ATOM 3059 C C . ALA B 1 125 ? 63.811 63.098 15.453 1.00 39.77 124 ALA B C 1
ATOM 3060 O O . ALA B 1 125 ? 64.250 62.717 14.370 1.00 38.99 124 ALA B O 1
ATOM 3062 N N . GLY B 1 126 ? 64.468 62.939 16.596 1.00 39.03 125 GLY B N 1
ATOM 3063 C CA . GLY B 1 126 ? 65.780 62.316 16.623 1.00 40.03 125 GLY B CA 1
ATOM 3064 C C . GLY B 1 126 ? 65.980 61.097 15.736 1.00 41.02 125 GLY B C 1
ATOM 3065 O O . GLY B 1 126 ? 66.545 61.193 14.644 1.00 41.22 125 GLY B O 1
ATOM 3066 N N . GLU B 1 127 ? 65.513 59.947 16.206 1.00 41.64 126 GLU B N 1
ATOM 3067 C CA . GLU B 1 127 ? 65.655 58.700 15.467 1.00 42.52 126 GLU B CA 1
ATOM 3068 C C . GLU B 1 127 ? 65.077 58.771 14.068 1.00 40.97 126 GLU B C 1
ATOM 3069 O O . GLU B 1 127 ? 65.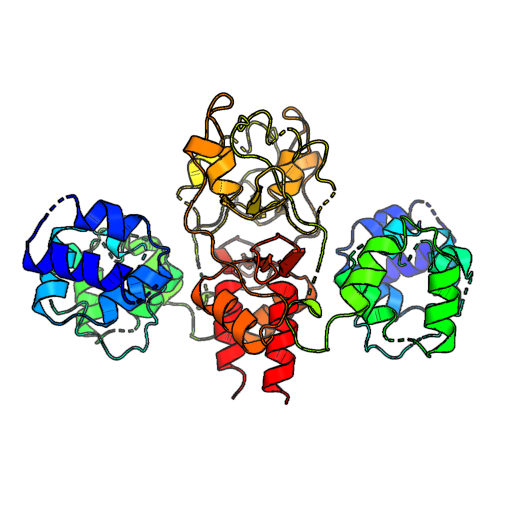544 58.087 13.163 1.00 41.29 126 GLU B O 1
ATOM 3075 N N . ILE B 1 128 ? 64.049 59.589 13.894 1.00 40.04 127 ILE B N 1
ATOM 3076 C CA . ILE B 1 128 ? 63.434 59.744 12.590 1.00 40.09 127 ILE B CA 1
ATOM 3077 C C . ILE B 1 128 ? 64.501 60.235 11.605 1.00 40.94 127 ILE B C 1
ATOM 3078 O O . ILE B 1 128 ? 64.695 59.666 10.531 1.00 37.38 127 ILE B O 1
ATOM 3083 N N . LYS B 1 129 ? 65.201 61.294 11.992 1.00 43.55 128 LYS B N 1
ATOM 3084 C CA . LYS B 1 129 ? 66.222 61.875 11.132 1.00 46.35 128 LYS B CA 1
ATOM 3085 C C . LYS B 1 129 ? 67.443 60.984 10.951 1.00 46.85 128 LYS B C 1
ATOM 3086 O O . LYS B 1 129 ? 68.128 61.067 9.932 1.00 46.91 128 LYS B O 1
ATOM 3092 N N . GLU B 1 130 ? 67.714 60.121 11.923 1.00 48.25 129 GLU B N 1
ATOM 3093 C CA . GLU B 1 130 ? 68.857 59.224 11.805 1.00 48.32 129 GLU B CA 1
ATOM 3094 C C . GLU B 1 130 ? 68.604 58.208 10.692 1.00 46.65 129 GLU B C 1
ATOM 3095 O O . GLU B 1 130 ? 69.400 58.072 9.761 1.00 47.24 129 GLU B O 1
ATOM 3101 N N . LEU B 1 131 ? 67.475 57.516 10.782 1.00 43.50 130 LEU B N 1
ATOM 3102 C CA . LEU B 1 131 ? 67.123 56.503 9.801 1.00 40.64 130 LEU B CA 1
ATOM 3103 C C . LEU B 1 131 ? 66.679 57.045 8.449 1.00 40.21 130 LEU B C 1
ATOM 3104 O O . LEU B 1 131 ? 66.556 56.290 7.482 1.00 37.93 130 LEU B O 1
ATOM 3109 N N . LEU B 1 132 ? 66.428 58.347 8.380 1.00 40.61 131 LEU B N 1
ATOM 3110 C CA . LEU B 1 132 ? 66.024 58.967 7.123 1.00 42.16 131 LEU B CA 1
ATOM 3111 C C . LEU B 1 132 ? 67.199 58.995 6.134 1.00 43.45 131 LEU B C 1
ATOM 3112 O O . LEU B 1 132 ? 66.998 59.002 4.923 1.00 43.16 131 LEU B O 1
ATOM 3117 N N . HIS B 1 133 ? 68.422 59.004 6.652 1.00 45.13 132 HIS B N 1
ATOM 3118 C CA . HIS B 1 133 ? 69.601 59.042 5.795 1.00 47.83 132 HIS B CA 1
ATOM 3119 C C . HIS B 1 133 ? 70.038 57.684 5.249 1.00 46.69 132 HIS B C 1
ATOM 3120 O O . HIS B 1 133 ? 70.991 57.610 4.472 1.00 46.11 132 HIS B O 1
ATOM 3127 N N . TYR B 1 134 ? 69.350 56.614 5.643 1.00 44.68 133 TYR B N 1
ATOM 3128 C CA . TYR B 1 134 ? 69.698 55.287 5.148 1.00 43.06 133 TYR B CA 1
ATOM 3129 C C . TYR B 1 134 ? 69.163 55.061 3.749 1.00 43.83 133 TYR B C 1
ATOM 3130 O O . TYR B 1 134 ? 67.994 55.315 3.458 1.00 45.33 133 TYR B O 1
ATOM 3139 N N . GLU B 1 135 ? 70.036 54.581 2.879 1.00 43.71 134 GLU B N 1
ATOM 3140 C CA . GLU B 1 135 ? 69.664 54.332 1.505 1.00 44.58 134 GLU B CA 1
ATOM 3141 C C . GLU B 1 135 ? 68.564 53.286 1.395 1.00 43.61 134 GLU B C 1
ATOM 3142 O O . GLU B 1 135 ? 68.569 52.270 2.091 1.00 41.94 134 GLU B O 1
ATOM 3148 N N . ASP B 1 136 ? 67.619 53.562 0.507 1.00 42.06 135 ASP B N 1
ATOM 3149 C CA . ASP B 1 136 ? 66.491 52.689 0.256 1.00 41.57 135 ASP B CA 1
ATOM 3150 C C . ASP B 1 136 ? 66.971 51.270 -0.040 1.00 41.43 135 ASP B C 1
ATOM 3151 O O . ASP B 1 136 ? 67.953 51.067 -0.754 1.00 41.00 135 ASP B O 1
ATOM 3156 N N . GLU B 1 137 ? 66.274 50.301 0.538 1.00 40.68 136 GLU B N 1
ATOM 3157 C CA . GLU B 1 137 ? 66.551 48.880 0.361 1.00 40.53 136 GLU B CA 1
ATOM 3158 C C . GLU B 1 137 ? 67.726 48.281 1.135 1.00 39.48 136 GLU B C 1
ATOM 3159 O O . GLU B 1 137 ? 68.123 47.146 0.878 1.00 38.85 136 GLU B O 1
ATOM 3165 N N . THR B 1 138 ? 68.285 49.033 2.076 1.00 38.93 137 THR B N 1
ATOM 3166 C CA . THR B 1 138 ? 69.368 48.507 2.906 1.00 37.62 137 THR B CA 1
ATOM 3167 C C . THR B 1 138 ? 68.754 48.180 4.268 1.00 37.14 137 THR B C 1
ATOM 3168 O O . THR B 1 138 ? 67.596 48.507 4.526 1.00 36.46 137 THR B O 1
ATOM 3172 N N . ALA B 1 139 ? 69.527 47.537 5.134 1.00 35.96 138 ALA B N 1
ATOM 3173 C CA . ALA B 1 139 ? 69.042 47.174 6.457 1.00 34.43 138 ALA B CA 1
ATOM 3174 C C . ALA B 1 139 ? 68.560 48.408 7.209 1.00 35.01 138 ALA B C 1
ATOM 3175 O O . ALA B 1 139 ? 67.477 48.403 7.804 1.00 34.80 138 ALA B O 1
ATOM 3177 N N . GLY B 1 140 ? 69.368 49.464 7.168 1.00 33.48 139 GLY B N 1
ATOM 3178 C CA . GLY B 1 140 ? 69.022 50.691 7.854 1.00 33.12 139 GLY B CA 1
ATOM 3179 C C . GLY B 1 140 ? 67.692 51.257 7.411 1.00 32.68 139 GLY B C 1
ATOM 3180 O O . GLY B 1 140 ? 66.969 51.859 8.198 1.00 33.29 139 GLY B O 1
ATOM 3181 N N . ALA B 1 141 ? 67.366 51.051 6.145 1.00 32.56 140 ALA B N 1
ATOM 3182 C CA . ALA B 1 141 ? 66.130 51.558 5.592 1.00 31.05 140 ALA B CA 1
ATOM 3183 C C . ALA B 1 141 ? 64.907 50.746 5.996 1.00 31.35 140 ALA B C 1
ATOM 3184 O O . ALA B 1 141 ? 63.796 51.225 5.843 1.00 29.83 140 ALA B O 1
ATOM 3186 N N . ILE B 1 142 ? 65.091 49.520 6.486 1.00 29.54 141 ILE B N 1
ATOM 3187 C CA . ILE B 1 142 ? 63.942 48.721 6.907 1.00 27.73 141 ILE B CA 1
ATOM 3188 C C . ILE B 1 142 ? 63.963 48.362 8.396 1.00 26.70 141 ILE B C 1
ATOM 3189 O O . ILE B 1 142 ? 63.114 47.615 8.868 1.00 25.17 141 ILE B O 1
ATOM 3202 N N . THR B 1 144 ? 64.165 49.388 12.703 1.00 27.57 143 THR B N 1
ATOM 3203 C CA . THR B 1 144 ? 63.565 50.359 13.601 1.00 27.01 143 THR B CA 1
ATOM 3204 C C . THR B 1 144 ? 64.373 50.342 14.889 1.00 28.16 143 THR B C 1
ATOM 3205 O O . THR B 1 144 ? 65.108 49.385 15.164 1.00 26.50 143 THR B O 1
ATOM 3209 N N . THR B 1 145 ? 64.244 51.411 15.663 1.00 27.59 144 THR B N 1
ATOM 3210 C CA . THR B 1 145 ? 65.009 51.591 16.888 1.00 27.42 144 THR B CA 1
ATOM 3211 C C . THR B 1 145 ? 64.434 51.100 18.214 1.00 27.96 144 THR B C 1
ATOM 3212 O O . THR B 1 145 ? 65.166 50.982 19.186 1.00 28.70 144 THR B O 1
ATOM 3216 N N . GLU B 1 146 ? 63.142 50.801 18.260 1.00 28.71 145 GLU B N 1
ATOM 3217 C CA . GLU B 1 146 ? 62.528 50.380 19.508 1.00 26.73 145 GLU B CA 1
ATOM 3218 C C . GLU B 1 146 ? 62.819 48.935 19.940 1.00 26.98 145 GLU B C 1
ATOM 3219 O O . GLU B 1 146 ? 61.900 48.122 20.068 1.00 25.66 145 GLU B O 1
ATOM 3225 N N . PHE B 1 147 ? 64.101 48.630 20.164 1.00 24.97 146 PHE B N 1
ATOM 3226 C CA . PHE B 1 147 ? 64.536 47.299 20.601 1.00 23.97 146 PHE B CA 1
ATOM 3227 C C . PHE B 1 147 ? 64.935 47.401 22.058 1.00 24.21 146 PHE B C 1
ATOM 3228 O O . PHE B 1 147 ? 65.230 48.487 22.543 1.00 23.14 146 PHE B O 1
ATOM 3236 N N . VAL B 1 148 ? 64.960 46.269 22.748 1.00 24.35 147 VAL B N 1
ATOM 3237 C CA . VAL B 1 148 ? 65.335 46.244 24.152 1.00 24.63 147 VAL B CA 1
ATOM 3238 C C . VAL B 1 148 ? 66.761 45.721 24.322 1.00 25.77 147 VAL B C 1
ATOM 3239 O O . VAL B 1 148 ? 67.115 44.653 23.817 1.00 23.71 147 VAL B O 1
ATOM 3243 N N . SER B 1 149 ? 67.578 46.485 25.031 1.00 26.39 148 SER B N 1
ATOM 3244 C CA . SER B 1 149 ? 68.949 46.085 25.288 1.00 28.63 148 SER B CA 1
ATOM 3245 C C . SER B 1 149 ? 69.226 46.163 26.783 1.00 28.94 148 SER B C 1
ATOM 3246 O O . SER B 1 149 ? 68.648 46.986 27.484 1.00 28.66 148 SER B O 1
ATOM 3249 N N . ILE B 1 150 ? 70.098 45.284 27.260 1.00 30.27 149 ILE B N 1
ATOM 3250 C CA . ILE B 1 150 ? 70.474 45.230 28.664 1.00 32.81 149 ILE B CA 1
ATOM 3251 C C . ILE B 1 150 ? 71.972 44.955 28.748 1.00 33.68 149 ILE B C 1
ATOM 3252 O O . ILE B 1 150 ? 72.629 44.760 27.726 1.00 33.35 149 ILE B O 1
ATOM 3257 N N . VAL B 1 151 ? 72.507 44.949 29.964 1.00 35.31 150 VAL B N 1
ATOM 3258 C CA . VAL B 1 151 ? 73.921 44.668 30.177 1.00 36.73 150 VAL B CA 1
ATOM 3259 C C . VAL B 1 151 ? 74.048 43.266 30.758 1.00 37.06 150 VAL B C 1
ATOM 3260 O O . VAL B 1 151 ? 73.138 42.783 31.430 1.00 37.72 150 VAL B O 1
ATOM 3264 N N . ALA B 1 152 ? 75.180 42.623 30.501 1.00 35.89 151 ALA B N 1
ATOM 3265 C CA . ALA B 1 152 ? 75.415 41.262 30.947 1.00 37.72 151 ALA B CA 1
ATOM 3266 C C . ALA B 1 152 ? 75.451 40.996 32.452 1.00 39.50 151 ALA B C 1
ATOM 3267 O O . ALA B 1 152 ? 75.044 39.922 32.900 1.00 37.89 151 ALA B O 1
ATOM 3269 N N . ASN B 1 153 ? 75.926 41.958 33.233 1.00 41.76 152 ASN B N 1
ATOM 3270 C CA . ASN B 1 153 ? 76.045 41.746 34.669 1.00 43.64 152 ASN B CA 1
ATOM 3271 C C . ASN B 1 153 ? 74.875 42.209 35.521 1.00 44.03 152 ASN B C 1
ATOM 3272 O O . ASN B 1 153 ? 74.956 43.210 36.238 1.00 44.74 152 ASN B O 1
ATOM 3277 N N . GLN B 1 154 ? 73.782 41.460 35.433 1.00 42.20 153 GLN B N 1
ATOM 3278 C CA . GLN B 1 154 ? 72.584 41.748 36.198 1.00 39.49 153 GLN B CA 1
ATOM 3279 C C . GLN B 1 154 ? 71.781 40.461 36.291 1.00 39.19 153 GLN B C 1
ATOM 3280 O O . GLN B 1 154 ? 72.039 39.496 35.563 1.00 39.06 153 GLN B O 1
ATOM 3286 N N . THR B 1 155 ? 70.820 40.435 37.202 1.00 36.98 154 THR B N 1
ATOM 3287 C CA . THR B 1 155 ? 70.016 39.243 37.381 1.00 37.00 154 THR B CA 1
ATOM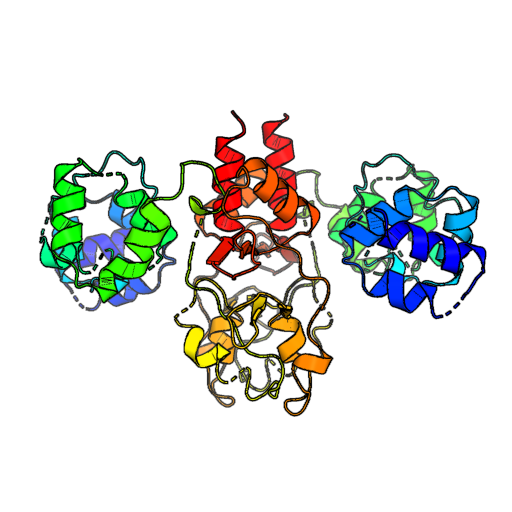 3288 C C . THR B 1 155 ? 68.882 39.187 36.371 1.00 36.60 154 THR B C 1
ATOM 3289 O O . THR B 1 155 ? 68.563 40.173 35.702 1.00 36.34 154 THR B O 1
ATOM 3293 N N . VAL B 1 156 ? 68.285 38.011 36.264 1.00 35.63 155 VAL B N 1
ATOM 3294 C CA . VAL B 1 156 ? 67.162 37.823 35.381 1.00 33.17 155 VAL B CA 1
ATOM 3295 C C . VAL B 1 156 ? 66.093 38.768 35.916 1.00 34.06 155 VAL B C 1
ATOM 3296 O O . VAL B 1 156 ? 65.472 39.514 35.162 1.00 32.86 155 VAL B O 1
ATOM 3300 N N . ARG B 1 157 ? 65.905 38.756 37.233 1.00 35.51 156 ARG B N 1
ATOM 3301 C CA . ARG B 1 157 ? 64.926 39.630 37.867 1.00 36.40 156 ARG B CA 1
ATOM 3302 C C . ARG B 1 157 ? 65.116 41.069 37.403 1.00 35.91 156 ARG B C 1
ATOM 3303 O O . ARG B 1 157 ? 64.138 41.756 37.107 1.00 36.92 156 ARG B O 1
ATOM 3311 N N . SER B 1 158 ? 66.371 41.524 37.339 1.00 35.78 157 SER B N 1
ATOM 3312 C CA . SER B 1 158 ? 66.675 42.882 36.878 1.00 34.68 157 SER B CA 1
ATOM 3313 C C . SER B 1 158 ? 66.231 43.035 35.428 1.00 34.22 157 SER B C 1
ATOM 3314 O O . SER B 1 158 ? 65.631 44.044 35.049 1.00 33.05 157 SER B O 1
ATOM 3317 N N . ALA B 1 159 ? 66.545 42.031 34.616 1.00 34.82 158 ALA B N 1
ATOM 3318 C CA . ALA B 1 159 ? 66.175 42.041 33.205 1.00 34.96 158 ALA B CA 1
ATOM 3319 C C . ALA B 1 159 ? 64.655 42.108 33.055 1.00 36.75 158 ALA B C 1
ATOM 3320 O O . ALA B 1 159 ? 64.128 42.938 32.313 1.00 36.02 158 ALA B O 1
ATOM 3330 N N . TYR B 1 161 ? 62.495 43.211 35.053 1.00 40.42 160 TYR B N 1
ATOM 3331 C CA . TYR B 1 161 ? 62.038 44.529 35.456 1.00 41.14 160 TYR B CA 1
ATOM 3332 C C . TYR B 1 161 ? 62.084 45.472 34.247 1.00 40.90 160 TYR B C 1
ATOM 3333 O O . TYR B 1 161 ? 61.116 46.172 33.955 1.00 41.61 160 TYR B O 1
ATOM 3342 N N . VAL B 1 162 ? 63.208 45.477 33.539 1.00 40.63 161 VAL B N 1
ATOM 3343 C CA . VAL B 1 162 ? 63.369 46.325 32.362 1.00 41.06 161 VAL B CA 1
ATOM 3344 C C . VAL B 1 162 ? 62.364 45.963 31.273 1.00 40.44 161 VAL B C 1
ATOM 3345 O O . VAL B 1 162 ? 61.781 46.841 30.637 1.00 39.67 161 VAL B O 1
ATOM 3349 N N . LEU B 1 163 ? 62.177 44.664 31.066 1.00 39.11 162 LEU B N 1
ATOM 3350 C CA . LEU B 1 163 ? 61.255 44.159 30.058 1.00 40.06 162 LEU B CA 1
ATOM 3351 C C . LEU B 1 163 ? 59.838 44.662 30.250 1.00 39.98 162 LEU B C 1
ATOM 3352 O O . LEU B 1 163 ? 59.210 45.145 29.308 1.00 38.93 162 LEU B O 1
ATOM 3357 N N . LYS B 1 164 ? 59.334 44.551 31.472 1.00 39.50 163 LYS B N 1
ATOM 3358 C CA . LYS B 1 164 ? 57.982 45.001 31.767 1.00 40.91 163 LYS B CA 1
ATOM 3359 C C . LYS B 1 164 ? 57.801 46.481 31.447 1.00 41.13 163 LYS B C 1
ATOM 3360 O O . LYS B 1 164 ? 56.782 46.879 30.881 1.00 41.06 163 LYS B O 1
ATOM 3366 N N . ASN B 1 165 ? 58.795 47.288 31.810 1.00 42.12 164 ASN B N 1
ATOM 3367 C CA . ASN B 1 165 ? 58.765 48.728 31.557 1.00 43.07 164 ASN B CA 1
ATOM 3368 C C . ASN B 1 165 ? 58.791 49.075 30.062 1.00 43.04 164 ASN B C 1
ATOM 3369 O O . ASN B 1 165 ? 58.269 50.115 29.653 1.00 42.64 164 ASN B O 1
ATOM 3374 N N . GLN B 1 166 ? 59.396 48.205 29.254 1.00 42.21 165 GLN B N 1
ATOM 3375 C CA . GLN B 1 166 ? 59.501 48.421 27.810 1.00 41.68 165 GLN B CA 1
ATOM 3376 C C . GLN B 1 166 ? 58.376 47.808 26.992 1.00 41.67 165 GLN B C 1
ATOM 3377 O O . GLN B 1 166 ? 58.193 48.162 25.834 1.00 42.04 165 GLN B O 1
ATOM 3383 N N . ALA B 1 167 ? 57.636 46.878 27.583 1.00 43.10 166 ALA B N 1
ATOM 3384 C CA . ALA B 1 167 ? 56.541 46.207 26.888 1.00 44.10 166 ALA B CA 1
ATOM 3385 C C . ALA B 1 167 ? 55.712 47.149 26.021 1.00 46.42 166 ALA B C 1
ATOM 3386 O O . ALA B 1 167 ? 55.566 46.936 24.818 1.00 46.50 166 ALA B O 1
ATOM 3388 N N . ASP B 1 168 ? 55.181 48.195 26.646 1.00 48.24 167 ASP B N 1
ATOM 3389 C CA . ASP B 1 168 ? 54.344 49.181 25.973 1.00 50.01 167 ASP B CA 1
ATOM 3390 C C . ASP B 1 168 ? 54.987 49.966 24.829 1.00 49.76 167 ASP B C 1
ATOM 3391 O O . ASP B 1 168 ? 54.298 50.351 23.878 1.00 49.04 167 ASP B O 1
ATOM 3404 N N . ALA B 1 170 ? 58.511 49.189 23.248 1.00 39.33 169 ALA B N 1
ATOM 3405 C CA . ALA B 1 170 ? 59.353 48.445 22.318 1.00 34.57 169 ALA B CA 1
ATOM 3406 C C . ALA B 1 170 ? 58.629 47.815 21.128 1.00 32.38 169 ALA B C 1
ATOM 3407 O O . ALA B 1 170 ? 57.433 47.527 21.181 1.00 32.36 169 ALA B O 1
ATOM 3409 N N . GLU B 1 171 ? 59.384 47.618 20.049 1.00 31.07 170 GLU B N 1
ATOM 3410 C CA . GLU B 1 171 ? 58.888 46.991 18.820 1.00 28.66 170 GLU B CA 1
ATOM 3411 C C . GLU B 1 171 ? 58.580 45.546 19.205 1.00 26.94 170 GLU B C 1
ATOM 3412 O O . GLU B 1 171 ? 57.542 45.007 18.845 1.00 27.65 170 GLU B O 1
ATOM 3418 N N . THR B 1 172 ? 59.487 44.940 19.965 1.00 25.65 171 THR B N 1
ATOM 3419 C CA . THR B 1 172 ? 59.338 43.561 20.430 1.00 23.49 171 THR B CA 1
ATOM 3420 C C . THR B 1 172 ? 60.193 43.340 21.676 1.00 23.62 171 THR B C 1
ATOM 3421 O O . THR B 1 172 ? 61.244 43.956 21.820 1.00 24.23 171 THR B O 1
ATOM 3425 N N . ILE B 1 173 ? 59.731 42.488 22.591 1.00 25.13 172 ILE B N 1
ATOM 3426 C CA . ILE B 1 173 ? 60.506 42.181 23.794 1.00 23.17 172 ILE B CA 1
ATOM 3427 C C . ILE B 1 173 ? 60.844 40.705 23.809 1.00 22.38 172 ILE B C 1
ATOM 3428 O O . ILE B 1 173 ? 61.346 40.194 24.805 1.00 23.02 172 ILE B O 1
ATOM 3433 N N . TYR B 1 174 ? 60.583 40.018 22.702 1.00 20.09 173 TYR B N 1
ATOM 3434 C CA . TYR B 1 174 ? 60.856 38.590 22.649 1.00 20.53 173 TYR B CA 1
ATOM 3435 C C . TYR B 1 174 ? 62.322 38.214 22.463 1.00 21.74 173 TYR B C 1
ATOM 3436 O O . TYR B 1 174 ? 62.733 37.088 22.765 1.00 21.42 173 TYR B O 1
ATOM 3445 N N . TYR B 1 175 ? 63.111 39.152 21.955 1.00 24.70 174 TYR B N 1
ATOM 3446 C CA . TYR B 1 175 ? 64.547 38.943 21.841 1.00 26.23 174 TYR B CA 1
ATOM 3447 C C . TYR B 1 175 ? 65.089 40.158 22.582 1.00 28.96 174 TYR B C 1
ATOM 3448 O O . TYR B 1 175 ? 64.668 41.291 22.319 1.00 26.54 174 TYR B O 1
ATOM 3457 N N . VAL B 1 176 ? 65.981 39.919 23.538 1.00 29.07 175 VAL B N 1
ATOM 3458 C CA . VAL B 1 176 ? 66.571 40.999 24.310 1.00 28.70 175 VAL B CA 1
ATOM 3459 C C . VAL B 1 176 ? 68.056 41.020 23.983 1.00 28.94 175 VAL B C 1
ATOM 3460 O O . VAL B 1 176 ? 68.754 40.027 24.172 1.00 28.90 175 VAL B O 1
ATOM 3464 N N . TYR B 1 177 ? 68.543 42.152 23.498 1.00 26.93 176 TYR B N 1
ATOM 3465 C CA . TYR B 1 177 ? 69.945 42.244 23.137 1.00 28.39 176 TYR B CA 1
ATOM 3466 C C . TYR B 1 177 ? 70.847 42.728 24.276 1.00 28.14 176 TYR B C 1
ATOM 3467 O O . TYR B 1 177 ? 70.477 43.607 25.057 1.00 29.63 176 TYR B O 1
ATOM 3476 N N . VAL B 1 178 ? 72.024 42.123 24.384 1.00 27.71 177 VAL B N 1
ATOM 3477 C CA . VAL B 1 178 ? 72.964 42.504 25.427 1.00 27.81 177 VAL B CA 1
ATOM 3478 C C . VAL B 1 178 ? 74.051 43.358 24.809 1.00 27.81 177 VAL B C 1
ATOM 3479 O O . VAL B 1 178 ? 74.718 42.924 23.878 1.00 30.75 177 VAL B O 1
ATOM 3483 N N . VAL B 1 179 ? 74.210 44.579 25.310 1.00 29.15 178 VAL B N 1
ATOM 3484 C CA . VAL B 1 179 ? 75.233 45.498 24.811 1.00 28.44 178 VAL B CA 1
ATOM 3485 C C . VAL B 1 179 ? 76.202 45.842 25.936 1.00 32.56 178 VAL B C 1
ATOM 3486 O O . VAL B 1 179 ? 75.863 45.702 27.114 1.00 33.13 178 VAL B O 1
ATOM 3490 N N . ASP B 1 180 ? 77.411 46.278 25.596 1.00 33.29 179 ASP B N 1
ATOM 3491 C CA . ASP B 1 180 ? 78.333 46.652 26.653 1.00 36.00 179 ASP B CA 1
ATOM 3492 C C . ASP B 1 180 ? 78.146 48.122 26.959 1.00 37.42 179 ASP B C 1
ATOM 3493 O O . ASP B 1 180 ? 77.231 48.773 26.445 1.00 36.62 179 ASP B O 1
ATOM 3498 N N . GLN B 1 181 ? 79.026 48.631 27.806 1.00 40.66 180 GLN B N 1
ATOM 3499 C CA . GLN B 1 181 ? 79.013 50.017 28.243 1.00 42.70 180 GLN B CA 1
ATOM 3500 C C . GLN B 1 181 ? 79.036 50.990 27.059 1.00 43.78 180 GLN B C 1
ATOM 3501 O O . GLN B 1 181 ? 78.420 52.059 27.106 1.00 44.00 180 GLN B O 1
ATOM 3507 N N . GLU B 1 182 ? 79.719 50.602 25.986 1.00 44.47 181 GLU B N 1
ATOM 3508 C CA . GLU B 1 182 ? 79.824 51.443 24.795 1.00 46.87 181 GLU B CA 1
ATOM 3509 C C . GLU B 1 182 ? 78.737 51.166 23.757 1.00 46.03 181 GLU B C 1
ATOM 3510 O O . GLU B 1 182 ? 78.769 51.709 22.654 1.00 44.88 181 GLU B O 1
ATOM 3516 N N . ASN B 1 183 ? 77.782 50.315 24.117 1.00 45.13 182 ASN B N 1
ATOM 3517 C CA . ASN B 1 183 ? 76.675 49.958 23.242 1.00 42.27 182 ASN B CA 1
ATOM 3518 C C . ASN B 1 183 ? 77.071 49.011 22.115 1.00 40.99 182 ASN B C 1
ATOM 3519 O O . ASN B 1 183 ? 76.479 49.021 21.030 1.00 38.74 182 ASN B O 1
ATOM 3524 N N . HIS B 1 184 ? 78.086 48.197 22.382 1.00 40.20 183 HIS B N 1
ATOM 3525 C CA . HIS B 1 184 ? 78.558 47.198 21.427 1.00 39.40 183 HIS B CA 1
ATOM 3526 C C . HIS B 1 184 ? 77.685 45.965 21.618 1.00 38.14 183 HIS B C 1
ATOM 3527 O O . HIS B 1 184 ? 77.473 45.533 22.751 1.00 37.00 183 HIS B O 1
ATOM 3534 N N . LEU B 1 185 ? 77.187 45.395 20.522 1.00 34.83 184 LEU B N 1
ATOM 3535 C CA . LEU B 1 185 ? 76.362 44.195 20.603 1.00 30.74 184 LEU B CA 1
ATOM 3536 C C . LEU B 1 185 ? 77.241 43.013 21.005 1.00 30.62 184 LEU B C 1
ATOM 3537 O O . LEU B 1 185 ? 78.083 42.556 20.226 1.00 28.86 184 LEU B O 1
ATOM 3542 N N . VAL B 1 186 ? 77.048 42.514 22.221 1.00 28.84 185 VAL B N 1
ATOM 3543 C CA . VAL B 1 186 ? 77.856 41.398 22.703 1.00 28.01 185 VAL B CA 1
ATOM 3544 C C . VAL B 1 186 ? 77.095 40.090 22.888 1.00 27.99 185 VAL B C 1
ATOM 3545 O O . VAL B 1 186 ? 77.702 39.028 23.028 1.00 30.60 185 VAL B O 1
ATOM 3549 N N . GLY B 1 187 ? 75.773 40.150 22.881 1.00 26.36 186 GLY B N 1
ATOM 3550 C CA . GLY B 1 187 ? 75.018 38.925 23.061 1.00 27.27 186 GLY B CA 1
ATOM 3551 C C . GLY B 1 187 ? 73.519 39.064 22.886 1.00 26.93 186 GLY B C 1
ATOM 3552 O O . GLY B 1 187 ? 73.016 40.128 22.535 1.00 25.42 186 GLY B O 1
ATOM 3553 N N . VAL B 1 188 ? 72.798 37.982 23.152 1.00 27.49 187 VAL B N 1
ATOM 3554 C CA . VAL B 1 188 ? 71.357 37.999 23.001 1.00 28.56 187 VAL B CA 1
ATOM 3555 C C . VAL B 1 188 ? 70.710 36.906 23.824 1.00 28.29 187 VAL B C 1
ATOM 3556 O O . VAL B 1 188 ? 71.323 35.877 24.096 1.00 28.30 187 VAL B O 1
ATOM 3560 N N . ILE B 1 189 ? 69.466 37.135 24.221 1.00 27.72 188 ILE B N 1
ATOM 3561 C CA . ILE B 1 189 ? 68.723 36.149 24.994 1.00 27.84 188 ILE B CA 1
ATOM 3562 C C . ILE B 1 189 ? 67.241 36.361 24.696 1.00 27.12 188 ILE B C 1
ATOM 3563 O O . ILE B 1 189 ? 66.794 37.495 24.569 1.00 27.05 188 ILE B O 1
ATOM 3568 N N . SER B 1 190 ? 66.494 35.273 24.534 1.00 26.95 189 SER B N 1
ATOM 3569 C CA . SER B 1 190 ? 65.070 35.385 24.235 1.00 28.05 189 SER B CA 1
ATOM 3570 C C . SER B 1 190 ? 64.279 35.461 25.530 1.00 30.43 189 SER B C 1
ATOM 3571 O O . SER B 1 190 ? 64.714 34.925 26.555 1.00 31.61 189 SER B O 1
ATOM 3574 N N . LEU B 1 191 ? 63.128 36.132 25.490 1.00 28.68 190 LEU B N 1
ATOM 3575 C CA . LEU B 1 191 ? 62.289 36.247 26.678 1.00 29.64 190 LEU B CA 1
ATOM 3576 C C . LEU B 1 191 ? 61.968 34.839 27.162 1.00 33.28 190 LEU B C 1
ATOM 3577 O O . LEU B 1 191 ? 61.802 34.601 28.365 1.00 33.14 190 LEU B O 1
ATOM 3582 N N . ARG B 1 192 ? 61.898 33.903 26.221 1.00 33.31 191 ARG B N 1
ATOM 3583 C CA . ARG B 1 192 ? 61.605 32.525 26.575 1.00 37.05 191 ARG B CA 1
ATOM 3584 C C . ARG B 1 192 ? 62.667 31.933 27.508 1.00 37.63 191 ARG B C 1
ATOM 3585 O O . ARG B 1 192 ? 62.339 31.197 28.431 1.00 38.34 191 ARG B O 1
ATOM 3593 N N . ASP B 1 193 ? 63.935 32.249 27.268 1.00 38.69 192 ASP B N 1
ATOM 3594 C CA . ASP B 1 193 ? 64.999 31.738 28.124 1.00 38.89 192 ASP B CA 1
ATOM 3595 C C . ASP B 1 193 ? 64.971 32.457 29.473 1.00 38.18 192 ASP B C 1
ATOM 3596 O O . ASP B 1 193 ? 65.294 31.871 30.507 1.00 37.26 192 ASP B O 1
ATOM 3601 N N . LEU B 1 194 ? 64.591 33.732 29.461 1.00 37.40 193 LEU B N 1
ATOM 3602 C CA . LEU B 1 194 ? 64.511 34.492 30.698 1.00 34.74 193 LEU B CA 1
ATOM 3603 C C . LEU B 1 194 ? 63.475 33.861 31.613 1.00 35.68 193 LEU B C 1
ATOM 3604 O O . LEU B 1 194 ? 63.762 33.553 32.768 1.00 34.94 193 LEU B O 1
ATOM 3609 N N . ILE B 1 195 ? 62.270 33.675 31.080 1.00 34.71 194 ILE B N 1
ATOM 3610 C CA . ILE B 1 195 ? 61.158 33.109 31.828 1.00 35.94 194 ILE B CA 1
ATOM 3611 C C . ILE B 1 195 ? 61.422 31.773 32.533 1.00 35.97 194 ILE B C 1
ATOM 3612 O O . ILE B 1 195 ? 60.877 31.532 33.611 1.00 37.85 194 ILE B O 1
ATOM 3617 N N . VAL B 1 196 ? 62.253 30.915 31.948 1.00 35.64 195 VAL B N 1
ATOM 3618 C CA . VAL B 1 196 ? 62.518 29.608 32.547 1.00 36.50 195 VAL B CA 1
ATOM 3619 C C . VAL B 1 196 ? 63.770 29.537 33.420 1.00 38.65 195 VAL B C 1
ATOM 3620 O O . VAL B 1 196 ? 64.155 28.462 33.884 1.00 39.32 195 VAL B O 1
ATOM 3624 N N . ASN B 1 197 ? 64.408 30.679 33.636 1.00 39.85 196 ASN B N 1
ATOM 3625 C CA . ASN B 1 197 ? 65.599 30.735 34.470 1.00 40.50 196 ASN B CA 1
ATOM 3626 C C . ASN B 1 197 ? 65.246 31.344 35.821 1.00 41.78 196 ASN B C 1
ATOM 3627 O O . ASN B 1 197 ? 64.272 32.097 35.942 1.00 40.46 196 ASN B O 1
ATOM 3632 N N . ASP B 1 198 ? 66.030 31.011 36.839 1.00 43.76 197 ASP B N 1
ATOM 3633 C CA . ASP B 1 198 ? 65.784 31.548 38.167 1.00 47.71 197 ASP B CA 1
ATOM 3634 C C . ASP B 1 198 ? 66.082 33.042 38.211 1.00 48.40 197 ASP B C 1
ATOM 3635 O O . ASP B 1 198 ? 67.027 33.514 37.584 1.00 48.41 197 ASP B O 1
ATOM 3640 N N . ASP B 1 199 ? 65.262 33.777 38.954 1.00 49.59 198 ASP B N 1
ATOM 3641 C CA . ASP B 1 199 ? 65.406 35.224 39.083 1.00 51.32 198 ASP B CA 1
ATOM 3642 C C . ASP B 1 199 ? 66.795 35.659 39.567 1.00 50.62 198 ASP B C 1
ATOM 3643 O O . ASP B 1 199 ? 67.175 36.817 39.401 1.00 50.48 198 ASP B O 1
ATOM 3648 N N . ASP B 1 200 ? 67.541 34.734 40.166 1.00 48.91 199 ASP B N 1
ATOM 3649 C CA . ASP B 1 200 ? 68.878 35.027 40.676 1.00 46.94 199 ASP B CA 1
ATOM 3650 C C . ASP B 1 200 ? 69.955 34.866 39.618 1.00 43.98 199 ASP B C 1
ATOM 3651 O O . ASP B 1 200 ? 70.980 35.538 39.651 1.00 42.46 199 ASP B O 1
ATOM 3656 N N . THR B 1 201 ? 69.717 33.952 38.689 1.00 42.45 200 THR B N 1
ATOM 3657 C CA . THR B 1 201 ? 70.655 33.675 37.616 1.00 40.41 200 THR B CA 1
ATOM 3658 C C . THR B 1 201 ? 71.160 34.972 36.980 1.00 38.72 200 THR B C 1
ATOM 3659 O O . THR B 1 201 ? 70.399 35.920 36.767 1.00 36.12 200 THR B O 1
ATOM 3663 N N . LEU B 1 202 ? 72.450 35.004 36.673 1.00 37.00 201 LEU B N 1
ATOM 3664 C CA . LEU B 1 202 ? 73.049 36.183 36.062 1.00 37.56 201 LEU B CA 1
ATOM 3665 C C . LEU B 1 202 ? 72.902 36.128 34.548 1.00 37.07 201 LEU B C 1
ATOM 3666 O O . LEU B 1 202 ? 73.120 35.084 33.932 1.00 37.37 201 LEU B O 1
ATOM 3671 N N . ILE B 1 203 ? 72.526 37.256 33.953 1.00 36.21 202 ILE B N 1
ATOM 3672 C CA . ILE B 1 203 ? 72.341 37.320 32.512 1.00 36.01 202 ILE B CA 1
ATOM 3673 C C . ILE B 1 203 ? 73.558 36.765 31.771 1.00 35.79 202 ILE B C 1
ATOM 3674 O O . ILE B 1 203 ? 73.412 35.978 30.839 1.00 32.55 202 ILE B O 1
ATOM 3679 N N . ALA B 1 204 ? 74.754 37.145 32.218 1.00 37.40 203 ALA B N 1
ATOM 3680 C CA . ALA B 1 204 ? 75.998 36.697 31.593 1.00 38.28 203 ALA B CA 1
ATOM 3681 C C . ALA B 1 204 ? 76.190 35.188 31.566 1.00 40.06 203 ALA B C 1
ATOM 3682 O O . ALA B 1 204 ? 77.004 34.682 30.799 1.00 41.86 203 ALA B O 1
ATOM 3684 N N . ASP B 1 205 ? 75.449 34.466 32.396 1.00 41.72 204 ASP B N 1
ATOM 3685 C CA . ASP B 1 205 ? 75.587 33.015 32.448 1.00 43.43 204 ASP B CA 1
ATOM 3686 C C . ASP B 1 205 ? 74.630 32.278 31.520 1.00 43.80 204 ASP B C 1
ATOM 3687 O O . ASP B 1 205 ? 74.835 31.103 31.220 1.00 43.73 204 ASP B O 1
ATOM 3692 N N . ILE B 1 206 ? 73.591 32.964 31.058 1.00 43.21 205 ILE B N 1
ATOM 3693 C CA . ILE B 1 206 ? 72.618 32.323 30.189 1.00 43.60 205 ILE B CA 1
ATOM 3694 C C . ILE B 1 206 ? 72.462 32.976 28.824 1.00 43.70 205 ILE B C 1
ATOM 3695 O O . ILE B 1 206 ? 71.746 32.456 27.970 1.00 44.54 205 ILE B O 1
ATOM 3700 N N . LEU B 1 207 ? 73.131 34.106 28.615 1.00 43.29 206 LEU B N 1
ATOM 3701 C CA . LEU B 1 207 ? 73.056 34.812 27.331 1.00 43.66 206 LEU B CA 1
ATOM 3702 C C . LEU B 1 207 ? 73.759 34.020 26.234 1.00 43.18 206 LEU B C 1
ATOM 3703 O O . LEU B 1 207 ? 74.668 33.242 26.513 1.00 40.83 206 LEU B O 1
ATOM 3708 N N . ASN B 1 208 ? 73.338 34.217 24.985 1.00 45.71 207 ASN B N 1
ATOM 3709 C CA . ASN B 1 208 ? 73.971 33.515 23.869 1.00 46.19 207 ASN B CA 1
ATOM 3710 C C . ASN B 1 208 ? 75.081 34.378 23.298 1.00 47.18 207 ASN B C 1
ATOM 3711 O O . ASN B 1 208 ? 74.854 35.512 22.868 1.00 44.61 207 ASN B O 1
ATOM 3716 N N . GLU B 1 209 ? 76.282 33.812 23.288 1.00 49.12 208 GLU B N 1
ATOM 3717 C CA . GLU B 1 209 ? 77.474 34.493 22.803 1.00 51.80 208 GLU B CA 1
ATOM 3718 C C . GLU B 1 209 ? 77.508 34.627 21.282 1.00 51.99 208 GLU B C 1
ATOM 3719 O O . GLU B 1 209 ? 77.909 35.668 20.751 1.00 52.32 208 GLU B O 1
ATOM 3725 N N . ARG B 1 210 ? 77.095 33.569 20.588 1.00 51.54 209 ARG B N 1
ATOM 3726 C CA . ARG B 1 210 ? 77.072 33.559 19.128 1.00 50.84 209 ARG B CA 1
ATOM 3727 C C . ARG B 1 210 ? 75.871 34.358 18.629 1.00 49.01 209 ARG B C 1
ATOM 3728 O O . ARG B 1 210 ? 74.861 33.783 18.221 1.00 50.44 209 ARG B O 1
ATOM 3736 N N . VAL B 1 211 ? 75.971 35.683 18.657 1.00 45.99 210 VAL B N 1
ATOM 3737 C CA . VAL B 1 211 ? 74.855 36.506 18.211 1.00 43.02 210 VAL B CA 1
ATOM 3738 C C . VAL B 1 211 ? 74.926 36.814 16.727 1.00 39.47 210 VAL B C 1
ATOM 3739 O O . VAL B 1 211 ? 75.931 37.312 16.232 1.00 40.07 210 VAL B O 1
ATOM 3743 N N . ILE B 1 212 ? 73.848 36.503 16.018 1.00 37.16 211 ILE B N 1
ATOM 3744 C CA . ILE B 1 212 ? 73.776 36.757 14.583 1.00 32.51 211 ILE B CA 1
ATOM 3745 C C . ILE B 1 212 ? 73.281 38.181 14.356 1.00 31.24 211 ILE B C 1
ATOM 3746 O O . ILE B 1 212 ? 72.308 38.604 14.980 1.00 30.65 211 ILE B O 1
ATOM 3751 N N . SER B 1 213 ? 73.954 38.916 13.473 1.00 29.30 212 SER B N 1
ATOM 3752 C CA . SER B 1 213 ? 73.570 40.289 13.162 1.00 29.01 212 SER B CA 1
ATOM 3753 C C . SER B 1 213 ? 73.844 40.589 11.694 1.00 28.02 212 SER B C 1
ATOM 3754 O O . SER B 1 213 ? 74.434 39.781 10.989 1.00 28.37 212 SER B O 1
ATOM 3757 N N . VAL B 1 214 ? 73.400 41.751 11.236 1.00 27.71 213 VAL B N 1
ATOM 3758 C CA . VAL B 1 214 ? 73.637 42.167 9.860 1.00 28.35 213 VAL B CA 1
ATOM 3759 C C . VAL B 1 214 ? 74.159 43.596 9.935 1.00 28.76 213 VAL B C 1
ATOM 3760 O O . VAL B 1 214 ? 74.097 44.214 10.999 1.00 30.24 213 VAL B O 1
ATOM 3764 N N . HIS B 1 215 ? 74.678 44.124 8.832 1.00 29.92 214 HIS B N 1
ATOM 3765 C CA . HIS B 1 215 ? 75.218 45.490 8.842 1.00 32.72 214 HIS B CA 1
ATOM 3766 C C . HIS B 1 215 ? 74.207 46.489 8.297 1.00 31.26 214 HIS B C 1
ATOM 3767 O O . HIS B 1 215 ? 73.386 46.140 7.449 1.00 32.04 214 HIS B O 1
ATOM 3774 N N . VAL B 1 216 ? 74.270 47.730 8.771 1.00 28.89 215 VAL B N 1
ATOM 3775 C CA . VAL B 1 216 ? 73.323 48.748 8.324 1.00 29.62 215 VAL B CA 1
ATOM 3776 C C . VAL B 1 216 ? 73.201 48.862 6.809 1.00 30.40 215 VAL B C 1
ATOM 3777 O O . VAL B 1 216 ? 72.113 49.120 6.290 1.00 28.17 215 VAL B O 1
ATOM 3781 N N . GLY B 1 217 ? 74.320 48.669 6.108 1.00 30.66 216 GLY B N 1
ATOM 3782 C CA . GLY B 1 217 ? 74.325 48.776 4.660 1.00 30.87 216 GLY B CA 1
ATOM 3783 C C . GLY B 1 217 ? 73.993 47.520 3.873 1.00 31.73 216 GLY B C 1
ATOM 3784 O O . GLY B 1 217 ? 73.954 47.565 2.641 1.00 32.40 216 GLY B O 1
ATOM 3785 N N . ASP B 1 218 ? 73.754 46.400 4.551 1.00 31.21 217 ASP B N 1
ATOM 3786 C CA . ASP B 1 218 ? 73.433 45.168 3.838 1.00 30.01 217 ASP B CA 1
ATOM 3787 C C . ASP B 1 218 ? 72.172 45.282 3.000 1.00 29.58 217 ASP B C 1
ATOM 3788 O O . ASP B 1 218 ? 71.267 46.048 3.319 1.00 30.68 217 ASP B O 1
ATOM 3793 N N . ASP B 1 219 ? 72.110 44.507 1.925 1.00 29.49 218 ASP B N 1
ATOM 3794 C CA . ASP B 1 219 ? 70.943 44.525 1.054 1.00 29.56 218 ASP B CA 1
ATOM 3795 C C . ASP B 1 219 ? 69.786 43.806 1.739 1.00 29.13 218 ASP B C 1
ATOM 3796 O O . ASP B 1 219 ? 69.976 42.744 2.310 1.00 26.79 218 ASP B O 1
ATOM 3801 N N . GLN B 1 220 ? 68.588 44.375 1.672 1.00 28.54 219 GLN B N 1
ATOM 3802 C CA . GLN B 1 220 ? 67.440 43.751 2.323 1.00 29.75 219 GLN B CA 1
ATOM 3803 C C . GLN B 1 220 ? 67.283 42.269 1.976 1.00 28.90 219 GLN B C 1
ATOM 3804 O O . GLN B 1 220 ? 66.897 41.461 2.822 1.00 31.04 219 GLN B O 1
ATOM 3810 N N . GLU B 1 221 ? 67.600 41.916 0.737 1.00 29.61 220 GLU B N 1
ATOM 3811 C CA . GLU B 1 221 ? 67.497 40.538 0.257 1.00 28.73 220 GLU B CA 1
ATOM 3812 C C . GLU B 1 221 ? 68.344 39.584 1.108 1.00 26.80 220 GLU B C 1
ATOM 3813 O O . GLU B 1 221 ? 67.938 38.453 1.412 1.00 24.71 220 GLU B O 1
ATOM 3819 N N . ASP B 1 222 ? 69.536 40.039 1.470 1.00 25.00 221 ASP B N 1
ATOM 3820 C CA . ASP B 1 222 ? 70.430 39.237 2.287 1.00 26.94 221 ASP B CA 1
ATOM 3821 C C . ASP B 1 222 ? 69.880 39.167 3.717 1.00 25.54 221 ASP B C 1
ATOM 3822 O O . ASP B 1 222 ? 70.001 38.145 4.397 1.00 23.64 221 ASP B O 1
ATOM 3827 N N . VAL B 1 223 ? 69.267 40.259 4.165 1.00 23.05 222 VAL B N 1
ATOM 3828 C CA . VAL B 1 223 ? 68.685 40.291 5.499 1.00 23.16 222 VAL B CA 1
ATOM 3829 C C . VAL B 1 223 ? 67.519 39.314 5.511 1.00 23.14 222 VAL B C 1
ATOM 3830 O O . VAL B 1 223 ? 67.319 38.571 6.467 1.00 24.03 222 VAL B O 1
ATOM 3834 N N . ALA B 1 224 ? 66.764 39.307 4.420 1.00 23.50 223 ALA B N 1
ATOM 3835 C CA . ALA B 1 224 ? 65.617 38.417 4.295 1.00 23.02 223 ALA B CA 1
ATOM 3836 C C . ALA B 1 224 ? 66.086 36.969 4.358 1.00 23.14 223 ALA B C 1
ATOM 3837 O O . ALA B 1 224 ? 65.436 36.116 4.969 1.00 20.88 223 ALA B O 1
ATOM 3839 N N . GLN B 1 225 ? 67.216 36.692 3.715 1.00 22.82 224 GLN B N 1
ATOM 3840 C CA . GLN B 1 225 ? 67.749 35.334 3.713 1.00 25.15 224 GLN B CA 1
ATOM 3841 C C . GLN B 1 225 ? 68.140 34.874 5.123 1.00 24.20 224 GLN B C 1
ATOM 3842 O O . GLN B 1 225 ? 67.862 33.744 5.511 1.00 23.81 224 GLN B O 1
ATOM 3848 N N . THR B 1 226 ? 68.786 35.758 5.879 1.00 23.58 225 THR B N 1
ATOM 3849 C CA . THR B 1 226 ? 69.206 35.439 7.235 1.00 23.62 225 THR B CA 1
ATOM 3850 C C . THR B 1 226 ? 68.002 35.130 8.128 1.00 22.43 225 THR B C 1
ATOM 3851 O O . THR B 1 226 ? 68.025 34.186 8.894 1.00 23.35 225 THR B O 1
ATOM 3855 N N . ILE B 1 227 ? 66.944 35.922 8.014 1.00 22.48 226 ILE B N 1
ATOM 3856 C CA . ILE B 1 227 ? 65.760 35.715 8.833 1.00 23.09 226 ILE B CA 1
ATOM 3857 C C . ILE B 1 227 ? 65.071 34.404 8.436 1.00 22.27 226 ILE B C 1
ATOM 3858 O O . ILE B 1 227 ? 64.494 33.707 9.272 1.00 20.06 226 ILE B O 1
ATOM 3863 N N . ARG B 1 228 ? 65.139 34.090 7.148 1.00 21.03 227 ARG B N 1
ATOM 3864 C CA . ARG B 1 228 ? 64.560 32.879 6.585 1.00 22.26 227 ARG B CA 1
ATOM 3865 C C . ARG B 1 228 ? 65.308 31.641 7.110 1.00 22.99 227 ARG B C 1
ATOM 3866 O O . ARG B 1 228 ? 64.700 30.686 7.567 1.00 22.31 227 ARG B O 1
ATOM 3874 N N . ASP B 1 229 ? 66.633 31.661 7.077 1.00 23.66 228 ASP B N 1
ATOM 3875 C CA . ASP B 1 229 ? 67.401 30.510 7.549 1.00 26.07 228 ASP B CA 1
ATOM 3876 C C . ASP B 1 229 ? 67.374 30.261 9.058 1.00 26.88 228 ASP B C 1
ATOM 3877 O O . ASP B 1 229 ? 67.163 29.133 9.503 1.00 29.47 228 ASP B O 1
ATOM 3882 N N . TYR B 1 230 ? 67.576 31.309 9.845 1.00 27.42 229 TYR B N 1
ATOM 3883 C CA . TYR B 1 230 ? 67.599 31.165 11.302 1.00 28.22 229 TYR B CA 1
ATOM 3884 C C . TYR B 1 230 ? 66.238 31.219 11.976 1.00 27.24 229 TYR B C 1
ATOM 3885 O O . TYR B 1 230 ? 66.158 31.138 13.204 1.00 28.44 229 TYR B O 1
ATOM 3894 N N . ASP B 1 231 ? 65.179 31.353 11.178 1.00 23.84 230 ASP B N 1
ATOM 3895 C CA . ASP B 1 231 ? 63.814 31.448 11.701 1.00 22.55 230 ASP B CA 1
ATOM 3896 C C . ASP B 1 231 ? 63.694 32.494 12.820 1.00 22.92 230 ASP B C 1
ATOM 3897 O O . ASP B 1 231 ? 63.129 32.216 13.882 1.00 19.75 230 ASP B O 1
ATOM 3902 N N . PHE B 1 232 ? 64.221 33.695 12.572 1.00 20.74 231 PHE B N 1
ATOM 3903 C CA . PHE B 1 232 ? 64.189 34.761 13.568 1.00 22.15 231 PHE B CA 1
ATOM 3904 C C . PHE B 1 232 ? 62.945 35.626 13.491 1.00 22.57 231 PHE B C 1
ATOM 3905 O O . PHE B 1 232 ? 62.413 35.856 12.409 1.00 23.41 231 PHE B O 1
ATOM 3913 N N . LEU B 1 233 ? 62.508 36.124 14.646 1.00 22.76 232 LEU B N 1
ATOM 3914 C CA . LEU B 1 233 ? 61.362 37.014 14.722 1.00 22.89 232 LEU B CA 1
ATOM 3915 C C . LEU B 1 233 ? 61.918 38.385 14.422 1.00 23.11 232 LEU B C 1
ATOM 3916 O O . LEU B 1 233 ? 61.206 39.266 13.962 1.00 24.97 232 LEU B O 1
ATOM 3921 N N . ALA B 1 234 ? 63.205 38.558 14.708 1.00 22.41 233 ALA B N 1
ATOM 3922 C CA . ALA B 1 234 ? 63.890 39.823 14.470 1.00 21.25 233 ALA B CA 1
ATOM 3923 C C . ALA B 1 234 ? 65.392 39.589 14.387 1.00 20.33 233 ALA B C 1
ATOM 3924 O O . ALA B 1 234 ? 65.885 38.558 14.816 1.00 21.17 233 ALA B O 1
ATOM 3926 N N . VAL B 1 235 ? 66.108 40.558 13.831 1.00 22.70 234 VAL B N 1
ATOM 3927 C CA . VAL B 1 235 ? 67.551 40.473 13.715 1.00 24.04 234 VAL B CA 1
ATOM 3928 C C . VAL B 1 235 ? 68.152 41.856 13.987 1.00 24.21 234 VAL B C 1
ATOM 3929 O O . VAL B 1 235 ? 67.665 42.857 13.484 1.00 27.00 234 VAL B O 1
ATOM 3933 N N . PRO B 1 236 ? 69.202 41.922 14.822 1.00 24.04 235 PRO B N 1
ATOM 3934 C CA . PRO B 1 236 ? 69.862 43.185 15.160 1.00 25.28 235 PRO B CA 1
ATOM 3935 C C . PRO B 1 236 ? 70.724 43.729 14.030 1.00 27.32 235 PRO B C 1
ATOM 3936 O O . PRO B 1 236 ? 71.251 42.972 13.218 1.00 27.47 235 PRO B O 1
ATOM 3940 N N . VAL B 1 237 ? 70.868 45.050 14.002 1.00 28.61 236 VAL B N 1
ATOM 3941 C CA . VAL B 1 237 ? 71.647 45.731 12.977 1.00 29.56 236 VAL B CA 1
ATOM 3942 C C . VAL B 1 237 ? 72.731 46.571 13.634 1.00 31.54 236 VAL B C 1
ATOM 3943 O O . VAL B 1 237 ? 72.472 47.301 14.598 1.00 30.59 236 VAL B O 1
ATOM 3947 N N . THR B 1 238 ? 73.945 46.481 13.105 1.00 33.30 237 THR B N 1
ATOM 3948 C CA . THR B 1 238 ? 75.065 47.238 13.655 1.00 35.65 237 THR B CA 1
ATOM 3949 C C . THR B 1 238 ? 75.845 47.950 12.554 1.00 37.44 237 THR B C 1
ATOM 3950 O O . THR B 1 238 ? 75.545 47.803 11.367 1.00 35.95 237 THR B O 1
ATOM 3954 N N . ASP B 1 239 ? 76.837 48.737 12.962 1.00 38.96 238 ASP B N 1
ATOM 3955 C CA . ASP B 1 239 ? 77.709 49.418 12.019 1.00 40.11 238 ASP B CA 1
ATOM 3956 C C . ASP B 1 239 ? 78.968 48.562 12.004 1.00 42.62 238 ASP B C 1
ATOM 3957 O O . ASP B 1 239 ? 78.983 47.487 12.605 1.00 42.72 238 ASP B O 1
ATOM 3962 N N . TYR B 1 240 ? 80.021 49.017 11.333 1.00 45.55 239 TYR B N 1
ATOM 3963 C CA . TYR B 1 240 ? 81.254 48.237 11.286 1.00 49.12 239 TYR B CA 1
ATOM 3964 C C . TYR B 1 240 ? 81.883 48.042 12.664 1.00 48.20 239 TYR B C 1
ATOM 3965 O O . TYR B 1 240 ? 82.594 47.062 12.898 1.00 48.57 239 TYR B O 1
ATOM 3974 N N . ASP B 1 241 ? 81.631 48.973 13.576 1.00 47.79 240 ASP B N 1
ATOM 3975 C CA . ASP B 1 241 ? 82.201 48.876 14.914 1.00 47.92 240 ASP B CA 1
ATOM 3976 C C . ASP B 1 241 ? 81.330 48.084 15.879 1.00 46.95 240 ASP B C 1
ATOM 3977 O O . ASP B 1 241 ? 81.579 48.064 17.085 1.00 45.43 240 ASP B O 1
ATOM 3982 N N . ASP B 1 242 ? 80.306 47.435 15.339 1.00 45.52 241 ASP B N 1
ATOM 3983 C CA . ASP B 1 242 ? 79.403 46.620 16.137 1.00 45.45 241 ASP B CA 1
ATOM 3984 C C . ASP B 1 242 ? 78.459 47.366 17.057 1.00 43.07 241 ASP B C 1
ATOM 3985 O O . ASP B 1 242 ? 77.948 46.791 18.008 1.00 43.22 241 ASP B O 1
ATOM 3990 N N . HIS B 1 243 ? 78.225 48.641 16.787 1.00 41.30 242 HIS B N 1
ATOM 3991 C CA . HIS B 1 243 ? 77.309 49.404 17.613 1.00 39.26 242 HIS B CA 1
ATOM 3992 C C . HIS B 1 243 ? 75.900 49.028 17.200 1.00 37.16 242 HIS B C 1
ATOM 3993 O O . HIS B 1 243 ? 75.551 49.142 16.025 1.00 38.26 242 HIS B O 1
ATOM 4000 N N . LEU B 1 244 ? 75.100 48.581 18.164 1.00 33.79 243 LEU B N 1
ATOM 4001 C CA . LEU B 1 244 ? 73.724 48.168 17.903 1.00 31.67 243 LEU B CA 1
ATOM 4002 C C . LEU B 1 244 ? 72.880 49.370 17.507 1.00 31.01 243 LEU B C 1
ATOM 4003 O O . LEU B 1 244 ? 72.617 50.249 18.319 1.00 31.63 243 LEU B O 1
ATOM 4008 N N . LEU B 1 245 ? 72.446 49.389 16.252 1.00 30.92 244 LEU B N 1
ATOM 4009 C CA . LEU B 1 245 ? 71.679 50.500 15.709 1.00 30.03 244 LEU B CA 1
ATOM 4010 C C . LEU B 1 245 ? 70.179 50.274 15.594 1.00 30.05 244 LEU B C 1
ATOM 4011 O O . LEU B 1 245 ? 69.395 51.236 15.523 1.00 28.52 244 LEU B O 1
ATOM 4016 N N . GLY B 1 246 ? 69.771 49.014 15.562 1.00 25.55 245 GLY B N 1
ATOM 4017 C CA . GLY B 1 246 ? 68.355 48.745 15.451 1.00 25.19 245 GLY B CA 1
ATOM 4018 C C . GLY B 1 246 ? 68.033 47.297 15.174 1.00 22.08 245 GLY B C 1
ATOM 4019 O O . GLY B 1 246 ? 68.889 46.424 15.297 1.00 21.50 245 GLY B O 1
ATOM 4020 N N . ILE B 1 247 ? 66.782 47.049 14.803 1.00 21.83 246 ILE B N 1
ATOM 4021 C CA . ILE B 1 247 ? 66.340 45.694 14.500 1.00 23.53 246 ILE B CA 1
ATOM 4022 C C . ILE B 1 247 ? 65.417 45.638 13.307 1.00 19.22 246 ILE B C 1
ATOM 4023 O O . ILE B 1 247 ? 64.654 46.561 13.056 1.00 19.56 246 ILE B O 1
ATOM 4028 N N . VAL B 1 248 ? 65.508 44.548 12.560 1.00 20.15 247 VAL B N 1
ATOM 4029 C CA . VAL B 1 248 ? 64.652 44.329 11.402 1.00 17.67 247 VAL B CA 1
ATOM 4030 C C . VAL B 1 248 ? 63.746 43.181 11.805 1.00 17.15 247 VAL B C 1
ATOM 4031 O O . VAL B 1 248 ? 64.229 42.100 12.109 1.00 20.39 247 VAL B O 1
ATOM 4035 N N . THR B 1 249 ? 62.440 43.423 11.817 1.00 19.96 248 THR B N 1
ATOM 4036 C CA . THR B 1 249 ? 61.478 42.408 12.240 1.00 21.86 248 THR B CA 1
ATOM 4037 C C . THR B 1 249 ? 60.882 41.590 11.112 1.00 22.50 248 THR B C 1
ATOM 4038 O O . THR B 1 249 ? 60.757 42.062 9.984 1.00 25.08 248 THR B O 1
ATOM 4042 N N . VAL B 1 250 ? 60.485 40.365 11.444 1.00 22.97 249 VAL B N 1
ATOM 4043 C CA . VAL B 1 250 ? 59.939 39.430 10.471 1.00 22.88 249 VAL B CA 1
ATOM 4044 C C . VAL B 1 250 ? 58.709 39.918 9.701 1.00 23.68 249 VAL B C 1
ATOM 4045 O O . VAL B 1 250 ? 58.582 39.655 8.504 1.00 24.87 249 VAL B O 1
ATOM 4049 N N . ASP B 1 251 ? 57.808 40.631 10.369 1.00 23.19 250 ASP B N 1
ATOM 4050 C CA . ASP B 1 251 ? 56.606 41.117 9.691 1.00 22.20 250 ASP B CA 1
ATOM 4051 C C . ASP B 1 251 ? 56.962 42.045 8.539 1.00 20.56 250 ASP B C 1
ATOM 4052 O O . ASP B 1 251 ? 56.280 42.060 7.520 1.00 20.82 250 ASP B O 1
ATOM 4057 N N . ASP B 1 252 ? 58.032 42.813 8.693 1.00 19.51 251 ASP B N 1
ATOM 4058 C CA . ASP B 1 252 ? 58.434 43.719 7.635 1.00 22.04 251 ASP B CA 1
ATOM 4059 C C . ASP B 1 252 ? 59.244 42.992 6.564 1.00 26.35 251 ASP B C 1
ATOM 4060 O O . ASP B 1 252 ? 59.179 43.341 5.381 1.00 26.85 251 ASP B O 1
ATOM 4065 N N . ILE B 1 253 ? 60.019 41.991 6.974 1.00 27.87 252 ILE B N 1
ATOM 4066 C CA . ILE B 1 253 ? 60.814 41.246 6.016 1.00 28.81 252 ILE B CA 1
ATOM 4067 C C . ILE B 1 253 ? 59.868 40.548 5.039 1.00 28.15 252 ILE B C 1
ATOM 4068 O O . ILE B 1 253 ? 60.214 40.343 3.877 1.00 28.91 252 ILE B O 1
ATOM 4073 N N . ILE B 1 254 ? 58.673 40.195 5.506 1.00 25.52 253 ILE B N 1
ATOM 4074 C CA . ILE B 1 254 ? 57.697 39.549 4.636 1.00 26.75 253 ILE B CA 1
ATOM 4075 C C . ILE B 1 254 ? 57.254 40.499 3.514 1.00 26.37 253 ILE B C 1
ATOM 4076 O O . ILE B 1 254 ? 57.061 40.071 2.378 1.00 25.62 253 ILE B O 1
ATOM 4081 N N . ASP B 1 255 ? 57.079 41.776 3.836 1.00 26.98 254 ASP B N 1
ATOM 4082 C CA . ASP B 1 255 ? 56.694 42.758 2.823 1.00 29.52 254 ASP B CA 1
ATOM 4083 C C . ASP B 1 255 ? 57.860 42.881 1.826 1.00 31.30 254 ASP B C 1
ATOM 4084 O O . ASP B 1 255 ? 57.642 42.999 0.620 1.00 30.98 254 ASP B O 1
ATOM 4089 N N . VAL B 1 256 ? 59.092 42.856 2.341 1.00 30.38 255 VAL B N 1
ATOM 4090 C CA . VAL B 1 256 ? 60.284 42.940 1.501 1.00 30.59 255 VAL B CA 1
ATOM 4091 C C . VAL B 1 256 ? 60.275 41.773 0.526 1.00 31.33 255 VAL B C 1
ATOM 4092 O O . VAL B 1 256 ? 60.479 41.945 -0.672 1.00 30.52 255 VAL B O 1
ATOM 4096 N N . ILE B 1 257 ? 60.019 40.585 1.059 1.00 31.16 256 ILE B N 1
ATOM 4097 C CA . ILE B 1 257 ? 59.991 39.378 0.259 1.00 32.07 256 ILE B CA 1
ATOM 4098 C C . ILE B 1 257 ? 58.890 39.474 -0.801 1.00 32.33 256 ILE B C 1
ATOM 4099 O O . ILE B 1 257 ? 59.098 39.104 -1.952 1.00 33.32 256 ILE B O 1
ATOM 4104 N N . ASP B 1 258 ? 57.718 39.969 -0.426 1.00 35.16 257 ASP B N 1
ATOM 4105 C CA . ASP B 1 258 ? 56.639 40.114 -1.399 1.00 33.77 257 ASP B CA 1
ATOM 4106 C C . ASP B 1 258 ? 57.160 41.013 -2.517 1.00 36.89 257 ASP B C 1
ATOM 4107 O O . ASP B 1 258 ? 57.023 40.703 -3.705 1.00 37.65 257 ASP B O 1
ATOM 4112 N N . ASP B 1 259 ? 57.769 42.128 -2.123 1.00 36.94 258 ASP B N 1
ATOM 4113 C CA . ASP B 1 259 ? 58.309 43.078 -3.083 1.00 39.42 258 ASP B CA 1
ATOM 4114 C C . ASP B 1 259 ? 59.348 42.437 -4.003 1.00 41.93 258 ASP B C 1
ATOM 4115 O O . ASP B 1 259 ? 59.213 42.477 -5.223 1.00 41.55 258 ASP B O 1
ATOM 4120 N N . GLU B 1 260 ? 60.381 41.841 -3.420 1.00 43.44 259 GLU B N 1
ATOM 4121 C CA . GLU B 1 260 ? 61.425 41.210 -4.216 1.00 45.37 259 GLU B CA 1
ATOM 4122 C C . GLU B 1 260 ? 60.884 40.229 -5.257 1.00 48.29 259 GLU B C 1
ATOM 4123 O O . GLU B 1 260 ? 61.449 40.099 -6.343 1.00 48.43 259 GLU B O 1
ATOM 4129 N N . ALA B 1 261 ? 59.800 39.536 -4.923 1.00 50.43 260 ALA B N 1
ATOM 4130 C CA . ALA B 1 261 ? 59.203 38.566 -5.835 1.00 52.79 260 ALA B CA 1
ATOM 4131 C C . ALA B 1 261 ? 58.834 39.233 -7.153 1.00 53.93 260 ALA B C 1
ATOM 4132 O O . ALA B 1 261 ? 59.658 39.900 -7.776 1.00 56.74 260 ALA B O 1
ATOM 4134 N N . ALA B 1 262 ? 57.598 39.043 -7.591 1.00 53.00 261 ALA B N 1
ATOM 4135 C CA . ALA B 1 262 ? 57.159 39.657 -8.831 1.00 55.94 261 ALA B CA 1
ATOM 4136 C C . ALA B 1 262 ? 57.310 41.169 -8.665 1.00 57.94 261 ALA B C 1
ATOM 4137 O O . ALA B 1 262 ? 56.333 41.784 -8.188 1.00 61.39 261 ALA B O 1
#

Organism: Enterococcus faecalis (strain ATCC 700802 / V583) (NCBI:txid226185)

Solvent-accessible surface area: 24554 Å² total

Secondary structure (DSSP, 8-state):
--HHHHHHHHHHHTT--HHHHHHTTS-HHHHHHHHTTS-HHHHHHHHHHS-HHHHH--TTS-TTS---HHHH--HHHHH-----HHHHHHHH---HHHHHHHHHTS-HHHHHHHHHHTTSPTTBGGG------EE-SSSBTTT--HHHHH------SEEEEE-TT-BEEEEEEHHHHTTS-TTSBHHHHSBS----EETTSBHHHHHHHHHHHT-SEEEEE-TT-BEEEEEEHHHHHHHHHHHHH-/--HHHHHHHHHHHTT--HHHHHHTTS-HHHHHHHHHT--HHHHHHHHHHS-HHHHH--TTSPTTS---HHHH--HHHHH-----HHHHHHHH---HHHHHHHHHTS-HHHHHHHHHHHTSPTTBTTT------EE-SSSBTTT--HHHHHH----SSEEEEE-TT-BEEEEEEHHHHHTS-TTSBHHHHSBSS---EETTSBHHHHHHHHHHHT-SEEEEE-TT-BEEEEEEHHHHHHHHHHH--

Nearest PDB structures (foldseek):
  2oux-assembly1_B  TM=9.975E-01  e=3.280E-38  Enterococcus faecalis V583
  5x9g-assembly1_A  TM=8.782E-01  e=9.064E-18  Thermus thermophilus HB8
  5x9h-assembly1_A  TM=8.921E-01  e=7.508E-17  Thermus thermophilus HB8
  8gpv-assembly1_A-2  TM=7.216E-01  e=3.985E-16  Clostridiales bacterium
  3kxr-assembly1_A  TM=7.176E-01  e=3.173E-08  Shewanella oneidensis MR-1

CATH classification: 1.25.60.10 (+1 more: 3.10.580.10)

Radius of gyration: 24.37 Å; Cα contacts (8 Å, |Δi|>4): 695; chains: 2; bounding box: 64×70×50 Å

Sequence (491 aa):
EEEQFALLLETLKNQQNEFRELFLALHIYEQGQFYQSLDEKDRQHLYNYLSPKELADFDVIEEDNENKDYLAERPSYAADLAEYTDNAVDLLNLDKSQKAKYLSLLSSEEAGEIKELLHYEDETAGAITTEFVSIVANQTVRSAYVLKNQADAETIYYVYVVDQENHLVGVISLRDLIVNDDDTLIADILNERVISVHVGDDQEDVAQTIRDYDFLAVPVTDYDDHLLGIVTVDDIIDVIDDEAASEEEQFALLLETLKNQQNEFRELFLALHIYEQGQFYQSLDEKDRQHLYNYLSPKELADFDVIEEDNENKDYLAERPSYAADLAEYTDNAVDLLNLDKSQKAKYLSLLSSEEAGEIKELLHYEDETAGAITTEFVSIVANQTVRSAYVLKNQADAETIYYVYVVDQENHLVGVISLRDLIVNDDDTLIADILNERVISVHVGDDQEDVAQTIRDYDFLAVPVTDYDDHLLGIVTVDDIIDVIDDEAA

InterPro domains:
  IPR000644 CBS domain [PF00571] (139-194)
  IPR000644 CBS domain [PF00571] (202-257)
  IPR000644 CBS domain [PS51371] (142-205)
  IPR000644 CBS domain [PS51371] (206-262)
  IPR000644 CBS domain [SM00116] (145-198)
  IPR000644 CBS domain [SM00116] (209-257)
  IPR006667 SLC41A/MgtE, integral membrane domain [PF01769] (322-444)
  IPR006668 Magnesium transporter, MgtE intracellular domain [PF03448] (33-136)
  IPR006668 Magnesium transporter, MgtE intracellular domain [SM00924] (33-138)
  IPR006669 Magnesium transporter MgtE [PTHR43773] (17-449)
  IPR006669 Magnesium transporter MgtE [TIGR00400] (16-450)
  IPR036739 SLC41A/MgtE divalent cation transporters, integral membrane domain superfamily [G3DSA:1.10.357.20] (275-449)
  IPR036739 SLC41A/MgtE divalent cation transporters, integral membrane domain superfamily [SSF161093] (278-449)
  IPR0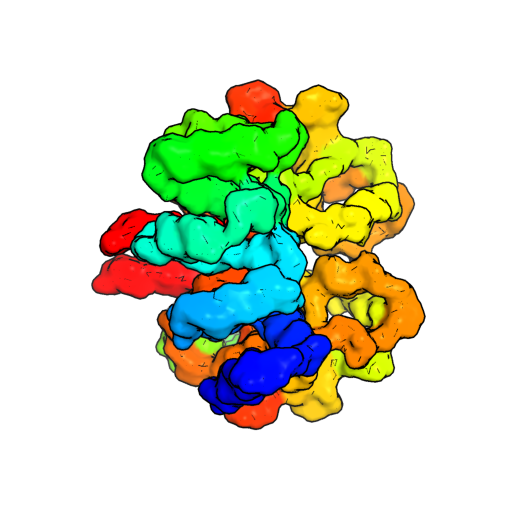38076 MgtE, N-terminal domain superfamily [G3DSA:1.25.60.10] (1-133)
  IPR046342 CBS domain superfamily [G3DSA:3.10.580.10] (134-262)
  IPR046342 CBS domain superfamily [SSF54631] (137-259)